Protein AF-0000000081272268 (afdb_homodimer)

pLDDT: mean 84.47, std 15.0, range [34.47, 97.69]

Foldseek 3Di:
DVVVVVCVCVPPVVLVVLLLVLLLLLLLLLLLLQLLLCVLQVDGLQDLVVLVVQLVVCVVVVPVVSNVLSVLSVVLLVQLLVVLVVQLVVCVVVVFLLSLLVLLLVLLVLLVVLLVCCVPVSVPNVCSNSVSSSSSSSSSSNSQNSSCVSVVNLGGQSPLVVLVVLLVVLVVLCPDDQPDPVVDPRRHHPVVSNVSSVSSVVSNVNSNVVSNVCCVPVNSCSSNVSSVSSNVSSVVSVVVRVVVPPD/DVVVVVCVCVPVVVLVVLLLVLLLLLLLLLLLLQLLLCVLQVDGLQDLVVLVVQLVVCVVVVPVVSNVLSVLSVVLLVQLLVVLVVQLVVCVVVVFLLSLLVLLLVLLVLLVVLLVCCVPVSVPNVCSNSVSSSSSSSSSSNSQNSSCVSVVNLGGQSPLVVLVVLLVVLVVLCPDDQPDPVVDPRRHHDVVSNVSSVSSNVSNVNSNVVSNVCCVPVNSCSSNVSSVSSNVSSVVSVVVRVVVPPD

Secondary structure (DSSP, 8-state):
-HHHHHHHHTSHHHHHHHHHHHHHHHHHHHHHHHHHHHHHHS--SS-HHHHHHHHHHHHHHT-HHHHHHHHHHHHHHHHHHHHHHHHHHHHHHTT-TTTTHHHHHHHHHHHHHHHHHHHHHTT-HHHHHHHHHHHHHHHHHHHHHHHHHHTTTS--SS-HHHHHHHHHHHHHHHH---TT-TTS------HHHHHHHHHHHHHHHHHHHHHHHHHHHTGGGGHHHHHHHHHHHHHHHHHHHHHHT--/-HHHHHHHHSSHHHHHHHHHHHHHHHHHHHHHHHHHHHHHHS--SS-HHHHHHHHHHHHHHT-HHHHHHHHHHHHHHHHHHHHHHHHHHHHHHTT-TTTTHHHHHHHHHHHHHHHHHHHHHTT-HHHHHHHHHHHHHHHHHHHHHHHHHHTTTS--SS-HHHHHHHHHHHHHHHH---TT-TTS------HHHHHHHHHHHHHHHHHHHHHHHHHHHTGGGGHHHHHHHHHHHHHHHHHHHHHHT--

Solvent-accessible surface area (backbone atoms only — not comparable to full-atom values): 23462 Å² total; per-residue (Å²): 114,65,65,61,50,53,49,49,61,66,24,74,66,41,48,49,55,51,44,48,53,50,41,30,52,49,5,19,48,49,20,15,50,31,29,37,38,25,73,74,59,71,43,70,47,57,36,44,38,52,37,50,46,48,27,22,44,27,55,75,71,63,39,56,72,58,24,51,52,28,50,46,32,50,49,26,19,28,49,17,2,13,48,28,35,35,47,33,51,55,26,50,72,67,68,40,78,37,23,63,24,56,52,32,43,49,45,21,51,51,40,43,47,52,23,50,44,52,74,68,34,60,82,46,53,85,58,36,42,59,51,48,46,32,49,46,8,18,43,44,16,23,51,42,30,48,42,22,61,74,48,70,65,73,43,70,48,60,34,37,36,51,42,42,29,52,43,11,30,37,50,13,28,60,66,43,78,62,79,86,47,83,88,48,84,69,67,69,47,57,61,68,57,44,51,52,44,49,46,31,52,48,26,19,39,49,16,10,35,51,19,32,47,31,37,71,77,65,29,50,64,46,29,52,66,52,23,48,53,33,43,53,61,23,45,53,45,42,48,49,40,54,58,64,65,54,129,114,66,66,61,51,53,49,50,63,66,25,74,64,39,48,49,55,52,45,48,52,50,41,30,52,49,4,19,47,50,20,16,50,31,30,37,38,25,73,73,59,72,42,71,48,56,35,43,36,54,38,48,46,48,27,22,45,27,55,74,72,64,40,58,71,58,24,52,51,29,51,47,32,51,50,25,20,27,47,17,2,13,48,28,35,35,47,32,54,53,25,49,72,66,70,39,79,36,23,64,23,56,51,32,43,49,45,23,51,51,40,42,48,50,24,51,43,52,73,68,33,61,82,46,54,84,59,37,40,58,52,49,46,34,50,47,9,18,42,43,16,23,51,42,30,47,42,22,63,75,48,70,64,70,43,70,47,61,35,36,36,51,41,43,28,52,44,11,30,38,50,13,27,60,66,42,76,63,79,86,47,84,89,48,84,70,66,70,44,56,61,69,56,45,50,51,43,48,46,30,52,48,25,18,39,50,15,9,35,50,18,33,48,31,36,70,74,65,28,51,64,48,29,52,64,52,23,48,53,34,44,54,61,23,46,52,46,40,48,50,39,54,58,64,64,54,130

Structure (mmCIF, N/CA/C/O backbone):
data_AF-0000000081272268-model_v1
#
loop_
_entity.id
_entity.type
_entity.pdbx_description
1 polymer 'DUF1275 domain-containing protein'
#
loop_
_atom_site.group_PDB
_atom_site.id
_atom_site.type_symbol
_atom_site.label_atom_id
_atom_site.label_alt_id
_atom_site.label_comp_id
_atom_site.label_asym_id
_atom_site.label_entity_id
_atom_site.label_seq_id
_atom_site.pdbx_PDB_ins_code
_atom_site.Cartn_x
_atom_site.Cartn_y
_atom_site.Cartn_z
_atom_site.occupancy
_atom_site.B_iso_or_equiv
_atom_site.auth_seq_id
_atom_site.auth_comp_id
_atom_site.auth_asym_id
_atom_site.auth_atom_id
_atom_site.pdbx_PDB_model_num
ATOM 1 N N . MET A 1 1 ? -27.797 18.141 30.984 1 34.47 1 MET A N 1
ATOM 2 C CA . MET A 1 1 ? -27.062 16.906 31.234 1 34.47 1 MET A CA 1
ATOM 3 C C . MET A 1 1 ? -27.031 16.031 29.969 1 34.47 1 MET A C 1
ATOM 5 O O . MET A 1 1 ? -26.062 15.305 29.75 1 34.47 1 MET A O 1
ATOM 9 N N . PRO A 1 2 ? -28.172 15.766 29.25 1 41.16 2 PRO A N 1
ATOM 10 C CA . PRO A 1 2 ? -28.172 14.93 28.047 1 41.16 2 PRO A CA 1
ATOM 11 C C . PRO A 1 2 ? -27.438 15.578 26.875 1 41.16 2 PRO A C 1
ATOM 13 O O . PRO A 1 2 ? -26.812 14.883 26.062 1 41.16 2 PRO A O 1
ATOM 16 N N . ILE A 1 3 ? -27.609 16.859 26.719 1 42.22 3 ILE A N 1
ATOM 17 C CA . ILE A 1 3 ? -26.953 17.531 25.609 1 42.22 3 ILE A CA 1
ATOM 18 C C . ILE A 1 3 ? -25.438 17.391 25.766 1 42.22 3 ILE A C 1
ATOM 20 O O . ILE A 1 3 ? -24.734 17.234 24.766 1 42.22 3 ILE A O 1
ATOM 24 N N . GLN A 1 4 ? -24.906 17.578 26.984 1 43.88 4 GLN A N 1
ATOM 25 C CA . GLN A 1 4 ? -23.469 17.422 27.188 1 43.88 4 GLN A CA 1
ATOM 26 C C . GLN A 1 4 ? -23.016 16 26.859 1 43.88 4 GLN A C 1
ATOM 28 O O . GLN A 1 4 ? -21.922 15.797 26.344 1 43.88 4 GLN A O 1
ATOM 33 N N . TYR A 1 5 ? -23.844 14.977 27.188 1 40.97 5 TYR A N 1
ATOM 34 C CA . TYR A 1 5 ? -23.516 13.594 26.844 1 40.97 5 TYR A CA 1
ATOM 35 C C . TYR A 1 5 ? -23.5 13.383 25.344 1 40.97 5 TYR A C 1
ATOM 37 O O . TYR A 1 5 ? -22.594 12.742 24.797 1 40.97 5 TYR A O 1
ATOM 45 N N . LEU A 1 6 ? -24.547 13.898 24.688 1 38.03 6 LEU A N 1
ATOM 46 C CA . LEU A 1 6 ? -24.609 13.773 23.25 1 38.03 6 LEU A CA 1
ATOM 47 C C . LEU A 1 6 ? -23.484 14.562 22.578 1 38.03 6 LEU A C 1
ATOM 49 O O . LEU A 1 6 ? -22.922 14.117 21.562 1 38.03 6 LEU A O 1
ATOM 53 N N . ARG A 1 7 ? -23.188 15.734 23.078 1 42.25 7 ARG A N 1
ATOM 54 C CA . ARG A 1 7 ? -22.031 16.484 22.594 1 42.25 7 ARG A CA 1
ATOM 55 C C . ARG A 1 7 ? -20.75 15.688 22.797 1 42.25 7 ARG A C 1
ATOM 57 O O . ARG A 1 7 ? -19.812 15.789 22 1 42.25 7 ARG A O 1
ATOM 64 N N . ARG A 1 8 ? -20.641 15.016 23.875 1 43.69 8 ARG A N 1
ATOM 65 C CA . ARG A 1 8 ? -19.484 14.18 24.156 1 43.69 8 ARG A CA 1
ATOM 66 C C . ARG A 1 8 ? -19.406 12.992 23.188 1 43.69 8 ARG A C 1
ATOM 68 O O . ARG A 1 8 ? -18.328 12.5 22.891 1 43.69 8 ARG A O 1
ATOM 75 N N . LEU A 1 9 ? -20.547 12.375 22.766 1 40.88 9 LEU A N 1
ATOM 76 C CA . LEU A 1 9 ? -20.594 11.305 21.781 1 40.88 9 LEU A CA 1
ATOM 77 C C . LEU A 1 9 ? -20.156 11.797 20.406 1 40.88 9 LEU A C 1
ATOM 79 O O . LEU A 1 9 ? -19.688 11.016 19.578 1 40.88 9 LEU A O 1
ATOM 83 N N . THR A 1 10 ? -20.453 13.016 20.141 1 40.91 10 THR A N 1
ATOM 84 C CA . THR A 1 10 ? -20.016 13.633 18.891 1 40.91 10 THR A CA 1
ATOM 85 C C . THR A 1 10 ? -18.688 14.359 19.094 1 40.91 10 THR A C 1
ATOM 87 O O . THR A 1 10 ? -18.266 15.141 18.234 1 40.91 10 THR A O 1
ATOM 90 N N . SER A 1 11 ? -18.109 14.352 20.25 1 43.81 11 SER A N 1
ATOM 91 C CA . SER A 1 11 ? -16.844 15.023 20.5 1 43.81 11 SER A CA 1
ATOM 92 C C . SER A 1 11 ? -15.75 14.508 19.578 1 43.81 11 SER A C 1
ATOM 94 O O . SER A 1 11 ? -15.797 13.359 19.125 1 43.81 11 SER A O 1
ATOM 96 N N . PRO A 1 12 ? -15 15.453 19.125 1 48.53 12 PRO A N 1
ATOM 97 C CA . PRO A 1 12 ? -13.867 15.094 18.281 1 48.53 12 PRO A CA 1
ATOM 98 C C . PRO A 1 12 ? -13.156 13.828 18.734 1 48.53 12 PRO A C 1
ATOM 100 O O . PRO A 1 12 ? -12.688 13.039 17.906 1 48.53 12 PRO A O 1
ATOM 103 N N . GLU A 1 13 ? -13.031 13.578 20.062 1 49.59 13 GLU A N 1
ATOM 104 C CA . GLU A 1 13 ? -12.391 12.375 20.594 1 49.59 13 GLU A CA 1
ATOM 105 C C . GLU A 1 13 ? -13.195 11.125 20.25 1 49.59 13 GLU A C 1
ATOM 107 O O . GLU A 1 13 ? -12.617 10.062 20.016 1 49.59 13 GLU A O 1
ATOM 112 N N . ARG A 1 14 ? -14.492 11.273 20.469 1 50.88 14 ARG A N 1
ATOM 113 C CA . ARG A 1 14 ? -15.375 10.164 20.125 1 50.88 14 ARG A CA 1
ATOM 114 C C . ARG A 1 14 ? -15.258 9.812 18.641 1 50.88 14 ARG A C 1
ATOM 116 O O . ARG A 1 14 ? -15.305 8.641 18.281 1 50.88 14 ARG A O 1
ATOM 123 N N . THR A 1 15 ? -14.734 10.812 18.078 1 69.19 15 THR A N 1
ATOM 124 C CA . THR A 1 15 ? -14.609 10.672 16.625 1 69.19 15 THR A CA 1
ATOM 125 C C . THR A 1 15 ? -13.367 9.867 16.266 1 69.19 15 THR A C 1
ATOM 127 O O . THR A 1 15 ? -13.414 8.992 15.398 1 69.19 15 THR A O 1
ATOM 130 N N . ASP A 1 16 ? -12.406 9.93 17.312 1 77.94 16 ASP A N 1
ATOM 131 C CA . ASP A 1 16 ? -11.164 9.219 17.016 1 77.94 16 ASP A CA 1
ATOM 132 C C . ASP A 1 16 ? -11.281 7.734 17.344 1 77.94 16 ASP A C 1
ATOM 134 O O . ASP A 1 16 ? -10.805 6.879 16.609 1 77.94 16 ASP A O 1
ATOM 138 N N . GLU A 1 17 ? -11.945 7.484 18.516 1 82.31 17 GLU A N 1
ATOM 139 C CA . GLU A 1 17 ? -12.117 6.09 18.922 1 82.31 17 GLU A CA 1
ATOM 140 C C . GLU A 1 17 ? -13.047 5.348 17.969 1 82.31 17 GLU A C 1
ATOM 142 O O . GLU A 1 17 ? -12.805 4.188 17.641 1 82.31 17 GLU A O 1
ATOM 147 N N . THR A 1 18 ? -14.055 6.004 17.609 1 81.06 18 THR A N 1
ATOM 148 C CA . THR A 1 18 ? -15 5.41 16.672 1 81.06 18 THR A CA 1
ATOM 149 C C . THR A 1 18 ? -14.328 5.145 15.32 1 81.06 18 THR A C 1
ATOM 151 O O . THR A 1 18 ? -14.531 4.09 14.719 1 81.06 18 THR A O 1
ATOM 154 N N . ASN A 1 19 ? -13.477 6.059 14.953 1 84.06 19 ASN A N 1
ATOM 155 C CA . ASN A 1 19 ? -12.734 5.879 13.703 1 84.06 19 ASN A CA 1
ATOM 156 C C . ASN A 1 19 ? -11.766 4.703 13.797 1 84.06 19 ASN A C 1
ATOM 158 O O . ASN A 1 19 ? -11.586 3.967 12.828 1 84.06 19 ASN A O 1
ATOM 162 N N . ARG A 1 20 ? -11.234 4.574 14.961 1 87.5 20 ARG A N 1
ATOM 163 C CA . ARG A 1 20 ? -10.297 3.475 15.172 1 87.5 20 ARG A CA 1
ATOM 164 C C . ARG A 1 20 ? -11.008 2.129 15.094 1 87.5 20 ARG A C 1
ATOM 166 O O . ARG A 1 20 ? -10.531 1.204 14.43 1 87.5 20 ARG A O 1
ATOM 173 N N . ARG A 1 21 ? -12.102 2.055 15.688 1 88.25 21 ARG A N 1
ATOM 174 C CA . ARG A 1 21 ? -12.867 0.814 15.68 1 88.25 21 ARG A CA 1
ATOM 175 C C . ARG A 1 21 ? -13.359 0.484 14.273 1 88.25 21 ARG A C 1
ATOM 177 O O . ARG A 1 21 ? -13.344 -0.679 13.867 1 88.25 21 ARG A O 1
ATOM 184 N N . LEU A 1 22 ? -13.781 1.497 13.594 1 87.75 22 LEU A N 1
ATOM 185 C CA . LEU A 1 22 ? -14.203 1.314 12.211 1 87.75 22 LEU A CA 1
ATOM 186 C C . LEU A 1 22 ? -13.039 0.835 11.352 1 87.75 22 LEU A C 1
ATOM 188 O O . LEU A 1 22 ? -13.18 -0.114 10.578 1 87.75 22 LEU A O 1
ATOM 192 N N . GLY A 1 23 ? -11.938 1.508 11.57 1 91.38 23 GLY A N 1
ATOM 193 C CA . GLY A 1 23 ? -10.75 1.111 10.828 1 91.38 23 GLY A CA 1
ATOM 194 C C . GLY A 1 23 ? -10.336 -0.323 11.094 1 91.38 23 GLY A C 1
ATOM 195 O O . GLY A 1 23 ? -9.992 -1.059 10.172 1 91.38 23 GLY A O 1
ATOM 196 N N . GLN A 1 24 ? -10.391 -0.712 12.32 1 94.06 24 GLN A N 1
ATOM 197 C CA . GLN A 1 24 ? -10.023 -2.07 12.703 1 94.06 24 GLN A CA 1
ATOM 198 C C . GLN A 1 24 ? -10.984 -3.094 12.109 1 94.06 24 GLN A C 1
ATOM 200 O O . GLN A 1 24 ? -10.555 -4.125 11.586 1 94.06 24 GLN A O 1
ATOM 205 N N . SER A 1 25 ? -12.242 -2.805 12.164 1 94.25 25 SER A N 1
ATOM 206 C CA . SER A 1 25 ? -13.242 -3.713 11.617 1 94.25 25 SER A CA 1
ATOM 207 C C . SER A 1 25 ? -13.102 -3.844 10.109 1 94.25 25 SER A C 1
ATOM 209 O O . SER A 1 25 ? -13.172 -4.949 9.562 1 94.25 25 SER A O 1
ATOM 211 N N . LEU A 1 26 ? -12.891 -2.721 9.508 1 93.94 26 LEU A N 1
ATOM 212 C CA . LEU A 1 26 ? -12.75 -2.73 8.055 1 93.94 26 LEU A CA 1
ATOM 213 C C . LEU A 1 26 ? -11.469 -3.445 7.637 1 93.94 26 LEU A C 1
ATOM 215 O O . LEU A 1 26 ? -11.453 -4.148 6.625 1 93.94 26 LEU A O 1
ATOM 219 N N . ALA A 1 27 ? -10.43 -3.264 8.414 1 94.75 27 ALA A N 1
ATOM 220 C CA . ALA A 1 27 ? -9.18 -3.98 8.133 1 94.75 27 ALA A CA 1
ATOM 221 C C . ALA A 1 27 ? -9.383 -5.488 8.242 1 94.75 27 ALA A C 1
ATOM 223 O O . ALA A 1 27 ? -8.875 -6.25 7.41 1 94.75 27 ALA A O 1
ATOM 224 N N . PHE A 1 28 ? -10.133 -5.902 9.242 1 96.5 28 PHE A N 1
ATOM 225 C CA . PHE A 1 28 ? -10.445 -7.312 9.43 1 96.5 28 PHE A CA 1
ATOM 226 C C . PHE A 1 28 ? -11.219 -7.859 8.242 1 96.5 28 PHE A C 1
ATOM 228 O O . PHE A 1 28 ? -10.867 -8.906 7.688 1 96.5 28 PHE A O 1
ATOM 235 N N . VAL A 1 29 ? -12.203 -7.16 7.844 1 95.75 29 VAL A N 1
ATOM 236 C CA . VAL A 1 29 ? -13.047 -7.586 6.73 1 95.75 29 VAL A CA 1
ATOM 237 C C . VAL A 1 29 ? -12.227 -7.613 5.441 1 95.75 29 VAL A C 1
ATOM 239 O O . VAL A 1 29 ? -12.375 -8.523 4.625 1 95.75 29 VAL A O 1
ATOM 242 N N . ALA A 1 30 ? -11.383 -6.609 5.242 1 94.38 30 ALA A N 1
ATOM 243 C CA . ALA A 1 30 ? -10.531 -6.559 4.055 1 94.38 30 ALA A CA 1
ATOM 244 C C . ALA A 1 30 ? -9.602 -7.766 3.996 1 94.38 30 ALA A C 1
ATOM 246 O O . ALA A 1 30 ? -9.461 -8.398 2.945 1 94.38 30 ALA A O 1
ATOM 247 N N . GLY A 1 31 ? -8.977 -8.078 5.113 1 95.12 31 GLY A N 1
ATOM 248 C CA . GLY A 1 31 ? -8.117 -9.242 5.176 1 95.12 31 GLY A CA 1
ATOM 249 C C . GLY A 1 31 ? -8.852 -10.539 4.871 1 95.12 31 GLY A C 1
ATOM 250 O O . GLY A 1 31 ? -8.344 -11.383 4.129 1 95.12 31 GLY A O 1
ATOM 251 N N . ALA A 1 32 ? -10.023 -10.648 5.418 1 95.88 32 ALA A N 1
ATOM 252 C CA . ALA A 1 32 ? -10.82 -11.852 5.215 1 95.88 32 ALA A CA 1
ATOM 253 C C . ALA A 1 32 ? -11.266 -11.977 3.76 1 95.88 32 ALA A C 1
ATOM 255 O O . ALA A 1 32 ? -11.18 -13.055 3.168 1 95.88 32 ALA A O 1
ATOM 256 N N . ALA A 1 33 ? -11.711 -10.898 3.234 1 92.44 33 ALA A N 1
ATOM 257 C CA . ALA A 1 33 ? -12.148 -10.898 1.842 1 92.44 33 ALA A CA 1
ATOM 258 C C . ALA A 1 33 ? -10.992 -11.211 0.899 1 92.44 33 ALA A C 1
ATOM 260 O O . ALA A 1 33 ? -11.172 -11.914 -0.097 1 92.44 33 ALA A O 1
ATOM 261 N N . ASN A 1 34 ? -9.883 -10.656 1.221 1 92.06 34 ASN A N 1
ATOM 262 C CA . ASN A 1 34 ? -8.695 -10.922 0.423 1 92.06 34 ASN A CA 1
ATOM 263 C C . ASN A 1 34 ? -8.344 -12.406 0.419 1 92.06 34 ASN A C 1
ATOM 265 O O . ASN A 1 34 ? -8 -12.969 -0.624 1 92.06 34 ASN A O 1
ATOM 269 N N . ALA A 1 35 ? -8.398 -13.008 1.537 1 89.69 35 ALA A N 1
ATOM 270 C CA . ALA A 1 35 ? -8.141 -14.438 1.646 1 89.69 35 ALA A CA 1
ATOM 271 C C . ALA A 1 35 ? -9.156 -15.242 0.845 1 89.69 35 ALA A C 1
ATOM 273 O O . ALA A 1 35 ? -8.805 -16.219 0.185 1 89.69 35 ALA A O 1
ATOM 274 N N . GLY A 1 36 ? -10.414 -14.875 0.957 1 84.12 36 GLY A N 1
ATOM 275 C CA . GLY A 1 36 ? -11.453 -15.516 0.169 1 84.12 36 GLY A CA 1
ATOM 276 C C . GLY A 1 36 ? -11.234 -15.383 -1.326 1 84.12 36 GLY A C 1
ATOM 277 O O . GLY A 1 36 ? -11.414 -16.344 -2.074 1 84.12 36 GLY A O 1
ATOM 278 N N . GLY A 1 37 ? -10.883 -14.188 -1.721 1 83 37 GLY A N 1
ATOM 279 C CA . GLY A 1 37 ? -10.555 -13.977 -3.121 1 83 37 GLY A CA 1
ATOM 280 C C . GLY A 1 37 ? -9.414 -14.844 -3.607 1 83 37 GLY A C 1
ATOM 281 O O . GLY A 1 37 ? -9.484 -15.422 -4.691 1 83 37 GLY A O 1
ATOM 282 N N . PHE A 1 38 ? -8.43 -14.961 -2.807 1 86.88 38 PHE A N 1
ATOM 283 C CA . PHE A 1 38 ? -7.277 -15.766 -3.195 1 86.88 38 PHE A CA 1
ATOM 284 C C . PHE A 1 38 ? -7.672 -17.234 -3.373 1 86.88 38 PHE A C 1
ATOM 286 O O . PHE A 1 38 ? -7.215 -17.891 -4.309 1 86.88 38 PHE A O 1
ATOM 293 N N . LEU A 1 39 ? -8.453 -17.719 -2.494 1 82.5 39 LEU A N 1
ATOM 294 C CA . LEU A 1 39 ? -8.891 -19.109 -2.621 1 82.5 39 LEU A CA 1
ATOM 295 C C . LEU A 1 39 ? -9.75 -19.297 -3.869 1 82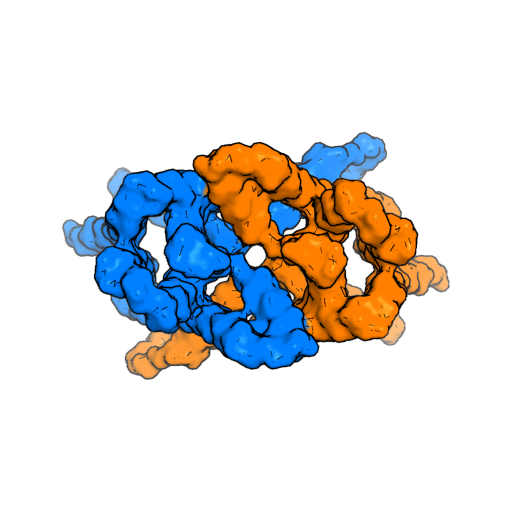.5 39 LEU A C 1
ATOM 297 O O . LEU A 1 39 ? -9.664 -20.328 -4.535 1 82.5 39 LEU A O 1
ATOM 301 N N . ALA A 1 40 ? -10.492 -18.312 -4.203 1 81.06 40 ALA A N 1
ATOM 302 C CA . ALA A 1 40 ? -11.43 -18.422 -5.32 1 81.06 40 ALA A CA 1
ATOM 303 C C . ALA A 1 40 ? -10.703 -18.25 -6.652 1 81.06 40 ALA A C 1
ATOM 305 O O . ALA A 1 40 ? -11 -18.953 -7.621 1 81.06 40 ALA A O 1
ATOM 306 N N . VAL A 1 41 ? -9.711 -17.281 -6.684 1 83.62 41 VAL A N 1
ATOM 307 C CA . VAL A 1 41 ? -9.188 -16.906 -7.996 1 83.62 41 VAL A CA 1
ATOM 308 C C . VAL A 1 41 ? -7.66 -16.891 -7.953 1 83.62 41 VAL A C 1
ATOM 310 O O . VAL A 1 41 ? -7.008 -16.547 -8.945 1 83.62 41 VAL A O 1
ATOM 313 N N . ARG A 1 42 ? -7.012 -17.094 -6.852 1 80.31 42 ARG A N 1
ATOM 314 C CA . ARG A 1 42 ? -5.57 -17.203 -6.664 1 80.31 42 ARG A CA 1
ATOM 315 C C . ARG A 1 42 ? -4.883 -15.867 -6.914 1 80.31 42 ARG A C 1
ATOM 317 O O . ARG A 1 42 ? -3.799 -15.812 -7.5 1 80.31 42 ARG A O 1
ATOM 324 N N . GLN A 1 43 ? -5.57 -14.859 -6.605 1 82.88 43 GLN A N 1
ATOM 325 C CA . GLN A 1 43 ? -5.035 -13.508 -6.75 1 82.88 43 GLN A CA 1
ATOM 326 C C . GLN A 1 43 ? -5.5 -12.609 -5.609 1 82.88 43 GLN A C 1
ATOM 328 O O . GLN A 1 43 ? -6.68 -12.602 -5.262 1 82.88 43 GLN A O 1
ATOM 333 N N . TYR A 1 44 ? -4.492 -11.969 -5.035 1 83.62 44 TYR A N 1
ATOM 334 C CA . TYR A 1 44 ? -4.867 -10.969 -4.047 1 83.62 44 TYR A CA 1
ATOM 335 C C . TYR A 1 44 ? -5.402 -9.711 -4.723 1 83.62 44 TYR A C 1
ATOM 337 O O . TYR A 1 44 ? -4.836 -9.242 -5.711 1 83.62 44 TYR A O 1
ATOM 345 N N . THR A 1 45 ? -6.473 -9.188 -4.152 1 85.56 45 THR A N 1
ATOM 346 C CA . THR A 1 45 ? -7.168 -8.102 -4.832 1 85.56 45 THR A CA 1
ATOM 347 C C . THR A 1 45 ? -6.98 -6.785 -4.086 1 85.56 45 THR A C 1
ATOM 349 O O . THR A 1 45 ? -7.441 -5.734 -4.543 1 85.56 45 THR A O 1
ATOM 352 N N . SER A 1 46 ? -6.332 -6.855 -2.961 1 82.06 46 SER A N 1
ATOM 353 C CA . SER A 1 46 ? -6.152 -5.641 -2.176 1 82.06 46 SER A CA 1
ATOM 354 C C . SER A 1 46 ? -4.828 -4.961 -2.5 1 82.06 46 SER A C 1
ATOM 356 O O . SER A 1 46 ? -4.594 -3.82 -2.094 1 82.06 46 SER A O 1
ATOM 358 N N . HIS A 1 47 ? -3.939 -5.613 -3.184 1 83.75 47 HIS A N 1
ATOM 359 C CA . HIS A 1 47 ? -2.594 -5.066 -3.297 1 83.75 47 HIS A CA 1
ATOM 360 C C . HIS A 1 47 ? -2.342 -4.504 -4.691 1 83.75 47 HIS A C 1
ATOM 362 O O . HIS A 1 47 ? -1.862 -5.219 -5.578 1 83.75 47 HIS A O 1
ATOM 368 N N . MET A 1 48 ? -2.465 -3.236 -4.855 1 88.44 48 MET A N 1
ATOM 369 C CA . MET A 1 48 ? -2.328 -2.557 -6.141 1 88.44 48 MET A CA 1
ATOM 370 C C . MET A 1 48 ? -0.862 -2.467 -6.555 1 88.44 48 MET A C 1
ATOM 372 O O . MET A 1 48 ? -0.548 -2.469 -7.746 1 88.44 48 MET A O 1
ATOM 376 N N . SER A 1 49 ? 0.035 -2.467 -5.574 1 88.81 49 SER A N 1
ATOM 377 C CA . SER A 1 49 ? 1.455 -2.479 -5.91 1 88.81 49 SER A CA 1
ATOM 378 C C . SER A 1 49 ? 1.831 -3.736 -6.688 1 88.81 49 SER A C 1
ATOM 380 O O . SER A 1 49 ? 2.541 -3.662 -7.691 1 88.81 49 SER A O 1
ATOM 382 N N . GLY A 1 50 ? 1.328 -4.832 -6.262 1 87.56 50 GLY A N 1
ATOM 383 C CA . GLY A 1 50 ? 1.571 -6.078 -6.969 1 87.56 50 GLY A CA 1
ATOM 384 C C . GLY A 1 50 ? 0.953 -6.109 -8.352 1 87.56 50 GLY A C 1
ATOM 385 O O . GLY A 1 50 ? 1.584 -6.562 -9.312 1 87.56 50 GLY A O 1
ATOM 386 N N . ILE A 1 51 ? -0.232 -5.566 -8.492 1 91.75 51 ILE A N 1
ATOM 387 C CA . ILE A 1 51 ? -0.946 -5.578 -9.766 1 91.75 51 ILE A CA 1
ATOM 388 C C . ILE A 1 51 ? -0.218 -4.691 -10.773 1 91.75 51 ILE A C 1
ATOM 390 O O . ILE A 1 51 ? 0.012 -5.098 -11.914 1 91.75 51 ILE A O 1
ATOM 394 N N . VAL A 1 52 ? 0.202 -3.562 -10.336 1 92.94 52 VAL A N 1
ATOM 395 C CA . VAL A 1 52 ? 0.895 -2.637 -11.227 1 92.94 52 VAL A CA 1
ATOM 396 C C . VAL A 1 52 ? 2.246 -3.221 -11.633 1 92.94 52 VAL A C 1
ATOM 398 O O . VAL A 1 52 ? 2.646 -3.127 -12.797 1 92.94 52 VAL A O 1
ATOM 401 N N . SER A 1 53 ? 2.92 -3.83 -10.719 1 92.69 53 SER A N 1
ATOM 402 C CA . SER A 1 53 ? 4.191 -4.477 -11.023 1 92.69 53 SER A CA 1
ATOM 403 C C . SER A 1 53 ? 4.004 -5.637 -11.992 1 92.69 53 SER A C 1
ATOM 405 O O . SER A 1 53 ? 4.797 -5.809 -12.922 1 92.69 53 SER A O 1
ATOM 407 N N . ALA A 1 54 ? 2.957 -6.383 -11.758 1 92.56 54 ALA A N 1
ATOM 408 C CA . ALA A 1 54 ? 2.674 -7.504 -12.648 1 92.56 54 ALA A CA 1
ATOM 409 C C . ALA A 1 54 ? 2.354 -7.02 -14.062 1 92.56 54 ALA A C 1
ATOM 411 O O . ALA A 1 54 ? 2.766 -7.637 -15.047 1 92.56 54 ALA A O 1
ATOM 412 N N . VAL A 1 55 ? 1.65 -5.965 -14.156 1 95 55 VAL A N 1
ATOM 413 C CA . VAL A 1 55 ? 1.322 -5.395 -15.461 1 95 55 VAL A CA 1
ATOM 414 C C . VAL A 1 55 ? 2.604 -4.996 -16.188 1 95 55 VAL A C 1
ATOM 416 O O . VAL A 1 55 ? 2.75 -5.254 -17.391 1 95 55 VAL A O 1
ATOM 419 N N . ALA A 1 56 ? 3.506 -4.379 -15.492 1 94.69 56 ALA A N 1
ATOM 420 C CA . ALA A 1 56 ? 4.785 -3.994 -16.078 1 94.69 56 ALA A CA 1
ATOM 421 C C . ALA A 1 56 ? 5.551 -5.215 -16.578 1 94.69 56 ALA A C 1
ATOM 423 O O . ALA A 1 56 ? 6.059 -5.223 -17.703 1 94.69 56 ALA A O 1
ATOM 424 N N . ASP A 1 57 ? 5.602 -6.258 -15.789 1 93.12 57 ASP A N 1
ATOM 425 C CA . ASP A 1 57 ? 6.289 -7.488 -16.156 1 93.12 57 ASP A CA 1
ATOM 426 C C . ASP A 1 57 ? 5.633 -8.141 -17.375 1 93.12 57 ASP A C 1
ATOM 428 O O . ASP A 1 57 ? 6.32 -8.547 -18.312 1 93.12 57 ASP A O 1
ATOM 432 N N . ASP A 1 58 ? 4.328 -8.258 -17.281 1 94.31 58 ASP A N 1
ATOM 433 C CA . ASP A 1 58 ? 3.584 -8.914 -18.359 1 94.31 58 ASP A CA 1
ATOM 434 C C . ASP A 1 58 ? 3.705 -8.141 -19.656 1 94.31 58 ASP A C 1
ATOM 436 O O . ASP A 1 58 ? 3.713 -8.742 -20.75 1 94.31 58 ASP A O 1
ATOM 440 N N . LEU A 1 59 ? 3.799 -6.848 -19.531 1 94.25 59 LEU A N 1
ATOM 441 C CA . LEU A 1 59 ? 3.984 -6.016 -20.719 1 94.25 59 LEU A CA 1
ATOM 442 C C . LEU A 1 59 ? 5.309 -6.336 -21.406 1 94.25 59 LEU A C 1
ATOM 444 O O . LEU A 1 59 ? 5.355 -6.492 -22.625 1 94.25 59 LEU A O 1
ATOM 448 N N . VAL A 1 60 ? 6.359 -6.492 -20.734 1 93.38 60 VAL A N 1
ATOM 449 C CA . VAL A 1 60 ? 7.688 -6.789 -21.266 1 93.38 60 VAL A CA 1
ATOM 450 C C . VAL A 1 60 ? 7.719 -8.203 -21.828 1 93.38 60 VAL A C 1
ATOM 452 O O . VAL A 1 60 ? 8.391 -8.469 -22.828 1 93.38 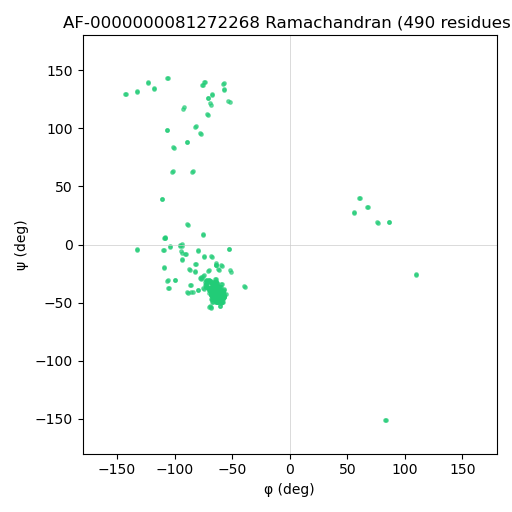60 VAL A O 1
ATOM 455 N N . LEU A 1 61 ? 6.922 -9.109 -21.219 1 92.12 61 LEU A N 1
ATOM 456 C CA . LEU A 1 61 ? 6.871 -10.5 -21.672 1 92.12 61 LEU A CA 1
ATOM 457 C C . LEU A 1 61 ? 5.941 -10.648 -22.859 1 92.12 61 LEU A C 1
ATOM 459 O O . LEU A 1 61 ? 5.934 -11.695 -23.516 1 92.12 61 LEU A O 1
ATOM 463 N N . GLY A 1 62 ? 5.125 -9.703 -23.078 1 93.38 62 GLY A N 1
ATOM 464 C CA . GLY A 1 62 ? 4.23 -9.727 -24.219 1 93.38 62 GLY A CA 1
ATOM 465 C C . GLY A 1 62 ? 2.939 -10.477 -23.953 1 93.38 62 GLY A C 1
ATOM 466 O O . GLY A 1 62 ? 2.27 -10.914 -24.891 1 93.38 62 GLY A O 1
ATOM 467 N N . ASP A 1 63 ? 2.578 -10.68 -22.766 1 95 63 ASP A N 1
ATOM 468 C CA . ASP A 1 63 ? 1.345 -11.367 -22.406 1 95 63 ASP A CA 1
ATOM 469 C C . ASP A 1 63 ? 0.18 -10.391 -22.281 1 95 63 ASP A C 1
ATOM 471 O O . ASP A 1 63 ? -0.214 -10.008 -21.172 1 95 63 ASP A O 1
ATOM 475 N N . VAL A 1 64 ? -0.444 -10.148 -23.297 1 95.62 64 VAL A N 1
ATOM 476 C CA . VAL A 1 64 ? -1.435 -9.078 -23.406 1 95.62 64 VAL A CA 1
ATOM 477 C C . VAL A 1 64 ? -2.654 -9.414 -22.562 1 95.62 64 VAL A C 1
ATOM 479 O O . VAL A 1 64 ? -3.164 -8.555 -21.828 1 95.62 64 VAL A O 1
ATOM 482 N N . PRO A 1 65 ? -3.15 -10.656 -22.594 1 93.75 65 PRO A N 1
ATOM 483 C CA . PRO A 1 65 ? -4.305 -10.969 -21.75 1 93.75 65 PRO A CA 1
ATOM 484 C C . PRO A 1 65 ? -4.051 -10.68 -20.266 1 93.75 65 PRO A C 1
ATOM 486 O O . PRO A 1 65 ? -4.926 -10.133 -19.578 1 93.75 65 PRO A O 1
ATOM 489 N N . LEU A 1 66 ? -2.871 -10.953 -19.812 1 92.06 66 LEU A N 1
ATOM 490 C CA . LEU A 1 66 ? -2.547 -10.703 -18.422 1 92.06 66 LEU A CA 1
ATOM 491 C C . LEU A 1 66 ? -2.406 -9.211 -18.156 1 92.06 66 LEU A C 1
ATOM 493 O O . LEU A 1 66 ? -2.768 -8.727 -17.078 1 92.06 66 LEU A O 1
ATOM 497 N N . VAL A 1 67 ? -1.853 -8.508 -19.125 1 95.5 67 VAL A N 1
ATOM 498 C CA . VAL A 1 67 ? -1.768 -7.059 -19.016 1 95.5 67 VAL A CA 1
ATOM 499 C C . VAL A 1 67 ? -3.168 -6.469 -18.875 1 95.5 67 VAL A C 1
ATOM 501 O O . VAL A 1 67 ? -3.416 -5.66 -17.969 1 95.5 67 VAL A O 1
ATOM 504 N N . LEU A 1 68 ? -4.055 -6.922 -19.688 1 95.06 68 LEU A N 1
ATOM 505 C CA . LEU A 1 68 ? -5.414 -6.398 -19.688 1 95.06 68 LEU A CA 1
ATOM 506 C C . LEU A 1 68 ? -6.133 -6.75 -18.391 1 95.06 68 LEU A C 1
ATOM 508 O O . LEU A 1 68 ? -6.898 -5.941 -17.859 1 95.06 68 LEU A O 1
ATOM 512 N N . ALA A 1 69 ? -5.898 -7.91 -17.891 1 93.38 69 ALA A N 1
ATOM 513 C CA . ALA A 1 69 ? -6.484 -8.32 -16.609 1 93.38 69 ALA A CA 1
ATOM 514 C C . ALA A 1 69 ? -6.008 -7.43 -15.477 1 93.38 69 ALA A C 1
ATOM 516 O O . ALA A 1 69 ? -6.797 -7.023 -14.625 1 93.38 69 ALA A O 1
ATOM 517 N N . GLY A 1 70 ? -4.727 -7.145 -15.492 1 94.88 70 GLY A N 1
ATOM 518 C CA . GLY A 1 70 ? -4.176 -6.258 -14.477 1 94.88 70 GLY A CA 1
ATOM 519 C C . GLY A 1 70 ? -4.727 -4.848 -14.562 1 94.88 70 GLY A C 1
ATOM 520 O O . GLY A 1 70 ? -5.082 -4.254 -13.539 1 94.88 70 GLY A O 1
ATOM 521 N N . VAL A 1 71 ? -4.785 -4.367 -15.727 1 96.38 71 VAL A N 1
ATOM 522 C CA . VAL A 1 71 ? -5.312 -3.023 -15.938 1 96.38 71 VAL A CA 1
ATOM 523 C C . VAL A 1 71 ? -6.781 -2.975 -15.516 1 96.38 71 VAL A C 1
ATOM 525 O O . VAL A 1 71 ? -7.219 -2.014 -14.883 1 96.38 71 VAL A O 1
ATOM 528 N N . ALA A 1 72 ? -7.488 -3.979 -15.852 1 96.19 72 ALA A N 1
ATOM 529 C CA . ALA A 1 72 ? -8.891 -4.062 -15.461 1 96.19 72 ALA A CA 1
ATOM 530 C C . ALA A 1 72 ? -9.039 -4.066 -13.945 1 96.19 72 ALA A C 1
ATOM 532 O O . ALA A 1 72 ? -9.945 -3.426 -13.398 1 96.19 72 ALA A O 1
ATOM 533 N N . SER A 1 73 ? -8.188 -4.801 -13.297 1 95.75 73 SER A N 1
ATOM 534 C CA . SER A 1 73 ? -8.195 -4.844 -11.836 1 95.75 73 SER A CA 1
ATOM 535 C C . SER A 1 73 ? -7.938 -3.463 -11.242 1 95.75 73 SER A C 1
ATOM 537 O O . SER A 1 73 ? -8.633 -3.043 -10.312 1 95.75 73 SER A O 1
ATOM 539 N N . LEU A 1 74 ? -6.98 -2.811 -11.805 1 95.88 74 LEU A N 1
ATOM 540 C CA . LEU A 1 74 ? -6.641 -1.466 -11.352 1 95.88 74 LEU A CA 1
ATOM 541 C C . LEU A 1 74 ? -7.809 -0.509 -11.555 1 95.88 74 LEU A C 1
ATOM 543 O O . LEU A 1 74 ? -8.141 0.269 -10.656 1 95.88 74 LEU A O 1
ATOM 547 N N . LEU A 1 75 ? -8.422 -0.581 -12.703 1 97.19 75 LEU A N 1
ATOM 548 C CA . LEU A 1 75 ? -9.547 0.291 -13.023 1 97.19 75 LEU A CA 1
ATOM 549 C C . LEU A 1 75 ? -10.734 -0.006 -12.117 1 97.19 75 LEU A C 1
ATOM 551 O O . LEU A 1 75 ? -11.461 0.909 -11.711 1 97.19 75 LEU A O 1
ATOM 555 N N . ALA A 1 76 ? -10.961 -1.258 -11.852 1 97.38 76 ALA A N 1
ATOM 556 C CA . ALA A 1 76 ? -12.031 -1.633 -10.93 1 97.38 76 ALA A CA 1
ATOM 557 C C . ALA A 1 76 ? -11.797 -1.038 -9.547 1 97.38 76 ALA A C 1
ATOM 559 O O . ALA A 1 76 ? -12.711 -0.479 -8.938 1 97.38 76 ALA A O 1
ATOM 560 N N . PHE A 1 77 ? -10.609 -1.133 -9.062 1 97.19 77 PHE A N 1
ATOM 561 C CA . PHE A 1 77 ? -10.242 -0.559 -7.773 1 97.19 77 PHE A CA 1
ATOM 562 C C . PHE A 1 77 ? -10.469 0.948 -7.766 1 97.19 77 PHE A C 1
ATOM 564 O O . PHE A 1 77 ? -11.102 1.48 -6.848 1 97.19 77 PHE A O 1
ATOM 571 N N . LEU A 1 78 ? -10.016 1.591 -8.82 1 97.06 78 LEU A N 1
ATOM 572 C CA . LEU A 1 78 ? -10.211 3.029 -8.969 1 97.06 78 LEU A CA 1
ATOM 573 C C . LEU A 1 78 ? -11.695 3.379 -8.992 1 97.06 78 LEU A C 1
ATOM 575 O O . LEU A 1 78 ? -12.117 4.359 -8.375 1 97.06 78 LEU A O 1
ATOM 579 N N . GLY A 1 79 ? -12.391 2.611 -9.688 1 97.69 79 GLY A N 1
ATOM 580 C CA . GLY A 1 79 ? -13.828 2.816 -9.773 1 97.69 79 GLY A CA 1
ATOM 581 C C . GLY A 1 79 ? -14.531 2.693 -8.43 1 97.69 79 GLY A C 1
ATOM 582 O O . GLY A 1 79 ? -15.445 3.459 -8.133 1 97.69 79 GLY A O 1
ATOM 583 N N . GLY A 1 80 ? -14.109 1.711 -7.656 1 97.69 80 GLY A N 1
ATOM 584 C CA . GLY A 1 80 ? -14.656 1.567 -6.316 1 97.69 80 GLY A CA 1
ATOM 585 C C . GLY A 1 80 ? -14.398 2.775 -5.438 1 97.69 80 GLY A C 1
ATOM 586 O O . GLY A 1 80 ? -15.305 3.264 -4.762 1 97.69 80 GLY A O 1
ATOM 587 N N . ALA A 1 81 ? -13.188 3.246 -5.457 1 96.81 81 ALA A N 1
ATOM 588 C CA . ALA A 1 81 ? -12.836 4.426 -4.672 1 96.81 81 ALA A CA 1
ATOM 589 C C . ALA A 1 81 ? -13.617 5.648 -5.141 1 96.81 81 ALA A C 1
ATOM 591 O O . ALA A 1 81 ? -14.117 6.426 -4.324 1 96.81 81 ALA A O 1
ATOM 592 N N . ALA A 1 82 ? -13.734 5.785 -6.434 1 97.25 82 ALA A N 1
ATOM 593 C CA . ALA A 1 82 ? -14.492 6.898 -7 1 97.25 82 ALA A CA 1
ATOM 594 C C . ALA A 1 82 ? -15.961 6.828 -6.586 1 97.25 82 ALA A C 1
ATOM 596 O O . ALA A 1 82 ? -16.578 7.852 -6.277 1 97.25 82 ALA A O 1
ATOM 597 N N . CYS A 1 83 ? -16.484 5.684 -6.609 1 97 83 CYS A N 1
ATOM 598 C CA . CYS A 1 83 ? -17.875 5.469 -6.234 1 97 83 CYS A CA 1
ATOM 599 C C . CYS A 1 83 ? -18.125 5.93 -4.805 1 97 83 CYS A C 1
ATOM 601 O O . CYS A 1 83 ? -19.125 6.609 -4.535 1 97 83 CYS A O 1
ATOM 603 N N . THR A 1 84 ? -17.25 5.555 -3.928 1 95.75 84 THR A N 1
ATOM 604 C CA . THR A 1 84 ? -17.391 5.984 -2.541 1 95.75 84 THR A CA 1
ATOM 605 C C . THR A 1 84 ? -17.359 7.508 -2.443 1 95.75 84 THR A C 1
ATOM 607 O O . THR A 1 84 ? -18.172 8.102 -1.728 1 95.75 84 THR A O 1
ATOM 610 N N . ALA A 1 85 ? -16.422 8.102 -3.146 1 93.94 85 ALA A N 1
ATOM 611 C CA . ALA A 1 85 ? -16.344 9.555 -3.115 1 93.94 85 ALA A CA 1
ATOM 612 C C . ALA A 1 85 ? -17.641 10.188 -3.574 1 93.94 85 ALA A C 1
ATOM 614 O O . ALA A 1 85 ? -18.125 11.148 -2.963 1 93.94 85 ALA A O 1
ATOM 615 N N . VAL A 1 86 ? -18.25 9.672 -4.547 1 93.44 86 VAL A N 1
ATOM 616 C CA . VAL A 1 86 ? -19.5 10.195 -5.078 1 93.44 86 VAL A CA 1
ATOM 617 C C . VAL A 1 86 ? -20.609 9.992 -4.055 1 93.44 86 VAL A C 1
ATOM 619 O O . VAL A 1 86 ? -21.359 10.93 -3.754 1 93.44 86 VAL A O 1
ATOM 622 N N . LEU A 1 87 ? -20.719 8.844 -3.48 1 91.62 87 LEU A N 1
ATOM 623 C CA . LEU A 1 87 ? -21.797 8.508 -2.537 1 91.62 87 LEU A CA 1
ATOM 624 C C . LEU A 1 87 ? -21.672 9.344 -1.271 1 91.62 87 LEU A C 1
ATOM 626 O O . LEU A 1 87 ? -22.688 9.828 -0.746 1 91.62 87 LEU A O 1
ATOM 630 N N . VAL A 1 88 ? -20.5 9.453 -0.799 1 88.94 88 VAL A N 1
ATOM 631 C CA . VAL A 1 88 ? -20.281 10.203 0.434 1 88.94 88 VAL A CA 1
ATOM 632 C C . VAL A 1 88 ? -20.609 11.68 0.209 1 88.94 88 VAL A C 1
ATOM 634 O O . VAL A 1 88 ? -21.25 12.312 1.052 1 88.94 88 VAL A O 1
ATOM 637 N N . ASN A 1 89 ? -20.141 12.227 -0.906 1 87.38 89 ASN A N 1
ATOM 638 C CA . ASN A 1 89 ? -20.453 13.625 -1.201 1 87.38 89 ASN A CA 1
ATOM 639 C C . ASN A 1 89 ? -21.953 13.836 -1.415 1 87.38 89 ASN A C 1
ATOM 641 O O . ASN A 1 89 ? -22.5 14.867 -1.025 1 87.38 89 ASN A O 1
ATOM 645 N N . TRP A 1 90 ? -22.562 12.93 -2.033 1 85.75 90 TRP A N 1
ATOM 646 C CA . TRP A 1 90 ? -24.016 12.969 -2.207 1 85.75 90 TRP A CA 1
ATOM 647 C C . TRP A 1 90 ? -24.734 12.953 -0.859 1 85.75 90 TRP A C 1
ATOM 649 O O . TRP A 1 90 ? -25.672 13.719 -0.642 1 85.75 90 TRP A O 1
ATOM 659 N N . GLY A 1 91 ? -24.344 12.102 0.035 1 81.88 91 GLY A N 1
ATOM 660 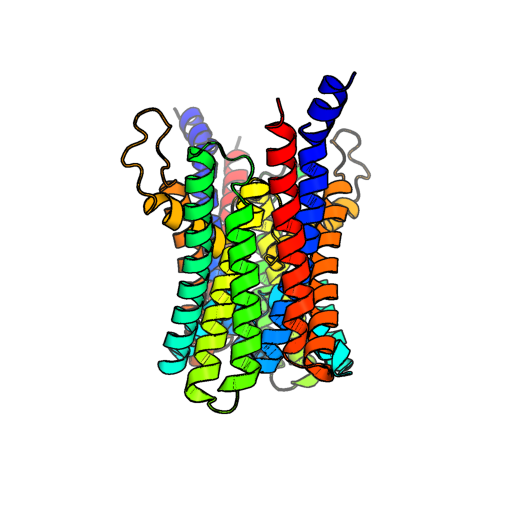C CA . GLY A 1 91 ? -24.922 12.023 1.365 1 81.88 91 GLY A CA 1
ATOM 661 C C . GLY A 1 91 ? -24.672 13.266 2.195 1 81.88 91 GLY A C 1
ATOM 662 O O . GLY A 1 91 ? -25.562 13.711 2.926 1 81.88 91 GLY A O 1
ATOM 663 N N . ARG A 1 92 ? -23.5 13.797 2.119 1 79.5 92 ARG A N 1
ATOM 664 C CA . ARG A 1 92 ? -23.156 15 2.865 1 79.5 92 ARG A CA 1
ATOM 665 C C . ARG A 1 92 ? -24.016 16.172 2.42 1 79.5 92 ARG A C 1
ATOM 667 O O . ARG A 1 92 ? -24.391 17.016 3.236 1 79.5 92 ARG A O 1
ATOM 674 N N . ARG A 1 93 ? -24.266 16.266 1.273 1 78.06 93 ARG A N 1
ATOM 675 C CA . ARG A 1 93 ? -25.062 17.359 0.745 1 78.06 93 ARG A CA 1
ATOM 676 C C . ARG A 1 93 ? -26.531 17.234 1.165 1 78.06 93 ARG A C 1
ATOM 678 O O . ARG A 1 93 ? -27.234 18.234 1.294 1 78.06 93 ARG A O 1
ATOM 685 N N . ARG A 1 94 ? -26.938 16.141 1.321 1 74.31 94 ARG A N 1
ATOM 686 C CA . ARG A 1 94 ? -28.328 15.93 1.728 1 74.31 94 ARG A CA 1
ATOM 687 C C . ARG A 1 94 ? -28.453 15.93 3.246 1 74.31 94 ARG A C 1
ATOM 689 O O . ARG A 1 94 ? -29.516 15.617 3.783 1 74.31 94 ARG A O 1
ATOM 696 N N . SER A 1 95 ? -27.469 16.438 3.93 1 60.84 95 SER A N 1
ATOM 697 C CA . SER A 1 95 ? -27.422 16.672 5.371 1 60.84 95 SER A CA 1
ATOM 698 C C . SER A 1 95 ? -27.688 15.391 6.145 1 60.84 95 SER A C 1
ATOM 700 O O . SER A 1 95 ? -28.266 15.43 7.238 1 60.84 95 SER A O 1
ATOM 702 N N . THR A 1 96 ? -27.344 14.359 5.484 1 58.81 96 THR A N 1
ATOM 703 C CA . THR A 1 96 ? -27.578 13.133 6.242 1 58.81 96 THR A CA 1
ATOM 704 C C . THR A 1 96 ? -26.328 12.742 7.027 1 58.81 96 THR A C 1
ATOM 706 O O . THR A 1 96 ? -25.203 12.977 6.578 1 58.81 96 THR A O 1
ATOM 709 N N . GLN A 1 97 ? -26.391 12.695 8.398 1 56.72 97 GLN A N 1
ATOM 710 C CA . GLN A 1 97 ? -25.312 12.242 9.266 1 56.72 97 GLN A CA 1
ATOM 711 C C . GLN A 1 97 ? -24.812 10.859 8.859 1 56.72 97 GLN A C 1
ATOM 713 O O . GLN A 1 97 ? -23.75 10.422 9.297 1 56.72 97 GLN A O 1
ATOM 718 N N . SER A 1 98 ? -25.453 10.234 7.867 1 72.94 98 SER A N 1
ATOM 719 C CA . SER A 1 98 ? -25.156 8.852 7.504 1 72.94 98 SER A CA 1
ATOM 720 C C . SER A 1 98 ? -24.484 8.773 6.137 1 72.94 98 SER A C 1
ATOM 722 O O . SER A 1 98 ? -24.703 7.82 5.383 1 72.94 98 SER A O 1
ATOM 724 N N . ALA A 1 99 ? -23.625 9.688 5.859 1 78.44 99 ALA A N 1
ATOM 725 C CA . ALA A 1 99 ? -23 9.758 4.539 1 78.44 99 ALA A CA 1
ATOM 726 C C . ALA A 1 99 ? -22.203 8.5 4.238 1 78.44 99 ALA A C 1
ATOM 728 O O . ALA A 1 99 ? -22.047 8.109 3.078 1 78.44 99 ALA A O 1
ATOM 729 N N . PHE A 1 100 ? -21.812 7.777 5.289 1 84.31 100 PHE A N 1
ATOM 730 C CA . PHE A 1 100 ? -20.922 6.641 5.062 1 84.31 100 PHE A CA 1
ATOM 731 C C . PHE A 1 100 ? -21.688 5.328 5.152 1 84.31 100 PHE A C 1
ATOM 733 O O . PHE A 1 100 ? -21.141 4.258 4.902 1 84.31 100 PHE A O 1
ATOM 740 N N . ALA A 1 101 ? -22.938 5.41 5.426 1 85.94 101 ALA A N 1
ATOM 741 C CA . ALA A 1 101 ? -23.766 4.207 5.523 1 85.94 101 ALA A CA 1
ATOM 742 C C . ALA A 1 101 ? -23.969 3.576 4.148 1 85.94 101 ALA A C 1
ATOM 744 O O . ALA A 1 101 ? -23.922 2.352 4.008 1 85.94 101 ALA A O 1
ATOM 745 N N . LEU A 1 102 ? -24.109 4.422 3.209 1 89.19 102 LEU A N 1
ATOM 746 C CA . LEU A 1 102 ? -24.438 3.926 1.878 1 89.19 102 LEU A CA 1
ATOM 747 C C . LEU A 1 102 ? -23.281 3.125 1.293 1 89.19 102 LEU A C 1
ATOM 749 O O . LEU A 1 102 ? -23.484 1.995 0.835 1 89.19 102 LEU A O 1
ATOM 753 N N . PRO A 1 103 ? -22.078 3.682 1.337 1 93.06 103 PRO A N 1
ATOM 754 C CA . PRO A 1 103 ? -20.984 2.875 0.802 1 93.06 103 PRO A CA 1
ATOM 755 C C . PRO A 1 103 ? -20.75 1.593 1.6 1 93.06 103 PRO A C 1
ATOM 757 O O . PRO A 1 103 ? -20.344 0.573 1.033 1 93.06 103 PRO A O 1
ATOM 760 N N . LEU A 1 104 ? -20.969 1.596 2.838 1 93.44 104 LEU A N 1
ATOM 761 C CA . LEU A 1 104 ? -20.828 0.396 3.656 1 93.44 104 LEU A CA 1
ATOM 762 C C . LEU A 1 104 ? -21.859 -0.656 3.262 1 93.44 104 LEU A C 1
ATOM 764 O O . LEU A 1 104 ? -21.531 -1.841 3.156 1 93.44 104 LEU A O 1
ATOM 768 N N . LEU A 1 105 ? -23.078 -0.208 3.057 1 93.81 105 LEU A N 1
ATOM 769 C CA . LEU A 1 105 ? -24.141 -1.109 2.627 1 93.81 105 LEU A CA 1
ATOM 770 C C . LEU A 1 105 ? -23.844 -1.68 1.244 1 93.81 105 LEU A C 1
ATOM 772 O O . LEU A 1 105 ? -24.109 -2.855 0.983 1 93.81 105 LEU A O 1
ATOM 776 N N . LEU A 1 106 ? -23.359 -0.81 0.43 1 95.69 106 LEU A N 1
ATOM 777 C CA . LEU A 1 106 ? -22.969 -1.279 -0.896 1 95.69 106 LEU A CA 1
ATOM 778 C C . LEU A 1 106 ? -21.875 -2.344 -0.798 1 95.69 106 LEU A C 1
ATOM 780 O O . LEU A 1 106 ? -21.938 -3.361 -1.493 1 95.69 106 LEU A O 1
ATOM 784 N N . GLU A 1 107 ? -20.906 -2.119 0.031 1 95.88 107 GLU A N 1
ATOM 785 C CA . GLU A 1 107 ? -19.859 -3.105 0.228 1 95.88 107 GLU A CA 1
ATOM 786 C C . GLU A 1 107 ? -20.422 -4.434 0.719 1 95.88 107 GLU A C 1
ATOM 788 O O . GLU A 1 107 ? -20.016 -5.5 0.248 1 95.88 107 GLU A O 1
ATOM 793 N N . ALA A 1 108 ? -21.328 -4.34 1.658 1 96.5 108 ALA A N 1
ATOM 794 C CA . ALA A 1 108 ? -21.984 -5.551 2.168 1 96.5 108 ALA A CA 1
ATOM 795 C C . ALA A 1 108 ? -22.688 -6.305 1.051 1 96.5 108 ALA A C 1
ATOM 797 O O . ALA A 1 108 ? -22.578 -7.527 0.943 1 96.5 108 ALA A O 1
ATOM 798 N N . ALA A 1 109 ? -23.406 -5.59 0.254 1 96.88 109 ALA A N 1
ATOM 799 C CA . ALA A 1 109 ? -24.125 -6.191 -0.861 1 96.88 109 ALA A CA 1
ATOM 800 C C . ALA A 1 109 ? -23.172 -6.848 -1.852 1 96.88 109 ALA A C 1
ATOM 802 O O . ALA A 1 109 ? -23.438 -7.938 -2.357 1 96.88 109 ALA A O 1
ATOM 803 N N . LEU A 1 110 ? -22.125 -6.172 -2.182 1 96.56 110 LEU A N 1
ATOM 804 C CA . LEU A 1 110 ? -21.141 -6.707 -3.104 1 96.56 110 LEU A CA 1
ATOM 805 C C . LEU A 1 110 ? -20.5 -7.973 -2.543 1 96.56 110 LEU A C 1
ATOM 807 O O . LEU A 1 110 ? -20.25 -8.93 -3.283 1 96.56 110 LEU A O 1
ATOM 811 N N . LEU A 1 111 ? -20.203 -7.965 -1.261 1 95.88 111 LEU A N 1
ATOM 812 C CA . LEU A 1 111 ? -19.641 -9.141 -0.616 1 95.88 111 LEU A CA 1
ATOM 813 C C . LEU A 1 111 ? -20.594 -10.328 -0.702 1 95.88 111 LEU A C 1
ATOM 815 O O . LEU A 1 111 ? -20.172 -11.453 -0.978 1 95.88 111 LEU A O 1
ATOM 819 N N . LEU A 1 112 ? -21.859 -10.07 -0.43 1 95.69 112 LEU A N 1
ATOM 820 C CA . LEU A 1 112 ? -22.859 -11.117 -0.579 1 95.69 112 LEU A CA 1
ATOM 821 C C . LEU A 1 112 ? -22.953 -11.578 -2.031 1 95.69 112 LEU A C 1
ATOM 823 O O . LEU A 1 112 ? -23.141 -12.766 -2.303 1 95.69 112 LEU A O 1
ATOM 827 N N . GLY A 1 113 ? -22.906 -10.625 -2.934 1 93.94 113 GLY A N 1
ATOM 828 C CA . GLY A 1 113 ? -22.844 -10.977 -4.344 1 93.94 113 GLY A CA 1
ATOM 829 C C . GLY A 1 113 ? -21.688 -11.891 -4.691 1 93.94 113 GLY A C 1
ATOM 830 O O . GLY A 1 113 ? -21.859 -12.844 -5.465 1 93.94 113 GLY A O 1
ATOM 831 N N . PHE A 1 114 ? -20.531 -11.633 -4.152 1 92.94 114 PHE A N 1
ATOM 832 C CA . PHE A 1 114 ? -19.375 -12.5 -4.316 1 92.94 114 PHE A CA 1
ATOM 833 C C . PHE A 1 114 ? -19.672 -13.906 -3.807 1 92.94 114 PHE A C 1
ATOM 835 O O . PHE A 1 114 ? -19.359 -14.891 -4.473 1 92.94 114 PHE A O 1
ATOM 842 N N . GLY A 1 115 ? -20.25 -14.008 -2.668 1 91.12 115 GLY A N 1
ATOM 843 C CA . GLY A 1 115 ? -20.625 -15.305 -2.135 1 91.12 115 GLY A CA 1
ATOM 844 C C . GLY A 1 115 ? -21.578 -16.062 -3.039 1 91.12 115 GLY A C 1
ATOM 845 O O . GLY A 1 115 ? -21.391 -17.266 -3.26 1 91.12 115 GLY A O 1
ATOM 846 N N . LEU A 1 116 ? -22.531 -15.414 -3.574 1 89.81 116 LEU A N 1
ATOM 847 C CA . LEU A 1 116 ? -23.531 -16.031 -4.453 1 89.81 116 LEU A CA 1
ATOM 848 C C . LEU A 1 116 ? -22.891 -16.469 -5.766 1 89.81 116 LEU A C 1
ATOM 850 O O . LEU A 1 116 ? -23.203 -17.547 -6.277 1 89.81 116 LEU A O 1
ATOM 854 N N . MET A 1 117 ? -22.094 -15.633 -6.281 1 86.31 117 MET A N 1
ATOM 855 C CA . MET A 1 117 ? -21.375 -15.977 -7.508 1 86.31 117 MET A CA 1
ATOM 856 C C . MET A 1 117 ? -20.516 -17.219 -7.305 1 86.31 117 MET A C 1
ATOM 858 O O . MET A 1 117 ? -20.422 -18.062 -8.195 1 86.31 117 MET A O 1
ATOM 862 N N . GLY A 1 118 ? -19.828 -17.266 -6.258 1 83 118 GLY A N 1
ATOM 863 C CA . GLY A 1 118 ? -19 -18.422 -5.953 1 83 118 GLY A CA 1
ATOM 864 C C . GLY A 1 118 ? -19.797 -19.703 -5.852 1 83 118 GLY A C 1
ATOM 865 O O . GLY A 1 118 ? -19.359 -20.75 -6.332 1 83 118 GLY A O 1
ATOM 866 N N . ALA A 1 119 ? -20.969 -19.641 -5.387 1 78.62 119 ALA A N 1
ATOM 867 C CA . ALA A 1 119 ? -21.812 -20.812 -5.219 1 78.62 119 ALA A CA 1
ATOM 868 C C . ALA A 1 119 ? -22.406 -21.266 -6.551 1 78.62 119 ALA A C 1
ATOM 870 O O . ALA A 1 119 ? -22.625 -22.453 -6.77 1 78.62 119 ALA A O 1
ATOM 871 N N . SER A 1 120 ? -22.562 -20.281 -7.418 1 77.62 120 SER A N 1
ATOM 872 C CA . SER A 1 120 ? -23.328 -20.594 -8.617 1 77.62 120 SER A CA 1
ATOM 873 C C . SER A 1 120 ? -22.422 -20.734 -9.836 1 77.62 120 SER A C 1
ATOM 875 O O . SER A 1 120 ? -22.703 -21.531 -10.734 1 77.62 120 SER A O 1
ATOM 877 N N . LEU A 1 121 ? -21.453 -19.922 -9.852 1 71.38 121 LEU A N 1
ATOM 878 C CA . LEU A 1 121 ? -20.734 -19.766 -11.109 1 71.38 121 LEU A CA 1
ATOM 879 C C . LEU A 1 121 ? -19.359 -20.406 -11.023 1 71.38 121 LEU A C 1
ATOM 881 O O . LEU A 1 121 ? -18.609 -20.422 -12.008 1 71.38 121 LEU A O 1
ATOM 885 N N . SER A 1 122 ? -19.078 -21.031 -10.016 1 71.25 122 SER A N 1
ATOM 886 C CA . SER A 1 122 ? -17.719 -21.5 -9.805 1 71.25 122 SER A CA 1
ATOM 887 C C . SER A 1 122 ? -17.344 -22.578 -10.82 1 71.25 122 SER A C 1
ATOM 889 O O . SER A 1 122 ? -16.156 -22.781 -11.102 1 71.25 122 SER A O 1
ATOM 891 N N . HIS A 1 123 ? -18.328 -22.969 -11.453 1 73.38 123 HIS A N 1
ATOM 892 C CA . HIS A 1 123 ? -18.078 -24.016 -12.438 1 73.38 123 HIS A CA 1
ATOM 893 C C . HIS A 1 123 ? -17.656 -23.438 -13.781 1 73.38 123 HIS A C 1
ATOM 895 O O . HIS A 1 123 ? -17.047 -24.125 -14.594 1 73.38 123 HIS A O 1
ATOM 901 N N . TYR A 1 124 ? -18.016 -22.156 -14.016 1 77.44 124 TYR A N 1
ATOM 902 C CA . TYR A 1 124 ? -17.609 -21.469 -15.234 1 77.44 124 TYR A CA 1
ATOM 903 C C . TYR A 1 124 ? -16.406 -20.547 -14.977 1 77.44 124 TYR A C 1
ATOM 905 O O . TYR A 1 124 ? -16.562 -19.328 -14.867 1 77.44 124 TYR A O 1
ATOM 913 N N . ARG A 1 125 ? -15.32 -21.094 -15 1 76.94 125 ARG A N 1
ATOM 914 C CA . ARG A 1 125 ? -14.094 -20.453 -14.539 1 76.94 125 ARG A CA 1
ATOM 915 C C . ARG A 1 125 ? -13.75 -19.25 -15.422 1 76.94 125 ARG A C 1
ATOM 917 O O . ARG A 1 125 ? -13.266 -18.234 -14.93 1 76.94 125 ARG A O 1
ATOM 924 N N . VAL A 1 126 ? -14.078 -19.328 -16.672 1 78.06 126 VAL A N 1
ATOM 925 C CA . VAL A 1 126 ? -13.672 -18.328 -17.641 1 78.06 126 VAL A CA 1
ATOM 926 C C . VAL A 1 126 ? -14.344 -17 -17.328 1 78.06 126 VAL A C 1
ATOM 928 O O . VAL A 1 126 ? -13.742 -15.938 -17.484 1 78.06 126 VAL A O 1
ATOM 931 N N . VAL A 1 127 ? -15.508 -17.094 -16.812 1 79 127 VAL A N 1
ATOM 932 C CA . VAL A 1 127 ? -16.25 -15.875 -16.5 1 79 127 VAL A CA 1
ATOM 933 C C . VAL A 1 127 ? -16.125 -15.562 -15.016 1 79 127 VAL A C 1
ATOM 935 O O . VAL A 1 127 ? -16.031 -14.391 -14.625 1 79 127 VAL A O 1
ATOM 938 N N . PHE A 1 128 ? -15.984 -16.594 -14.227 1 85.62 128 PHE A N 1
ATOM 939 C CA . PHE A 1 128 ? -15.992 -16.453 -12.773 1 85.62 128 PHE A CA 1
ATOM 940 C C . PHE A 1 128 ? -14.75 -15.711 -12.297 1 85.62 128 PHE A C 1
ATOM 942 O O . PHE A 1 128 ? -14.844 -14.789 -11.477 1 85.62 128 PHE A O 1
ATOM 949 N N . VAL A 1 129 ? -13.641 -16.031 -12.867 1 86.88 129 VAL A N 1
ATOM 950 C CA . VAL A 1 129 ? -12.375 -15.523 -12.352 1 86.88 129 VAL A CA 1
ATOM 951 C C . VAL A 1 129 ? -12.266 -14.023 -12.602 1 86.88 129 VAL A C 1
ATOM 953 O O . VAL A 1 129 ? -12.125 -13.234 -11.656 1 86.88 129 VAL A O 1
ATOM 956 N N . PRO A 1 130 ? -12.445 -13.625 -13.797 1 88.31 130 PRO A N 1
ATOM 957 C CA . PRO A 1 130 ? -12.32 -12.18 -14.008 1 88.31 130 PRO A CA 1
ATOM 958 C C . PRO A 1 130 ? -13.414 -11.383 -13.312 1 88.31 130 PRO A C 1
ATOM 960 O O . PRO A 1 130 ? -13.164 -10.281 -12.812 1 88.31 130 PRO A O 1
ATOM 963 N N . ALA A 1 131 ? -14.562 -11.891 -13.266 1 90 131 ALA A N 1
ATOM 964 C CA . ALA A 1 131 ? -15.664 -11.203 -12.609 1 90 131 ALA A CA 1
ATOM 965 C C . ALA A 1 131 ? -15.414 -11.055 -11.109 1 90 131 ALA A C 1
ATOM 967 O O . ALA A 1 131 ? -15.664 -9.992 -10.531 1 90 131 ALA A O 1
ATOM 968 N N . THR A 1 132 ? -14.914 -12.109 -10.57 1 91.19 132 THR A N 1
ATOM 969 C CA . THR A 1 132 ? -14.625 -12.102 -9.141 1 91.19 132 THR A CA 1
ATOM 970 C C . THR A 1 132 ? -13.492 -11.133 -8.82 1 91.19 132 THR A C 1
ATOM 972 O O . THR A 1 132 ? -13.578 -10.359 -7.863 1 91.19 132 THR A O 1
ATOM 975 N N . VAL A 1 133 ? -12.508 -11.125 -9.641 1 92.62 133 VAL A N 1
ATOM 976 C CA . VAL A 1 133 ? -11.375 -10.227 -9.438 1 92.62 133 VAL A CA 1
ATOM 977 C C . VAL A 1 133 ? -11.836 -8.773 -9.539 1 92.62 133 VAL A C 1
ATOM 979 O O . VAL A 1 133 ? -11.516 -7.953 -8.68 1 92.62 133 VAL A O 1
ATOM 982 N N . ALA A 1 134 ? -12.602 -8.547 -10.531 1 93.81 134 ALA A N 1
ATOM 983 C CA . ALA A 1 134 ? -13.109 -7.188 -10.727 1 93.81 134 ALA A CA 1
ATOM 984 C C . ALA A 1 134 ? -13.977 -6.754 -9.555 1 93.81 134 ALA A C 1
ATOM 986 O O . ALA A 1 134 ? -13.852 -5.633 -9.062 1 93.81 134 ALA A O 1
ATOM 987 N N . LEU A 1 135 ? -14.812 -7.617 -9.133 1 94.88 135 LEU A N 1
ATOM 988 C CA . LEU A 1 135 ? -15.727 -7.336 -8.031 1 94.88 135 LEU A CA 1
ATOM 989 C C . LEU A 1 135 ? -14.953 -7.059 -6.746 1 94.88 135 LEU A C 1
ATOM 991 O O . LEU A 1 135 ? -15.227 -6.078 -6.051 1 94.88 135 LEU A O 1
ATOM 995 N N . LEU A 1 136 ? -14.023 -7.906 -6.469 1 94.88 136 LEU A N 1
ATOM 996 C CA . LEU A 1 136 ? -13.266 -7.781 -5.223 1 94.88 136 LEU A CA 1
ATOM 997 C C . LEU A 1 136 ? -12.359 -6.559 -5.262 1 94.88 136 LEU A C 1
ATOM 999 O O . LEU A 1 136 ? -12.203 -5.863 -4.258 1 94.88 136 LEU A O 1
ATOM 1003 N N . CYS A 1 137 ? -11.727 -6.258 -6.375 1 95.81 137 CYS A N 1
ATOM 1004 C CA . CYS A 1 137 ? -10.93 -5.039 -6.516 1 95.81 137 CYS A CA 1
ATOM 1005 C C . CYS A 1 137 ? -11.797 -3.801 -6.312 1 95.81 137 CYS A C 1
ATOM 1007 O O . CYS A 1 137 ? -11.398 -2.871 -5.605 1 95.81 137 CYS A O 1
ATOM 1009 N N . PHE A 1 138 ? -12.969 -3.783 -6.953 1 97.44 138 PHE A N 1
ATOM 1010 C CA . PHE A 1 138 ? -13.906 -2.684 -6.785 1 97.44 138 PHE A CA 1
ATOM 1011 C C . PHE A 1 138 ? -14.281 -2.504 -5.32 1 97.44 138 PHE A C 1
ATOM 1013 O O . PHE A 1 138 ? -14.258 -1.386 -4.801 1 97.44 138 PHE A O 1
ATOM 1020 N N . MET A 1 139 ? -14.555 -3.605 -4.68 1 95.81 139 MET A N 1
ATOM 1021 C CA . MET A 1 139 ? -14.945 -3.592 -3.273 1 95.81 139 MET A CA 1
ATOM 1022 C C . MET A 1 139 ? -13.812 -3.049 -2.4 1 95.81 139 MET A C 1
ATOM 1024 O O . MET A 1 139 ? -14.062 -2.271 -1.477 1 95.81 139 MET A O 1
ATOM 1028 N N . MET A 1 140 ? -12.586 -3.479 -2.678 1 94.62 140 MET A N 1
ATOM 1029 C CA . MET A 1 140 ? -11.445 -3.02 -1.899 1 94.62 140 MET A CA 1
ATOM 1030 C C . MET A 1 140 ? -11.219 -1.523 -2.094 1 94.62 140 MET A C 1
ATOM 1032 O O . MET A 1 140 ? -10.93 -0.806 -1.135 1 94.62 140 MET A O 1
ATOM 1036 N N . GLY A 1 141 ? -11.336 -1.052 -3.332 1 95.75 141 GLY A N 1
ATOM 1037 C CA . GLY A 1 141 ? -11.266 0.38 -3.574 1 95.75 141 GLY A CA 1
ATOM 1038 C C . GLY A 1 141 ? -12.336 1.165 -2.848 1 95.75 141 GLY A C 1
ATOM 1039 O O . GLY A 1 141 ? -12.055 2.213 -2.262 1 95.75 141 GLY A O 1
ATOM 1040 N N . LEU A 1 142 ? -13.531 0.596 -2.895 1 96.31 142 LEU A N 1
ATOM 1041 C CA . LEU A 1 142 ? -14.672 1.193 -2.207 1 96.31 142 LEU A CA 1
ATOM 1042 C C . LEU A 1 142 ? -14.398 1.308 -0.71 1 96.31 142 LEU A C 1
ATOM 1044 O O . LEU A 1 142 ? -14.562 2.381 -0.126 1 96.31 142 LEU A O 1
ATOM 1048 N N . GLN A 1 143 ? -13.969 0.254 -0.144 1 94.31 143 GLN A N 1
ATOM 1049 C CA . GLN A 1 143 ? -13.719 0.209 1.294 1 94.31 143 GLN A CA 1
ATOM 1050 C C . GLN A 1 143 ? -12.586 1.156 1.687 1 94.31 143 GLN A C 1
ATOM 1052 O O . GLN A 1 143 ? -12.695 1.874 2.684 1 94.31 143 GLN A O 1
ATOM 1057 N N . ASN A 1 144 ? -11.5 1.19 0.983 1 93.5 144 ASN A N 1
ATOM 1058 C CA . ASN A 1 144 ? -10.367 2.059 1.277 1 93.5 144 ASN A CA 1
ATOM 1059 C C . ASN A 1 144 ? -10.766 3.531 1.258 1 93.5 144 ASN A C 1
ATOM 1061 O O . ASN A 1 144 ? -10.32 4.312 2.1 1 93.5 144 ASN A O 1
ATOM 1065 N N . ALA A 1 145 ? -11.578 3.846 0.323 1 93.81 145 ALA A N 1
ATOM 1066 C CA . ALA A 1 145 ? -12.023 5.234 0.215 1 93.81 145 ALA A CA 1
ATOM 1067 C C . ALA A 1 145 ? -12.93 5.617 1.383 1 93.81 145 ALA A C 1
ATOM 1069 O O . ALA A 1 145 ? -12.914 6.766 1.835 1 93.81 145 ALA A O 1
ATOM 1070 N N . ILE A 1 146 ? -13.68 4.672 1.905 1 91 146 ILE A N 1
ATOM 1071 C CA . ILE A 1 146 ? -14.562 4.926 3.041 1 91 146 ILE A CA 1
ATOM 1072 C C . ILE A 1 146 ? -13.734 5.383 4.242 1 91 146 ILE A C 1
ATOM 1074 O O . ILE A 1 146 ? -13.961 6.465 4.789 1 91 146 ILE A O 1
ATOM 1078 N N . ILE A 1 147 ? -12.75 4.602 4.555 1 86.56 147 ILE A N 1
ATOM 1079 C CA . ILE A 1 147 ? -11.992 4.879 5.766 1 86.56 147 ILE A CA 1
ATOM 1080 C C . ILE A 1 147 ? -11.094 6.098 5.543 1 86.56 147 ILE A C 1
ATOM 1082 O O . ILE A 1 147 ? -10.867 6.883 6.465 1 86.56 147 ILE A O 1
ATOM 1086 N N . THR A 1 148 ? -10.594 6.246 4.355 1 86.44 148 THR A N 1
ATOM 1087 C CA . THR A 1 148 ? -9.781 7.414 4.035 1 86.44 148 THR A CA 1
ATOM 1088 C C . THR A 1 148 ? -10.578 8.695 4.23 1 86.44 148 THR A C 1
ATOM 1090 O O . THR A 1 148 ? -10.102 9.648 4.855 1 86.44 148 THR A O 1
ATOM 1093 N N . LYS A 1 149 ? -11.75 8.727 3.816 1 85.81 149 LYS A N 1
ATOM 1094 C CA . LYS A 1 149 ? -12.578 9.922 3.902 1 85.81 149 LYS A CA 1
ATOM 1095 C C . LYS A 1 149 ? -13.055 10.164 5.332 1 85.81 149 LYS A C 1
ATOM 1097 O O . LYS A 1 149 ? -13.039 11.305 5.812 1 85.81 149 LYS A O 1
ATOM 1102 N N . ILE A 1 150 ? -13.359 9.141 5.996 1 80.56 150 ILE A N 1
ATOM 1103 C CA . ILE A 1 150 ? -13.891 9.273 7.348 1 80.56 150 ILE A CA 1
ATOM 1104 C C . ILE A 1 150 ? -12.789 9.734 8.297 1 80.56 150 ILE A C 1
ATOM 1106 O O . ILE A 1 150 ? -13.031 10.539 9.203 1 80.56 150 ILE A O 1
ATOM 1110 N N . SER A 1 151 ? -11.609 9.258 8.094 1 77.44 151 SER A N 1
ATOM 1111 C CA . SER A 1 151 ? -10.5 9.531 9 1 77.44 151 SER A CA 1
ATOM 1112 C C . SER A 1 151 ? -9.664 10.711 8.516 1 77.44 151 SER A C 1
ATOM 1114 O O . SER A 1 151 ? -8.641 11.039 9.117 1 77.44 151 SER A O 1
ATOM 1116 N N . ARG A 1 152 ? -10.047 11.242 7.418 1 77.44 152 ARG A N 1
ATOM 1117 C CA . ARG A 1 152 ? -9.297 12.328 6.801 1 77.44 152 ARG A CA 1
ATOM 1118 C C . ARG A 1 152 ? -7.875 11.883 6.457 1 77.44 152 ARG A C 1
ATOM 1120 O O . ARG A 1 152 ? -6.906 12.57 6.785 1 77.44 152 ARG A O 1
ATOM 1127 N N . ALA A 1 153 ? -7.785 10.648 5.965 1 71.31 153 ALA A N 1
ATOM 1128 C CA . ALA A 1 153 ? -6.57 10.055 5.414 1 71.31 153 ALA A CA 1
ATOM 1129 C C . ALA A 1 153 ? -5.605 9.641 6.523 1 71.31 153 ALA A C 1
ATOM 1131 O O . ALA A 1 153 ? -4.43 9.375 6.266 1 71.31 153 ALA A O 1
ATOM 1132 N N . GLU A 1 154 ? -6.121 9.516 7.738 1 69.81 154 GLU A N 1
ATOM 1133 C CA . GLU A 1 154 ? -5.285 9.109 8.867 1 69.81 154 GLU A CA 1
ATOM 1134 C C . GLU A 1 154 ? -5.191 7.59 8.961 1 69.81 154 GLU A C 1
ATOM 1136 O O . GLU A 1 154 ? -4.152 7.051 9.359 1 69.81 154 GLU A O 1
ATOM 1141 N N . ILE A 1 155 ? -6.273 7.008 8.609 1 76.81 155 ILE A N 1
ATOM 1142 C CA . ILE A 1 155 ? -6.324 5.555 8.727 1 76.81 155 ILE A CA 1
ATOM 1143 C C . ILE A 1 155 ? -6.527 4.934 7.348 1 76.81 155 ILE A C 1
ATOM 1145 O O . ILE A 1 155 ? -7.324 5.43 6.543 1 76.81 155 ILE A O 1
ATOM 1149 N N . ARG A 1 156 ? -5.723 3.904 7.117 1 78.56 156 ARG A N 1
ATOM 1150 C CA . ARG A 1 156 ? -5.867 3.123 5.891 1 78.56 156 ARG A CA 1
ATOM 1151 C C . ARG A 1 156 ? -5.855 1.628 6.191 1 78.56 156 ARG A C 1
ATOM 1153 O O . ARG A 1 156 ? -5.027 1.152 6.969 1 78.56 156 ARG A O 1
ATOM 1160 N N . THR A 1 157 ? -6.82 0.876 5.629 1 75.56 157 THR A N 1
ATOM 1161 C CA . THR A 1 157 ? -7.062 -0.498 6.055 1 75.56 157 THR A CA 1
ATOM 1162 C C . THR A 1 157 ? -6.199 -1.471 5.258 1 75.56 157 THR A C 1
ATOM 1164 O O . THR A 1 157 ? -5.691 -2.451 5.805 1 75.56 157 THR A O 1
ATOM 1167 N N . THR A 1 158 ? -6.059 -1.264 3.914 1 78.31 158 THR A N 1
ATOM 1168 C CA . THR A 1 158 ? -5.371 -2.256 3.098 1 78.31 158 THR A CA 1
ATOM 1169 C C . THR A 1 158 ? -4.008 -1.735 2.645 1 78.31 158 THR A C 1
ATOM 1171 O O . THR A 1 158 ? -3.322 -2.385 1.854 1 78.31 158 THR A O 1
ATOM 1174 N N . HIS A 1 159 ? -3.637 -0.566 3.143 1 82.44 159 HIS A N 1
ATOM 1175 C CA . HIS A 1 159 ? -2.344 0.018 2.805 1 82.44 159 HIS A CA 1
ATOM 1176 C C . HIS A 1 159 ? -1.24 -0.529 3.705 1 82.44 159 HIS A C 1
ATOM 1178 O O . HIS A 1 159 ? -0.582 0.232 4.418 1 82.44 159 HIS A O 1
ATOM 1184 N N . VAL A 1 160 ? -0.997 -1.737 3.646 1 86.88 160 VAL A N 1
ATOM 1185 C CA . VAL A 1 160 ? -0.131 -2.451 4.578 1 86.88 160 VAL A CA 1
ATOM 1186 C C . VAL A 1 160 ? 1.314 -1.995 4.395 1 86.88 160 VAL A C 1
ATOM 1188 O O . VAL A 1 160 ? 2.064 -1.882 5.367 1 86.88 160 VAL A O 1
ATOM 1191 N N . THR A 1 161 ? 1.627 -1.703 3.189 1 88.69 161 THR A N 1
ATOM 1192 C CA . THR A 1 161 ? 2.98 -1.223 2.932 1 88.69 161 THR A CA 1
ATOM 1193 C C . THR A 1 161 ? 3.236 0.089 3.67 1 88.69 161 THR A C 1
ATOM 1195 O O . THR A 1 161 ? 4.266 0.244 4.328 1 88.69 161 THR A O 1
ATOM 1198 N N . GLY A 1 162 ? 2.297 0.979 3.594 1 87.75 162 GLY A N 1
ATOM 1199 C CA . GLY A 1 162 ? 2.416 2.229 4.332 1 87.75 162 GLY A CA 1
ATOM 1200 C C . GLY A 1 162 ? 2.406 2.035 5.836 1 87.75 162 GLY A C 1
ATOM 1201 O O . GLY A 1 162 ? 3.174 2.68 6.555 1 87.75 162 GLY A O 1
ATOM 1202 N N . LEU A 1 163 ? 1.607 1.147 6.332 1 89.19 163 LEU A N 1
ATOM 1203 C CA . LEU A 1 163 ? 1.541 0.833 7.754 1 89.19 163 LEU A CA 1
ATOM 1204 C C . LEU A 1 163 ? 2.873 0.28 8.25 1 89.19 163 LEU A C 1
ATOM 1206 O O . LEU A 1 163 ? 3.369 0.697 9.297 1 89.19 163 LEU A O 1
ATOM 1210 N N . THR A 1 164 ? 3.344 -0.561 7.484 1 92.88 164 THR A N 1
ATOM 1211 C CA . THR A 1 164 ? 4.59 -1.21 7.879 1 92.88 164 THR A CA 1
ATOM 1212 C C . THR A 1 164 ? 5.742 -0.212 7.875 1 92.88 164 THR A C 1
ATOM 1214 O O . THR A 1 164 ? 6.609 -0.252 8.75 1 92.88 164 THR A O 1
ATOM 1217 N N . THR A 1 165 ? 5.734 0.632 6.875 1 93.06 165 THR A N 1
ATOM 1218 C CA . THR A 1 165 ? 6.75 1.678 6.828 1 93.06 165 THR A CA 1
ATOM 1219 C C . THR A 1 165 ? 6.691 2.543 8.086 1 93.06 165 THR A C 1
ATOM 1221 O O . THR A 1 165 ? 7.711 2.76 8.742 1 93.06 165 THR A O 1
ATOM 1224 N N . ASP A 1 166 ? 5.555 3.002 8.445 1 92.81 166 ASP A N 1
ATOM 1225 C CA . ASP A 1 166 ? 5.387 3.887 9.594 1 92.81 166 ASP A CA 1
ATOM 1226 C C . ASP A 1 166 ? 5.734 3.168 10.898 1 92.81 166 ASP A C 1
ATOM 1228 O O . ASP A 1 166 ? 6.309 3.766 11.805 1 92.81 166 ASP A O 1
ATOM 1232 N N . ILE A 1 167 ? 5.355 1.958 10.984 1 94.5 167 ILE A N 1
ATOM 1233 C CA . ILE A 1 167 ? 5.727 1.156 12.148 1 94.5 167 ILE A CA 1
ATOM 1234 C C . ILE A 1 167 ? 7.246 1.071 12.25 1 94.5 167 ILE A C 1
ATOM 1236 O O . ILE A 1 167 ? 7.812 1.255 13.336 1 94.5 167 ILE A O 1
ATOM 1240 N N . GLY A 1 168 ? 7.875 0.785 11.164 1 95.69 168 GLY A N 1
ATOM 1241 C CA . GLY A 1 168 ? 9.328 0.738 11.141 1 95.69 168 GLY A CA 1
ATOM 1242 C C . GLY A 1 168 ? 9.977 2.039 11.578 1 95.69 168 GLY A C 1
ATOM 1243 O O . GLY A 1 168 ? 10.953 2.029 12.336 1 95.69 168 GLY A O 1
ATOM 1244 N N . ILE A 1 169 ? 9.469 3.084 11.109 1 94.12 169 ILE A N 1
ATOM 1245 C CA . ILE A 1 169 ? 9.992 4.398 11.469 1 94.12 169 ILE A CA 1
ATOM 1246 C C . ILE A 1 169 ? 9.859 4.602 12.977 1 94.12 169 ILE A C 1
ATOM 1248 O O . ILE A 1 169 ? 10.812 5.039 13.633 1 94.12 169 ILE A O 1
ATOM 1252 N N . GLU A 1 170 ? 8.703 4.27 13.523 1 94.31 170 GLU A N 1
ATOM 1253 C CA . GLU A 1 170 ? 8.5 4.445 14.961 1 94.31 170 GLU A CA 1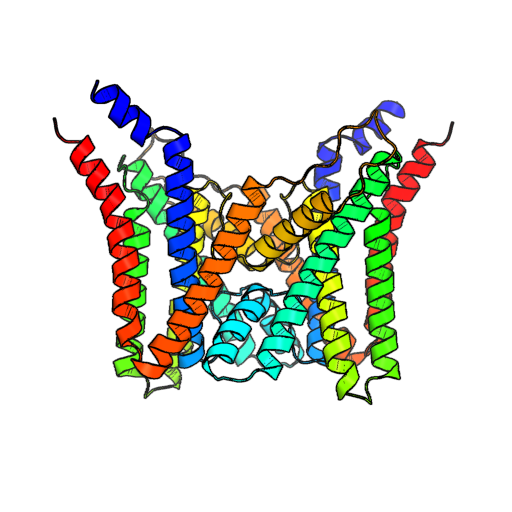
ATOM 1254 C C . GLU A 1 170 ? 9.398 3.514 15.766 1 94.31 170 GLU A C 1
ATOM 1256 O O . GLU A 1 170 ? 9.883 3.885 16.828 1 94.31 170 GLU A O 1
ATOM 1261 N N . ILE A 1 171 ? 9.578 2.398 15.305 1 94.5 171 ILE A N 1
ATOM 1262 C CA . ILE A 1 171 ? 10.508 1.476 15.945 1 94.5 171 ILE A CA 1
ATOM 1263 C C . ILE A 1 171 ? 11.922 2.061 15.914 1 94.5 171 ILE A C 1
ATOM 1265 O O . ILE A 1 171 ? 12.641 2.002 16.922 1 94.5 171 ILE A O 1
ATOM 1269 N N . GLY A 1 172 ? 12.32 2.598 14.789 1 93.81 172 GLY A N 1
ATOM 1270 C CA . GLY A 1 172 ? 13.617 3.248 14.68 1 93.81 172 GLY A CA 1
ATOM 1271 C C . GLY A 1 172 ? 13.797 4.395 15.656 1 93.81 172 GLY A C 1
ATOM 1272 O O . GLY A 1 172 ? 14.867 4.562 16.234 1 93.81 172 GLY A O 1
ATOM 1273 N N . LYS A 1 173 ? 12.758 5.156 15.781 1 92.62 173 LYS A N 1
ATOM 1274 C CA . LYS A 1 173 ? 12.797 6.246 16.75 1 92.62 173 LYS A CA 1
ATOM 1275 C C . LYS A 1 173 ? 12.961 5.711 18.172 1 92.62 173 LYS A C 1
ATOM 1277 O O . LYS A 1 173 ? 13.688 6.293 18.984 1 92.62 173 LYS A O 1
ATOM 1282 N N . ALA A 1 174 ? 12.266 4.652 18.484 1 91.31 174 ALA A N 1
ATOM 1283 C CA . ALA A 1 174 ? 12.336 4.051 19.812 1 91.31 174 ALA A CA 1
ATOM 1284 C C . ALA A 1 174 ? 13.727 3.496 20.094 1 91.31 174 ALA A C 1
ATOM 1286 O O . ALA A 1 174 ? 14.18 3.492 21.234 1 91.31 174 ALA A O 1
ATOM 1287 N N . LEU A 1 175 ? 14.352 3.1 19.078 1 90.25 175 LEU A N 1
ATOM 1288 C CA . LEU A 1 175 ? 15.656 2.463 19.234 1 90.25 175 LEU A CA 1
ATOM 1289 C C . LEU A 1 175 ? 16.781 3.498 19.188 1 90.25 175 LEU A C 1
ATOM 1291 O O . LEU A 1 175 ? 17.938 3.176 19.453 1 90.25 175 LEU A O 1
ATOM 1295 N N . TYR A 1 176 ? 16.375 4.691 18.859 1 87.81 176 TYR A N 1
ATOM 1296 C CA . TYR A 1 176 ? 17.391 5.727 18.734 1 87.81 176 TYR A CA 1
ATOM 1297 C C . TYR A 1 176 ? 18 6.051 20.094 1 87.81 176 TYR A C 1
ATOM 1299 O O . TYR A 1 176 ? 17.281 6.215 21.078 1 87.81 176 TYR A O 1
ATOM 1307 N N . TRP A 1 177 ? 19.312 6.047 20.172 1 78.75 177 TRP A N 1
ATOM 1308 C CA . TRP A 1 177 ? 20.031 6.34 21.391 1 78.75 177 TRP A CA 1
ATOM 1309 C C . TRP A 1 177 ? 20.156 7.844 21.609 1 78.75 177 TRP A C 1
ATOM 1311 O O . TRP A 1 177 ? 20.953 8.5 20.938 1 78.75 177 TRP A O 1
ATOM 1321 N N . ASN A 1 178 ? 19.328 8.383 22.469 1 74.12 178 ASN A N 1
ATOM 1322 C CA . ASN A 1 178 ? 19.328 9.812 22.75 1 74.12 178 ASN A CA 1
ATOM 1323 C C . ASN A 1 178 ? 20.516 10.203 23.625 1 74.12 178 ASN A C 1
ATOM 1325 O O . ASN A 1 178 ? 20.625 11.359 24.062 1 74.12 178 ASN A O 1
ATOM 1329 N N . ARG A 1 179 ? 21.531 9.32 23.922 1 66.81 179 ARG A N 1
ATOM 1330 C CA . ARG A 1 179 ? 22.594 9.609 24.875 1 66.81 179 ARG A CA 1
ATOM 1331 C C . ARG A 1 179 ? 23.547 10.664 24.328 1 66.81 179 ARG A C 1
ATOM 1333 O O . ARG A 1 179 ? 23.906 10.633 23.156 1 66.81 179 ARG A O 1
ATOM 1340 N N . GLY A 1 180 ? 23.734 11.711 25.125 1 59.75 180 GLY A N 1
ATOM 1341 C CA . GLY A 1 180 ? 24.797 12.703 24.984 1 59.75 180 GLY A CA 1
ATOM 1342 C C . GLY A 1 180 ? 24.297 14.055 24.531 1 59.75 180 GLY A C 1
ATOM 1343 O O . GLY A 1 180 ? 25.031 15.039 24.562 1 59.75 180 GLY A O 1
ATOM 1344 N N . HIS A 1 181 ? 23.141 14.07 23.797 1 60.44 181 HIS A N 1
ATOM 1345 C CA . HIS A 1 181 ? 22.734 15.391 23.312 1 60.44 181 HIS A CA 1
ATOM 1346 C C . HIS A 1 181 ? 21.625 15.969 24.156 1 60.44 181 HIS A C 1
ATOM 1348 O O . HIS A 1 181 ? 20.453 15.984 23.75 1 60.44 181 HIS A O 1
ATOM 1354 N N . ARG A 1 182 ? 22.047 16.172 25.406 1 57.91 182 ARG A N 1
ATOM 1355 C CA . ARG A 1 182 ? 21.125 16.641 26.438 1 57.91 182 ARG A CA 1
ATOM 1356 C C . ARG A 1 182 ? 20.375 17.875 25.969 1 57.91 182 ARG A C 1
ATOM 1358 O O . ARG A 1 182 ? 19.281 18.172 26.469 1 57.91 182 ARG A O 1
ATOM 1365 N N . HIS A 1 183 ? 20.953 18.609 25.016 1 61.19 183 HIS A N 1
ATOM 1366 C CA . HIS A 1 183 ? 20.391 19.922 24.703 1 61.19 183 HIS A CA 1
ATOM 1367 C C . HIS A 1 183 ? 19.406 19.812 23.547 1 61.19 183 HIS A C 1
ATOM 1369 O O . HIS A 1 183 ? 18.719 20.797 23.234 1 61.19 183 HIS A O 1
ATOM 1375 N N . LEU A 1 184 ? 19.375 18.578 22.969 1 67 184 LEU A N 1
ATOM 1376 C CA . LEU A 1 184 ? 18.469 18.453 21.828 1 67 184 LEU A CA 1
ATOM 1377 C C . LEU A 1 184 ? 17.219 17.672 22.203 1 67 184 LEU A C 1
ATOM 1379 O O . LEU A 1 184 ? 17.234 16.891 23.156 1 67 184 LEU A O 1
ATOM 1383 N N . HIS A 1 185 ? 16.109 18.031 21.688 1 74.69 185 HIS A N 1
ATOM 1384 C CA . HIS A 1 185 ? 14.867 17.312 21.938 1 74.69 185 HIS A CA 1
ATOM 1385 C C . HIS A 1 185 ? 15.023 15.828 21.625 1 74.69 185 HIS A C 1
ATOM 1387 O O . HIS A 1 185 ? 15.625 15.453 20.625 1 74.69 185 HIS A O 1
ATOM 1393 N N . ALA A 1 186 ? 14.742 15.156 22.609 1 78.06 186 ALA A N 1
ATOM 1394 C CA . ALA A 1 186 ? 14.867 13.703 22.516 1 78.06 186 ALA A CA 1
ATOM 1395 C C . ALA A 1 186 ? 14.016 13.156 21.375 1 78.06 186 ALA A C 1
ATOM 1397 O O . ALA A 1 186 ? 12.914 13.641 21.125 1 78.06 186 ALA A O 1
ATOM 1398 N N . VAL A 1 187 ? 14.578 12.336 20.641 1 84.62 187 VAL A N 1
ATOM 1399 C CA . VAL A 1 187 ? 13.836 11.57 19.641 1 84.62 187 VAL A CA 1
ATOM 1400 C C . VAL A 1 187 ? 12.961 10.531 20.344 1 84.62 187 VAL A C 1
ATOM 1402 O O . VAL A 1 187 ? 13.469 9.633 21.016 1 84.62 187 VAL A O 1
ATOM 1405 N N . VAL A 1 188 ? 11.609 10.719 20.281 1 85.25 188 VAL A N 1
ATOM 1406 C CA . VAL A 1 188 ? 10.688 9.828 20.984 1 85.25 188 VAL A CA 1
ATOM 1407 C C . VAL A 1 188 ? 9.703 9.219 19.984 1 85.25 188 VAL A C 1
ATOM 1409 O O . VAL A 1 188 ? 9.227 9.898 19.078 1 85.25 188 VAL A O 1
ATOM 1412 N N . ALA A 1 189 ? 9.477 7.992 20.203 1 89.75 189 ALA A N 1
ATOM 1413 C CA . ALA A 1 189 ? 8.492 7.297 19.391 1 89.75 189 ALA A CA 1
ATOM 1414 C C . ALA A 1 189 ? 7.074 7.711 19.766 1 89.75 189 ALA A C 1
ATOM 1416 O O . ALA A 1 189 ? 6.785 7.961 20.938 1 89.75 189 ALA A O 1
ATOM 1417 N N . ASP A 1 190 ? 6.188 7.887 18.828 1 92.31 190 ASP A N 1
ATOM 1418 C CA . ASP A 1 190 ? 4.758 8.07 19.062 1 92.31 190 ASP A CA 1
ATOM 1419 C C . ASP A 1 190 ? 4.078 6.738 19.375 1 92.31 190 ASP A C 1
ATOM 1421 O O . ASP A 1 190 ? 3.627 6.039 18.469 1 92.31 190 ASP A O 1
ATOM 1425 N N . ARG A 1 191 ? 3.922 6.43 20.594 1 92.62 191 ARG A N 1
ATOM 1426 C CA . ARG A 1 191 ? 3.422 5.129 21.031 1 92.62 191 ARG A CA 1
ATOM 1427 C C . ARG A 1 191 ? 1.962 4.941 20.641 1 92.62 191 ARG A C 1
ATOM 1429 O O . ARG A 1 191 ? 1.534 3.826 20.328 1 92.62 191 ARG A O 1
ATOM 1436 N N . SER A 1 192 ? 1.201 5.961 20.672 1 90.94 192 SER A N 1
ATOM 1437 C CA . SER A 1 192 ? -0.201 5.887 20.281 1 90.94 192 SER A CA 1
ATOM 1438 C C . SER A 1 192 ? -0.34 5.559 18.797 1 90.94 192 SER A C 1
ATOM 1440 O O . SER A 1 192 ? -1.167 4.727 18.422 1 90.94 192 SER A O 1
ATOM 1442 N N . LYS A 1 193 ? 0.485 6.156 18.031 1 90.31 193 LYS A N 1
ATOM 1443 C CA . LYS A 1 193 ? 0.495 5.875 16.609 1 90.31 193 LYS A CA 1
ATOM 1444 C C . LYS A 1 193 ? 0.938 4.441 16.328 1 90.31 193 LYS A C 1
ATOM 1446 O O . LYS A 1 193 ? 0.338 3.748 15.5 1 90.31 193 LYS A O 1
ATOM 1451 N N . LEU A 1 194 ? 1.939 4.043 17.047 1 93.5 194 LEU A N 1
ATOM 1452 C CA . LEU A 1 194 ? 2.453 2.686 16.891 1 93.5 194 LEU A CA 1
ATOM 1453 C C . LEU A 1 194 ? 1.381 1.656 17.234 1 93.5 194 LEU A C 1
ATOM 1455 O O . LEU A 1 194 ? 1.213 0.667 16.516 1 93.5 194 LEU A O 1
ATOM 1459 N N . ARG A 1 195 ? 0.675 1.879 18.281 1 93.38 195 ARG A N 1
ATOM 1460 C CA . ARG A 1 195 ? -0.391 0.973 18.703 1 93.38 195 ARG A CA 1
ATOM 1461 C C . ARG A 1 195 ? -1.508 0.931 17.656 1 93.38 195 ARG A C 1
ATOM 1463 O O . ARG A 1 195 ? -2.021 -0.142 17.328 1 93.38 195 ARG A O 1
ATOM 1470 N N . LEU A 1 196 ? -1.857 2.061 17.156 1 91.5 196 LEU A N 1
ATOM 1471 C CA . LEU A 1 196 ? -2.898 2.141 16.141 1 91.5 196 LEU A CA 1
ATOM 1472 C C . LEU A 1 196 ? -2.486 1.384 14.883 1 91.5 196 LEU A C 1
ATOM 1474 O O . LEU A 1 196 ? -3.221 0.514 14.406 1 91.5 196 LEU A O 1
ATOM 1478 N N . LEU A 1 197 ? -1.318 1.673 14.453 1 92.94 197 LEU A N 1
ATOM 1479 C CA . LEU A 1 197 ? -0.843 1.071 13.211 1 92.94 197 LEU A CA 1
ATOM 1480 C C . LEU A 1 197 ? -0.693 -0.439 13.359 1 92.94 197 LEU A C 1
ATOM 1482 O O . LEU A 1 197 ? -1.088 -1.197 12.469 1 92.94 197 LEU A O 1
ATOM 1486 N N . SER A 1 198 ? -0.183 -0.84 14.469 1 95.44 198 SER A N 1
ATOM 1487 C CA . SER A 1 198 ? -0.013 -2.268 14.727 1 95.44 198 SER A CA 1
ATOM 1488 C C . SER A 1 198 ? -1.36 -2.971 14.852 1 95.44 198 SER A C 1
ATOM 1490 O O . SER A 1 198 ? -1.505 -4.121 14.43 1 95.44 198 SER A O 1
ATOM 1492 N N . SER A 1 199 ? -2.295 -2.287 15.43 1 95.25 199 SER A N 1
ATOM 1493 C CA . SER A 1 199 ? -3.619 -2.887 15.562 1 95.25 199 SER A CA 1
ATOM 1494 C C . SER A 1 199 ? -4.289 -3.062 14.203 1 95.25 199 SER A C 1
ATOM 1496 O O . SER A 1 199 ? -4.973 -4.062 13.969 1 95.25 199 SER A O 1
ATOM 1498 N N . LEU A 1 200 ? -4.121 -2.141 13.305 1 94.19 200 LEU A N 1
ATOM 1499 C CA . LEU A 1 200 ? -4.68 -2.244 11.961 1 94.19 200 LEU A CA 1
ATOM 1500 C C . LEU A 1 200 ? -4.031 -3.389 11.188 1 94.19 200 LEU A C 1
ATOM 1502 O O . LEU A 1 200 ? -4.723 -4.191 10.555 1 94.19 200 LEU A O 1
ATOM 1506 N N . LEU A 1 201 ? -2.723 -3.451 11.305 1 94.75 201 LEU A N 1
ATOM 1507 C CA . LEU A 1 201 ? -1.985 -4.543 10.68 1 94.75 201 LEU A CA 1
ATOM 1508 C C . LEU A 1 201 ? -2.41 -5.887 11.258 1 94.75 201 LEU A C 1
ATOM 1510 O O . LEU A 1 201 ? -2.623 -6.848 10.516 1 94.75 201 LEU A O 1
ATOM 1514 N N . GLY A 1 202 ? -2.51 -5.926 12.555 1 96.69 202 GLY A N 1
ATOM 1515 C CA . GLY A 1 202 ? -2.941 -7.141 13.227 1 96.69 202 GLY A CA 1
ATOM 1516 C C . GLY A 1 202 ? -4.332 -7.586 12.812 1 96.69 202 GLY A C 1
ATOM 1517 O O . GLY A 1 202 ? -4.574 -8.781 12.617 1 96.69 202 GLY A O 1
ATOM 1518 N N . MET A 1 203 ? -5.23 -6.652 12.711 1 96.44 203 MET A N 1
ATOM 1519 C CA . MET A 1 203 ? -6.602 -6.973 12.312 1 96.44 203 MET A CA 1
ATOM 1520 C C . MET A 1 203 ? -6.656 -7.445 10.867 1 96.44 203 MET A C 1
ATOM 1522 O O . MET A 1 203 ? -7.414 -8.359 10.531 1 96.44 203 MET A O 1
ATOM 1526 N N . PHE A 1 204 ? -5.906 -6.852 10.016 1 95.88 204 PHE A N 1
ATOM 1527 C CA . PHE A 1 204 ? -5.812 -7.309 8.633 1 95.88 204 PHE A CA 1
ATOM 1528 C C . PHE A 1 204 ? -5.32 -8.75 8.578 1 95.88 204 PHE A C 1
ATOM 1530 O O . PHE A 1 204 ? -5.887 -9.57 7.852 1 95.88 204 PHE A O 1
ATOM 1537 N N . PHE A 1 205 ? -4.289 -8.992 9.352 1 96.94 205 PHE A N 1
ATOM 1538 C CA . PHE A 1 205 ? -3.725 -10.336 9.406 1 96.94 205 PHE A CA 1
ATOM 1539 C C . PHE A 1 205 ? -4.734 -11.32 9.977 1 96.94 205 PHE A C 1
ATOM 1541 O O . PHE A 1 205 ? -4.941 -12.398 9.422 1 96.94 205 PHE A O 1
ATOM 1548 N N . LEU A 1 206 ? -5.328 -11.008 11.07 1 97.19 206 LEU A N 1
ATOM 1549 C CA . LEU A 1 206 ? -6.324 -11.859 11.703 1 97.19 206 LEU A CA 1
ATOM 1550 C C . LEU A 1 206 ? -7.5 -12.109 10.766 1 97.19 206 LEU A C 1
ATOM 1552 O O . LEU A 1 206 ? -8.023 -13.227 10.703 1 97.19 206 LEU A O 1
ATOM 1556 N N . GLY A 1 207 ? -7.945 -11.086 10.109 1 96.81 207 GLY A N 1
ATOM 1557 C CA . GLY A 1 207 ? -8.961 -11.258 9.086 1 96.81 207 GLY A CA 1
ATOM 1558 C C . GLY A 1 207 ? -8.555 -12.227 7.988 1 96.81 207 GLY A C 1
ATOM 1559 O O . GLY A 1 207 ? -9.352 -13.07 7.57 1 96.81 207 GLY A O 1
ATOM 1560 N N . GLY A 1 208 ? -7.316 -12.047 7.551 1 96.25 208 GLY A N 1
ATOM 1561 C CA . GLY A 1 208 ? -6.801 -12.969 6.555 1 96.25 208 GLY A CA 1
ATOM 1562 C C . GLY A 1 208 ? -6.828 -14.414 7.012 1 96.25 208 GLY A C 1
ATOM 1563 O O . GLY A 1 208 ? -7.254 -15.297 6.266 1 96.25 208 GLY A O 1
ATOM 1564 N N . VAL A 1 209 ? -6.426 -14.664 8.203 1 96.94 209 VAL A N 1
ATOM 1565 C CA . VAL A 1 209 ? -6.398 -16.016 8.758 1 96.94 209 VAL A CA 1
ATOM 1566 C C . VAL A 1 209 ? -7.824 -16.547 8.883 1 96.94 209 VAL A C 1
ATOM 1568 O O . VAL A 1 209 ? -8.117 -17.656 8.438 1 96.94 209 VAL A O 1
ATOM 1571 N N . THR A 1 210 ? -8.688 -15.742 9.43 1 96.75 210 THR A N 1
ATOM 1572 C CA . THR A 1 210 ? -10.078 -16.141 9.602 1 96.75 210 THR A CA 1
ATOM 1573 C C . THR A 1 210 ? -10.75 -16.375 8.25 1 96.75 210 THR A C 1
ATOM 1575 O O . THR A 1 210 ? -11.508 -17.328 8.086 1 96.75 210 THR A O 1
ATOM 1578 N N . GLY A 1 211 ? -10.484 -15.484 7.359 1 95.44 211 GLY A N 1
ATOM 1579 C CA . GLY A 1 211 ? -11.023 -15.656 6.02 1 95.44 211 GLY A CA 1
ATOM 1580 C C . GLY A 1 211 ? -10.523 -16.922 5.332 1 95.44 211 GLY A C 1
ATOM 1581 O O . GLY A 1 211 ? -11.312 -17.656 4.75 1 95.44 211 GLY A O 1
ATOM 1582 N N . ALA A 1 212 ? -9.227 -17.125 5.406 1 94.94 212 ALA A N 1
ATOM 1583 C CA . ALA A 1 212 ? -8.648 -18.328 4.801 1 94.94 212 ALA A CA 1
ATOM 1584 C C . ALA A 1 212 ? -9.266 -19.578 5.398 1 94.94 212 ALA A C 1
ATOM 1586 O O . ALA A 1 212 ? -9.617 -20.516 4.668 1 94.94 212 ALA A O 1
ATOM 1587 N N . MET A 1 213 ? -9.477 -19.609 6.684 1 95.5 213 MET A N 1
ATOM 1588 C CA . MET A 1 213 ? -10.109 -20.75 7.348 1 95.5 213 MET A CA 1
ATOM 1589 C C . MET A 1 213 ? -11.57 -20.891 6.938 1 95.5 213 MET A C 1
ATOM 1591 O O . MET A 1 213 ? -12.039 -21.984 6.629 1 95.5 213 MET A O 1
ATOM 1595 N N . GLY A 1 214 ? -12.25 -19.812 6.98 1 94.44 214 GLY A N 1
ATOM 1596 C CA . GLY A 1 214 ? -13.664 -19.812 6.645 1 94.44 214 GLY A CA 1
ATOM 1597 C C . GLY A 1 214 ? -13.945 -20.281 5.227 1 94.44 214 GLY A C 1
ATOM 1598 O O . GLY A 1 214 ? -14.797 -21.141 5.008 1 94.44 214 GLY A O 1
ATOM 1599 N N . PHE A 1 215 ? -13.266 -19.734 4.305 1 91.62 215 PHE A N 1
ATOM 1600 C CA . PHE A 1 215 ? -13.516 -20.078 2.908 1 91.62 215 PHE A CA 1
ATOM 1601 C C . PHE A 1 215 ? -13.016 -21.484 2.6 1 91.62 215 PHE A C 1
ATOM 1603 O O . PHE A 1 215 ? -13.586 -22.172 1.752 1 91.62 215 PHE A O 1
ATOM 1610 N N . LYS A 1 216 ? -12 -21.875 3.289 1 91.12 216 LYS A N 1
ATOM 1611 C CA . LYS A 1 216 ? -11.484 -23.234 3.098 1 91.12 216 LYS A CA 1
ATOM 1612 C C . LYS A 1 216 ? -12.453 -24.281 3.646 1 91.12 216 LYS A C 1
ATOM 1614 O O . LYS A 1 216 ? -12.734 -25.281 2.986 1 91.12 216 LYS A O 1
ATOM 1619 N N . TYR A 1 217 ? -13.102 -24.031 4.785 1 93.12 217 TYR A N 1
ATOM 1620 C CA . TYR A 1 217 ? -13.844 -25.078 5.48 1 93.12 217 TYR A CA 1
ATOM 1621 C C . TYR A 1 217 ? -15.344 -24.875 5.309 1 93.12 217 TYR A C 1
ATOM 1623 O O . TYR A 1 217 ? -16.109 -25.844 5.316 1 93.12 217 TYR A O 1
ATOM 1631 N N . VAL A 1 218 ? -15.797 -23.656 5.188 1 91.94 218 VAL A N 1
ATOM 1632 C CA . VAL A 1 218 ? -17.234 -23.406 5.125 1 91.94 218 VAL A CA 1
ATOM 1633 C C . VAL A 1 218 ? -17.625 -22.969 3.711 1 91.94 218 VAL A C 1
ATOM 1635 O O . VAL A 1 218 ? -18.797 -23.062 3.324 1 91.94 218 VAL A O 1
ATOM 1638 N N . GLY A 1 219 ? -16.609 -22.531 3.01 1 90.75 219 GLY A N 1
ATOM 1639 C CA . GLY A 1 219 ? -16.875 -22.109 1.644 1 90.75 219 GLY A CA 1
ATOM 1640 C C . GLY A 1 219 ? -17.391 -20.688 1.55 1 90.75 219 GLY A C 1
ATOM 1641 O O . GLY A 1 219 ? -17.031 -19.828 2.361 1 90.75 219 GLY A O 1
ATOM 1642 N N . TYR A 1 220 ? -18.156 -20.406 0.575 1 90.94 220 TYR A N 1
ATOM 1643 C CA . TYR A 1 220 ? -18.547 -19.047 0.238 1 90.94 220 TYR A CA 1
ATOM 1644 C C . TYR A 1 220 ? -19.578 -18.516 1.23 1 90.94 220 TYR A C 1
ATOM 1646 O O . TYR A 1 220 ? -19.828 -17.312 1.279 1 90.94 220 TYR A O 1
ATOM 1654 N N . VAL A 1 221 ? -20.125 -19.344 2.072 1 92.69 221 VAL A N 1
ATOM 1655 C CA . VAL A 1 221 ? -21.062 -18.938 3.117 1 92.69 221 VAL A CA 1
ATOM 1656 C C . VAL A 1 221 ? -20.359 -18.031 4.113 1 92.69 221 VAL A C 1
ATOM 1658 O O . VAL A 1 221 ? -21 -17.25 4.824 1 92.69 221 VAL A O 1
ATOM 1661 N N . ALA A 1 222 ? -19.031 -18.062 4.086 1 94.12 222 ALA A N 1
ATOM 1662 C CA . ALA A 1 222 ? -18.234 -17.234 4.98 1 94.12 222 ALA A CA 1
ATOM 1663 C C . ALA A 1 222 ? -18.453 -15.75 4.699 1 94.12 222 ALA A C 1
ATOM 1665 O O . ALA A 1 222 ? -18.125 -14.898 5.531 1 94.12 222 ALA A O 1
ATOM 1666 N N . THR A 1 223 ? -18.984 -15.406 3.549 1 95.12 223 THR A N 1
ATOM 1667 C CA . THR A 1 223 ? -19.234 -14.016 3.203 1 95.12 223 THR A CA 1
ATOM 1668 C C . THR A 1 223 ? -20.375 -13.445 4.047 1 95.12 223 THR A C 1
ATOM 1670 O O . THR A 1 223 ? -20.453 -12.234 4.262 1 95.12 223 THR A O 1
ATOM 1673 N N . ILE A 1 224 ? -21.219 -14.25 4.582 1 95.56 224 ILE A N 1
ATOM 1674 C CA . ILE A 1 224 ? -22.422 -13.82 5.285 1 95.56 224 ILE A CA 1
ATOM 1675 C C . ILE A 1 224 ? -22.031 -13.125 6.59 1 95.56 224 ILE A C 1
ATOM 1677 O O . ILE A 1 224 ? -22.422 -11.984 6.832 1 95.56 224 ILE A O 1
ATOM 1681 N N . PRO A 1 225 ? -21.234 -13.812 7.441 1 96.19 225 PRO A N 1
ATOM 1682 C CA . PRO A 1 225 ? -20.828 -13.102 8.656 1 96.19 225 PRO A CA 1
ATOM 1683 C C . PRO A 1 225 ? -20.047 -11.828 8.367 1 96.19 225 PRO A C 1
ATOM 1685 O O . PRO A 1 225 ? -20.172 -10.844 9.094 1 96.19 225 PRO A O 1
ATOM 1688 N N . LEU A 1 226 ? -19.234 -11.828 7.371 1 96.31 226 LEU A N 1
ATOM 1689 C CA . LEU A 1 226 ? -18.453 -10.641 7.016 1 96.31 226 LEU A CA 1
ATOM 1690 C C . LEU A 1 226 ? -19.391 -9.508 6.574 1 96.31 226 LEU A C 1
ATOM 1692 O O . LEU A 1 226 ? -19.203 -8.359 6.996 1 96.31 226 LEU A O 1
ATOM 1696 N N . ALA A 1 227 ? -20.344 -9.852 5.742 1 96.94 227 ALA A N 1
ATOM 1697 C CA . ALA A 1 227 ? -21.328 -8.867 5.297 1 96.94 227 ALA A CA 1
ATOM 1698 C C . ALA A 1 227 ? -22.141 -8.336 6.477 1 96.94 227 ALA A C 1
ATOM 1700 O O . ALA A 1 227 ? -22.484 -7.156 6.516 1 96.94 227 ALA A O 1
ATOM 1701 N N . SER A 1 228 ? -22.406 -9.211 7.406 1 96.31 228 SER A N 1
ATOM 1702 C CA . SER A 1 228 ? -23.156 -8.82 8.586 1 96.31 228 SER A CA 1
ATOM 1703 C C . SER A 1 228 ? -22.391 -7.793 9.422 1 96.31 228 SER A C 1
ATOM 1705 O O . SER A 1 228 ? -23 -6.887 10 1 96.31 228 SER A O 1
ATOM 1707 N N . ILE A 1 229 ? -21.094 -7.938 9.516 1 95.31 229 ILE A N 1
ATOM 1708 C CA . ILE A 1 229 ? -20.25 -6.961 10.203 1 95.31 229 ILE A CA 1
ATOM 1709 C C . ILE A 1 229 ? -20.391 -5.598 9.531 1 95.31 229 ILE A C 1
ATOM 1711 O O . ILE A 1 229 ? -20.594 -4.582 10.203 1 95.31 229 ILE A O 1
ATOM 1715 N N . LEU A 1 230 ? -20.344 -5.551 8.234 1 94.62 230 LEU A N 1
ATOM 1716 C CA . LEU A 1 230 ? -20.453 -4.309 7.477 1 94.62 230 LEU A CA 1
ATOM 1717 C C . LEU A 1 230 ? -21.828 -3.672 7.664 1 94.62 230 LEU A C 1
ATOM 1719 O O . LEU A 1 230 ? -21.938 -2.457 7.836 1 94.62 230 LEU A O 1
ATOM 1723 N N . MET A 1 231 ? -22.859 -4.492 7.66 1 93.62 231 MET A N 1
ATOM 1724 C CA . MET A 1 231 ? -24.219 -4 7.867 1 93.62 231 MET A CA 1
ATOM 1725 C C . MET A 1 231 ? -24.375 -3.4 9.258 1 93.62 231 MET A C 1
ATOM 1727 O O . MET A 1 231 ? -25.031 -2.365 9.43 1 93.62 231 MET A O 1
ATOM 1731 N N . ALA A 1 232 ? -23.797 -4.031 10.211 1 92.31 232 ALA A N 1
ATOM 1732 C CA . ALA A 1 232 ? -23.844 -3.529 11.578 1 92.31 232 ALA A CA 1
ATOM 1733 C C . ALA A 1 232 ? -23.141 -2.182 11.695 1 92.31 232 ALA A C 1
ATOM 1735 O O . ALA A 1 232 ? -23.609 -1.284 12.398 1 92.31 232 ALA A O 1
ATOM 1736 N N . LEU A 1 233 ? -22.047 -2.031 11.039 1 88.75 233 LEU A N 1
ATOM 1737 C CA . LEU A 1 233 ? -21.297 -0.778 11.055 1 88.75 233 LEU A CA 1
ATOM 1738 C C . LEU A 1 233 ? -22.094 0.333 10.367 1 88.75 233 LEU A C 1
ATOM 1740 O O . LEU A 1 233 ? -21.953 1.506 10.727 1 88.75 233 LEU A O 1
ATOM 1744 N N . ALA A 1 234 ? -22.844 0.005 9.375 1 86.12 234 ALA A N 1
ATOM 1745 C CA . ALA A 1 234 ? -23.625 0.98 8.625 1 86.12 234 ALA A CA 1
ATOM 1746 C C . ALA A 1 234 ? -24.812 1.471 9.445 1 86.12 234 ALA A C 1
ATOM 1748 O O . ALA A 1 234 ? -25.266 2.605 9.273 1 86.12 234 ALA A O 1
ATOM 1749 N N . VAL A 1 235 ? -25.391 0.642 10.258 1 78.38 235 VAL A N 1
ATOM 1750 C CA . VAL A 1 235 ? -26.625 0.927 10.984 1 78.38 235 VAL A CA 1
ATOM 1751 C C . VAL A 1 235 ? -26.328 1.854 12.156 1 78.38 235 VAL A C 1
ATOM 1753 O O . VAL A 1 235 ? -27.156 2.707 12.508 1 78.38 235 VAL A O 1
ATOM 1756 N N . VAL A 1 236 ? -25.141 1.771 12.68 1 68.31 236 VAL A N 1
ATOM 1757 C CA . VAL A 1 236 ? -24.859 2.521 13.898 1 68.31 236 VAL A CA 1
ATOM 1758 C C . VAL A 1 236 ? -24.922 4.02 13.609 1 68.31 236 VAL A C 1
ATOM 1760 O O . VAL A 1 236 ? -25.609 4.762 14.32 1 68.31 236 VAL A O 1
ATOM 1763 N N . PRO A 1 237 ? -24.328 4.469 12.578 1 61.12 237 PRO A N 1
ATOM 1764 C CA . PRO A 1 237 ? -24.453 5.902 12.312 1 61.12 237 PRO A CA 1
ATOM 1765 C C . PRO A 1 237 ? -25.859 6.312 11.93 1 61.12 237 PRO A C 1
ATOM 1767 O O . PRO A 1 237 ? -26.312 7.41 12.273 1 61.12 237 PRO A O 1
ATOM 1770 N N . VAL A 1 238 ? -26.531 5.398 11.266 1 61.56 238 VAL A N 1
ATOM 1771 C CA . VAL A 1 238 ? -27.906 5.688 10.844 1 61.56 238 VAL A CA 1
ATOM 1772 C C . VAL A 1 238 ? -28.812 5.809 12.07 1 61.56 238 VAL A C 1
ATOM 1774 O O . VAL A 1 238 ? -29.641 6.711 12.148 1 61.56 238 VAL A O 1
ATOM 1777 N N . MET A 1 239 ? -28.562 4.918 12.93 1 60.59 239 MET A N 1
ATOM 1778 C CA . MET A 1 239 ? -29.375 4.957 14.133 1 60.59 239 MET A CA 1
ATOM 1779 C C . MET A 1 239 ? -29.078 6.211 14.953 1 60.59 239 MET A C 1
ATOM 1781 O O . MET A 1 239 ? -29.984 6.809 15.531 1 60.59 239 MET A O 1
ATOM 1785 N N . ASP A 1 240 ? -27.906 6.516 14.922 1 58.72 240 ASP A N 1
ATOM 1786 C CA . ASP A 1 240 ? -27.531 7.727 15.648 1 58.72 240 ASP A CA 1
ATOM 1787 C C . ASP A 1 240 ? -28.203 8.953 15.031 1 58.72 240 ASP A C 1
ATOM 1789 O O . ASP A 1 240 ? -28.641 9.852 15.75 1 58.72 240 ASP A O 1
ATOM 1793 N N . ASP A 1 241 ? -28.297 8.922 13.781 1 58.78 241 ASP A N 1
ATOM 1794 C CA . ASP A 1 241 ? -28.969 10.016 13.094 1 58.78 241 ASP A CA 1
ATOM 1795 C C . ASP A 1 241 ? -30.469 10.031 13.398 1 58.78 241 ASP A C 1
ATOM 1797 O O . ASP A 1 241 ? -31.047 11.102 13.602 1 58.78 241 ASP A O 1
ATOM 1801 N N . LEU A 1 242 ? -30.969 8.852 13.406 1 57.47 242 LEU A N 1
ATOM 1802 C CA . LEU A 1 242 ? -32.406 8.742 13.664 1 57.47 242 LEU A CA 1
ATOM 1803 C C . LEU A 1 242 ? -32.719 9.18 15.094 1 57.47 242 LEU A C 1
ATOM 1805 O O . LEU A 1 242 ? -33.75 9.836 15.328 1 57.47 242 LEU A O 1
ATOM 1809 N N . VAL A 1 243 ? -31.875 8.812 15.922 1 55.25 243 VAL A N 1
ATOM 1810 C CA . VAL A 1 243 ? -32.094 9.164 17.328 1 55.25 243 VAL A CA 1
ATOM 1811 C C . VAL A 1 243 ? -31.844 10.656 17.531 1 55.25 243 VAL A C 1
ATOM 1813 O O . VAL A 1 243 ? -32.562 11.312 18.281 1 55.25 243 VAL A O 1
ATOM 1816 N N . ALA A 1 244 ? -30.922 11.086 16.781 1 54.84 244 ALA A N 1
ATOM 1817 C CA . ALA A 1 244 ? -30.609 12.508 16.906 1 54.84 244 ALA A CA 1
ATOM 1818 C C . ALA A 1 244 ? -31.703 13.375 16.297 1 54.84 244 ALA A C 1
ATOM 1820 O O . ALA A 1 244 ? -31.906 14.516 16.719 1 54.84 244 ALA A O 1
ATOM 1821 N N . ARG A 1 245 ? -32.344 12.914 15.312 1 51.72 245 ARG A N 1
ATOM 1822 C CA . ARG A 1 245 ? -33.469 13.648 14.695 1 51.72 245 ARG A CA 1
ATOM 1823 C C . ARG A 1 245 ? -34.75 13.484 15.492 1 51.72 245 ARG A C 1
ATOM 1825 O O . ARG A 1 245 ? -35.781 14.07 15.148 1 51.72 245 ARG A O 1
ATOM 1832 N N . ARG A 1 246 ? -34.719 12.641 16.547 1 45.44 246 ARG A N 1
ATOM 1833 C CA . ARG A 1 246 ? -35.938 12.602 17.344 1 45.44 246 ARG A CA 1
ATOM 1834 C C . ARG A 1 246 ? -36.125 13.914 18.094 1 45.44 246 ARG A C 1
ATOM 1836 O O . ARG A 1 246 ? -35.219 14.406 18.75 1 45.44 246 ARG A O 1
ATOM 1843 N N . PRO A 1 247 ? -37.438 14.648 17.781 1 45.44 247 PRO A N 1
ATOM 1844 C CA . PRO A 1 247 ? -37.781 15.875 18.5 1 45.44 247 PRO A CA 1
ATOM 1845 C C . PRO A 1 247 ? -37.781 15.703 20.016 1 45.44 247 PRO A C 1
ATOM 1847 O O . PRO A 1 247 ? -38 14.594 20.516 1 45.44 247 PRO A O 1
ATOM 1850 N N . MET B 1 1 ? 21.172 40.188 -3.127 1 34.66 1 MET B N 1
ATOM 1851 C CA . MET B 1 1 ? 20.672 39.438 -4.289 1 34.66 1 MET B CA 1
ATOM 1852 C C . MET B 1 1 ? 20.938 37.969 -4.129 1 34.66 1 MET B C 1
ATOM 1854 O O . MET B 1 1 ? 20.156 37.125 -4.629 1 34.66 1 MET B O 1
ATOM 1858 N N . PRO B 1 2 ? 22.156 37.469 -3.742 1 41.25 2 PRO B N 1
ATOM 1859 C CA . PRO B 1 2 ? 22.438 36.031 -3.588 1 41.25 2 PRO B CA 1
ATOM 1860 C C . PRO B 1 2 ? 21.688 35.438 -2.406 1 41.25 2 PRO B C 1
ATOM 1862 O O . PRO B 1 2 ? 21.297 34.25 -2.461 1 41.25 2 PRO B O 1
ATOM 1865 N N . ILE B 1 3 ? 21.625 36.156 -1.329 1 42.19 3 ILE B N 1
ATOM 1866 C CA . ILE B 1 3 ? 20.922 35.594 -0.167 1 42.19 3 ILE B CA 1
ATOM 1867 C C . ILE B 1 3 ? 19.469 35.312 -0.52 1 42.19 3 ILE B C 1
ATOM 1869 O O . ILE B 1 3 ? 18.891 34.344 -0.056 1 42.19 3 ILE B O 1
ATOM 1873 N N . GLN B 1 4 ? 18.812 36.281 -1.217 1 43.94 4 GLN B N 1
ATOM 1874 C CA . GLN B 1 4 ? 17.422 36.031 -1.61 1 43.94 4 GLN B CA 1
ATOM 1875 C C . GLN B 1 4 ? 17.297 34.812 -2.518 1 43.94 4 GLN B C 1
ATOM 1877 O O . GLN B 1 4 ? 16.312 34.094 -2.445 1 43.94 4 GLN B O 1
ATOM 1882 N 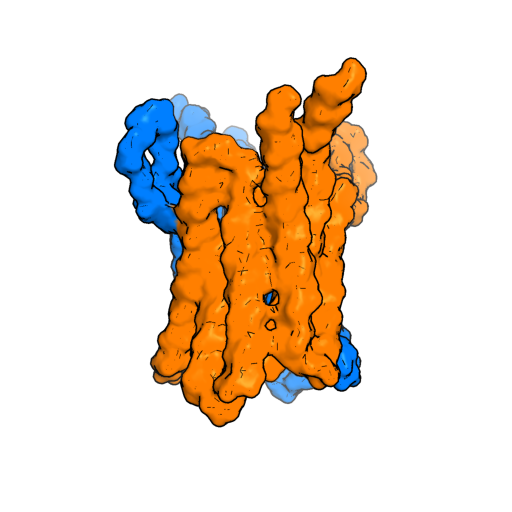N . TYR B 1 5 ? 18.266 34.562 -3.424 1 41.28 5 TYR B N 1
ATOM 1883 C CA . TYR B 1 5 ? 18.25 33.375 -4.27 1 41.28 5 TYR B CA 1
ATOM 1884 C C . TYR B 1 5 ? 18.422 32.094 -3.439 1 41.28 5 TYR B C 1
ATOM 1886 O O . TYR B 1 5 ? 17.719 31.125 -3.658 1 41.28 5 TYR B O 1
ATOM 1894 N N . LEU B 1 6 ? 19.375 32.125 -2.533 1 38.38 6 LEU B N 1
ATOM 1895 C CA . LEU B 1 6 ? 19.594 30.984 -1.661 1 38.38 6 LEU B CA 1
ATOM 1896 C C . LEU B 1 6 ? 18.391 30.766 -0.753 1 38.38 6 LEU B C 1
ATOM 1898 O O . LEU B 1 6 ? 18.016 29.609 -0.476 1 38.38 6 LEU B O 1
ATOM 1902 N N . ARG B 1 7 ? 17.828 31.797 -0.231 1 42.44 7 ARG B N 1
ATOM 1903 C CA . ARG B 1 7 ? 16.594 31.672 0.526 1 42.44 7 ARG B CA 1
ATOM 1904 C C . ARG B 1 7 ? 15.477 31.094 -0.337 1 42.44 7 ARG B C 1
ATOM 1906 O O . ARG B 1 7 ? 14.602 30.375 0.166 1 42.44 7 ARG B O 1
ATOM 1913 N N . ARG B 1 8 ? 15.406 31.469 -1.539 1 44 8 ARG B N 1
ATOM 1914 C CA . ARG B 1 8 ? 14.422 30.938 -2.477 1 44 8 ARG B CA 1
ATOM 1915 C C . ARG B 1 8 ? 14.68 29.469 -2.754 1 44 8 ARG B C 1
ATOM 1917 O O . ARG B 1 8 ? 13.75 28.703 -3.049 1 44 8 ARG B O 1
ATOM 1924 N N . LEU B 1 9 ? 15.953 28.969 -2.814 1 41.03 9 LEU B N 1
ATOM 1925 C CA . LEU B 1 9 ? 16.297 27.562 -2.977 1 41.03 9 LEU B CA 1
ATOM 1926 C C . LEU B 1 9 ? 15.883 26.75 -1.756 1 41.03 9 LEU B C 1
ATOM 1928 O O . LEU B 1 9 ? 15.648 25.547 -1.857 1 41.03 9 LEU B O 1
ATOM 1932 N N . THR B 1 10 ? 15.945 27.375 -0.628 1 40.78 10 THR B N 1
ATOM 1933 C CA . THR B 1 10 ? 15.5 26.719 0.603 1 40.78 10 THR B CA 1
ATOM 1934 C C . THR B 1 10 ? 14.039 27.062 0.897 1 40.78 10 THR B C 1
ATOM 1936 O O . THR B 1 10 ? 13.547 26.812 1.998 1 40.78 10 THR B O 1
ATOM 1939 N N . SER B 1 11 ? 13.383 27.844 0.128 1 44 11 SER B N 1
ATOM 1940 C CA . SER B 1 11 ? 11.992 28.203 0.366 1 44 11 SER B CA 1
ATOM 1941 C C . SER B 1 11 ? 11.109 26.953 0.446 1 44 11 SER B C 1
ATOM 1943 O O . SER B 1 11 ? 11.422 25.922 -0.159 1 44 11 SER B O 1
ATOM 1945 N N . PRO B 1 12 ? 10.234 27.047 1.387 1 48.47 12 PRO B N 1
ATOM 1946 C CA . PRO B 1 12 ? 9.281 25.938 1.537 1 48.47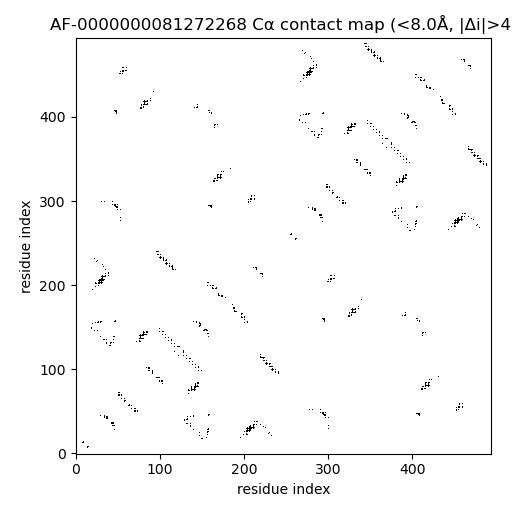 12 PRO B CA 1
ATOM 1947 C C . PRO B 1 12 ? 8.789 25.391 0.197 1 48.47 12 PRO B C 1
ATOM 1949 O O . PRO B 1 12 ? 8.562 24.188 0.063 1 48.47 12 PRO B O 1
ATOM 1952 N N . GLU B 1 13 ? 8.594 26.25 -0.84 1 49.28 13 GLU B N 1
ATOM 1953 C CA . GLU B 1 13 ? 8.148 25.828 -2.164 1 49.28 13 GLU B CA 1
ATOM 1954 C C . GLU B 1 13 ? 9.203 24.953 -2.844 1 49.28 13 GLU B C 1
ATOM 1956 O O . GLU B 1 13 ? 8.867 24.016 -3.57 1 49.28 13 GLU B O 1
ATOM 1961 N N . ARG B 1 14 ? 10.422 25.453 -2.744 1 51.25 14 ARG B N 1
ATOM 1962 C CA . ARG B 1 14 ? 11.523 24.688 -3.307 1 51.25 14 ARG B CA 1
ATOM 1963 C C . ARG B 1 14 ? 11.625 23.312 -2.656 1 51.25 14 ARG B C 1
ATOM 1965 O O . ARG B 1 14 ? 11.93 22.312 -3.326 1 51.25 14 ARG B O 1
ATOM 1972 N N . THR B 1 15 ? 10.969 23.375 -1.568 1 69.06 15 THR B N 1
ATOM 1973 C CA . THR B 1 15 ? 11.008 22.141 -0.778 1 69.06 15 THR B CA 1
ATOM 1974 C C . THR B 1 15 ? 9.984 21.141 -1.285 1 69.06 15 THR B C 1
ATOM 1976 O O . THR B 1 15 ? 10.289 19.953 -1.416 1 69.06 15 THR B O 1
ATOM 1979 N N . ASP B 1 16 ? 8.938 21.797 -1.991 1 77.75 16 ASP B N 1
ATOM 1980 C CA . ASP B 1 16 ? 7.895 20.891 -2.461 1 77.75 16 ASP B CA 1
ATOM 1981 C C . ASP B 1 16 ? 8.266 20.281 -3.811 1 77.75 16 ASP B C 1
ATOM 1983 O O . ASP B 1 16 ? 8.031 19.094 -4.047 1 77.75 16 ASP B O 1
ATOM 1987 N N . GLU B 1 17 ? 8.852 21.156 -4.68 1 82.19 17 GLU B N 1
ATOM 1988 C CA . GLU B 1 17 ? 9.25 20.672 -5.996 1 82.19 17 GLU B CA 1
ATOM 1989 C C . GLU B 1 17 ? 10.391 19.656 -5.883 1 82.19 17 GLU B C 1
ATOM 1991 O O . GLU B 1 17 ? 10.406 18.656 -6.594 1 82.19 17 GLU B O 1
ATOM 1996 N N . THR B 1 18 ? 11.281 19.969 -5.055 1 80.94 18 THR B N 1
ATOM 1997 C CA . THR B 1 18 ? 12.406 19.078 -4.832 1 80.94 18 THR B CA 1
ATOM 1998 C C . THR B 1 18 ? 11.93 17.75 -4.254 1 80.94 18 THR B C 1
ATOM 2000 O O . THR B 1 18 ? 12.391 16.688 -4.668 1 80.94 18 THR B O 1
ATOM 2003 N N . ASN B 1 19 ? 10.953 17.844 -3.395 1 83.75 19 ASN B N 1
ATOM 2004 C CA . ASN B 1 19 ? 10.383 16.641 -2.82 1 83.75 19 ASN B CA 1
ATOM 2005 C C . ASN B 1 19 ? 9.656 15.812 -3.873 1 83.75 19 ASN B C 1
ATOM 2007 O O . ASN B 1 19 ? 9.711 14.578 -3.852 1 83.75 19 ASN B O 1
ATOM 2011 N N . ARG B 1 20 ? 9.055 16.531 -4.758 1 87.44 20 ARG B N 1
ATOM 2012 C CA . ARG B 1 20 ? 8.336 15.844 -5.82 1 87.44 20 ARG B CA 1
ATOM 2013 C C . ARG B 1 20 ? 9.297 15.102 -6.746 1 87.44 20 ARG B C 1
ATOM 2015 O O . ARG B 1 20 ? 9.062 13.938 -7.09 1 87.44 20 ARG B O 1
ATOM 2022 N N . ARG B 1 21 ? 10.312 15.719 -7.082 1 88.19 21 ARG B N 1
ATOM 2023 C CA . ARG B 1 21 ? 11.305 15.109 -7.965 1 88.19 21 ARG B CA 1
ATOM 2024 C C . ARG B 1 21 ? 11.977 13.922 -7.289 1 88.19 21 ARG B C 1
ATOM 2026 O O . ARG B 1 21 ? 12.234 12.898 -7.93 1 88.19 21 ARG B O 1
ATOM 2033 N N . LEU B 1 22 ? 12.258 14.102 -6.039 1 87.62 22 LEU B N 1
ATOM 2034 C CA . LEU B 1 22 ? 12.836 13 -5.27 1 87.62 22 LEU B CA 1
ATOM 2035 C C . LEU B 1 22 ? 11.875 11.82 -5.203 1 87.62 22 LEU B C 1
ATOM 2037 O O . LEU B 1 22 ? 12.273 10.68 -5.438 1 87.62 22 LEU B O 1
ATOM 2041 N N . GLY B 1 23 ? 10.648 12.18 -4.926 1 91.19 23 GLY B N 1
ATOM 2042 C CA . GLY B 1 23 ? 9.633 11.141 -4.879 1 91.19 23 GLY B CA 1
ATOM 2043 C C . GLY B 1 23 ? 9.484 10.398 -6.191 1 91.19 23 GLY B C 1
ATOM 2044 O O . GLY B 1 23 ? 9.383 9.172 -6.207 1 91.19 23 GLY B O 1
ATOM 2045 N N . GLN B 1 24 ? 9.492 11.117 -7.258 1 93.94 24 GLN B N 1
ATOM 2046 C CA . GLN B 1 24 ? 9.359 10.516 -8.578 1 93.94 24 GLN B CA 1
ATOM 2047 C C . GLN B 1 24 ? 10.555 9.625 -8.898 1 93.94 24 GLN B C 1
ATOM 2049 O O . GLN B 1 24 ? 10.391 8.508 -9.406 1 93.94 24 GLN B O 1
ATOM 2054 N N . SER B 1 25 ? 11.719 10.086 -8.594 1 94.19 25 SER B N 1
ATOM 2055 C CA . SER B 1 25 ? 12.93 9.312 -8.852 1 94.19 25 SER B CA 1
ATOM 2056 C C . SER B 1 25 ? 12.961 8.039 -8.016 1 94.19 25 SER B C 1
ATOM 2058 O O . SER B 1 25 ? 13.289 6.961 -8.523 1 94.19 25 SER B O 1
ATOM 2060 N N . LEU B 1 26 ? 12.594 8.211 -6.801 1 93.81 26 LEU B N 1
ATOM 2061 C CA . LEU B 1 26 ? 12.594 7.059 -5.906 1 93.81 26 LEU B CA 1
ATOM 2062 C C . LEU B 1 26 ? 11.516 6.055 -6.316 1 93.81 26 LEU B C 1
ATOM 2064 O O . LEU B 1 26 ? 11.727 4.844 -6.219 1 93.81 26 LEU B O 1
ATOM 2068 N N . ALA B 1 27 ? 10.383 6.555 -6.766 1 94.69 27 ALA B N 1
ATOM 2069 C CA . ALA B 1 27 ? 9.336 5.668 -7.262 1 94.69 27 ALA B CA 1
ATOM 2070 C C . ALA B 1 27 ? 9.82 4.875 -8.469 1 94.69 27 ALA B C 1
ATOM 2072 O O . ALA B 1 27 ? 9.547 3.676 -8.586 1 94.69 27 ALA B O 1
ATOM 2073 N N . PHE B 1 28 ? 10.531 5.551 -9.344 1 96.44 28 PHE B N 1
ATOM 2074 C CA . PHE B 1 28 ? 11.094 4.898 -10.523 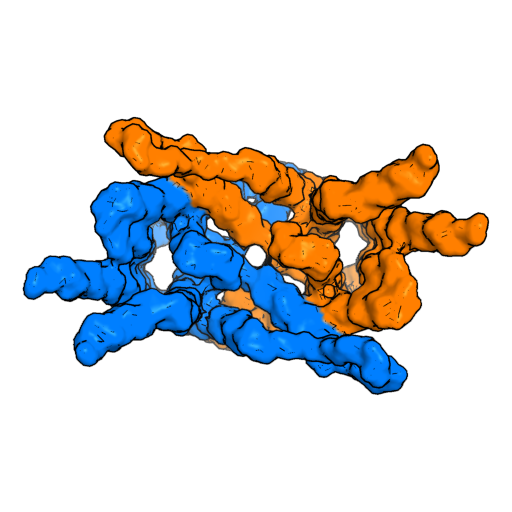1 96.44 28 PHE B CA 1
ATOM 2075 C C . PHE B 1 28 ? 12.062 3.799 -10.125 1 96.44 28 PHE B C 1
ATOM 2077 O O . PHE B 1 28 ? 11.977 2.672 -10.617 1 96.44 28 PHE B O 1
ATOM 2084 N N . VAL B 1 29 ? 12.93 4.109 -9.234 1 95.62 29 VAL B N 1
ATOM 2085 C CA . VAL B 1 29 ? 13.938 3.158 -8.789 1 95.62 29 VAL B CA 1
ATOM 2086 C C . VAL B 1 29 ? 13.258 1.985 -8.078 1 95.62 29 VAL B C 1
ATOM 2088 O O . VAL B 1 29 ? 13.664 0.833 -8.25 1 95.62 29 VAL B O 1
ATOM 2091 N N . ALA B 1 30 ? 12.273 2.271 -7.258 1 94.25 30 ALA B N 1
ATOM 2092 C CA . ALA B 1 30 ? 11.539 1.222 -6.555 1 94.25 30 ALA B CA 1
ATOM 2093 C C . ALA B 1 30 ? 10.867 0.264 -7.535 1 94.25 30 ALA B C 1
ATOM 2095 O O . ALA B 1 30 ? 10.953 -0.956 -7.379 1 94.25 30 ALA B O 1
ATOM 2096 N N . GLY B 1 31 ? 10.211 0.826 -8.531 1 95.06 31 GLY B N 1
ATOM 2097 C CA . GLY B 1 31 ? 9.594 -0.003 -9.555 1 95.06 31 GLY B CA 1
ATOM 2098 C C . GLY B 1 31 ? 10.586 -0.878 -10.289 1 95.06 31 GLY B C 1
ATOM 2099 O O . GLY B 1 31 ? 10.328 -2.061 -10.531 1 95.06 31 GLY B O 1
ATOM 2100 N N . ALA B 1 32 ? 11.703 -0.292 -10.609 1 95.81 32 ALA B N 1
ATOM 2101 C CA . ALA B 1 32 ? 12.734 -1.027 -11.336 1 95.81 32 ALA B CA 1
ATOM 2102 C C . ALA B 1 32 ? 13.328 -2.139 -10.477 1 95.81 32 ALA B C 1
ATOM 2104 O O . ALA B 1 32 ? 13.508 -3.266 -10.945 1 95.81 32 ALA B O 1
ATOM 2105 N N . ALA B 1 33 ? 13.602 -1.804 -9.273 1 92.38 33 ALA B N 1
ATOM 2106 C CA . ALA B 1 33 ? 14.164 -2.791 -8.352 1 92.38 33 ALA B CA 1
ATOM 2107 C C . ALA B 1 33 ? 13.188 -3.938 -8.109 1 92.38 33 ALA B C 1
ATOM 2109 O O . ALA B 1 33 ? 13.586 -5.098 -8.016 1 92.38 33 ALA B O 1
ATOM 2110 N N . ASN B 1 34 ? 11.961 -3.57 -7.984 1 92 34 ASN B N 1
ATOM 2111 C CA . ASN B 1 34 ? 10.922 -4.582 -7.801 1 92 34 ASN B CA 1
ATOM 2112 C C . ASN B 1 34 ? 10.875 -5.551 -8.977 1 92 34 ASN B C 1
ATOM 2114 O O . ASN B 1 34 ? 10.734 -6.758 -8.789 1 92 34 ASN B O 1
ATOM 2118 N N . ALA B 1 35 ? 10.938 -5.039 -10.141 1 89.75 35 ALA B N 1
ATOM 2119 C CA . ALA B 1 35 ? 10.945 -5.875 -11.336 1 89.75 35 ALA B CA 1
ATOM 2120 C C . ALA B 1 35 ? 12.172 -6.781 -11.359 1 89.75 35 ALA B C 1
ATOM 2122 O O . ALA B 1 35 ? 12.086 -7.949 -11.742 1 89.75 35 ALA B O 1
ATOM 2123 N N . GLY B 1 36 ? 13.32 -6.234 -11.031 1 84.19 36 GLY B N 1
ATOM 2124 C CA . GLY B 1 36 ? 14.531 -7.031 -10.93 1 84.19 36 GLY B CA 1
ATOM 2125 C C . GLY B 1 36 ? 14.43 -8.148 -9.906 1 84.19 36 GLY B C 1
ATOM 2126 O O . GLY B 1 36 ? 14.867 -9.273 -10.164 1 84.19 36 GLY B O 1
ATOM 2127 N N . GLY B 1 37 ? 13.891 -7.797 -8.781 1 82.69 37 GLY B N 1
ATOM 2128 C CA . GLY B 1 37 ? 13.656 -8.812 -7.766 1 82.69 37 GLY B CA 1
ATOM 2129 C C . GLY B 1 37 ? 12.75 -9.938 -8.242 1 82.69 37 GLY B C 1
ATOM 2130 O O . GLY B 1 37 ? 13.031 -11.109 -8 1 82.69 37 GLY B O 1
ATOM 2131 N N . PHE B 1 38 ? 11.734 -9.57 -8.914 1 86.44 38 PHE B N 1
ATOM 2132 C CA . PHE B 1 38 ? 10.805 -10.578 -9.398 1 86.44 38 PHE B CA 1
ATOM 2133 C C . PHE B 1 38 ? 11.484 -11.523 -10.383 1 86.44 38 PHE B C 1
ATOM 2135 O O . PHE B 1 38 ? 11.25 -12.734 -10.352 1 86.44 38 PHE B O 1
ATOM 2142 N N . LEU B 1 39 ? 12.266 -11 -11.25 1 82.19 39 LEU B N 1
ATOM 2143 C CA . LEU B 1 39 ? 12.977 -11.844 -12.195 1 82.19 39 LEU B CA 1
ATOM 2144 C C . LEU B 1 39 ? 13.961 -12.766 -11.477 1 82.19 39 LEU B C 1
ATOM 2146 O O . LEU B 1 39 ? 14.133 -13.922 -11.867 1 82.19 39 LEU B O 1
ATOM 2150 N N . ALA B 1 40 ? 14.531 -12.289 -10.43 1 80.69 40 ALA B N 1
ATOM 2151 C CA . ALA B 1 40 ? 15.562 -13.039 -9.719 1 80.69 40 ALA B CA 1
ATOM 2152 C C . ALA B 1 40 ? 14.945 -14.102 -8.812 1 80.69 40 ALA B C 1
ATOM 2154 O O . ALA B 1 40 ? 15.461 -15.219 -8.719 1 80.69 40 ALA B O 1
ATOM 2155 N N . VAL B 1 41 ? 13.789 -13.727 -8.141 1 83.44 41 VAL B N 1
ATOM 2156 C CA . VAL B 1 41 ? 13.328 -14.617 -7.082 1 83.44 41 VAL B CA 1
ATOM 2157 C C . VAL B 1 41 ? 11.828 -14.867 -7.238 1 83.44 41 VAL B C 1
ATOM 2159 O O . VAL B 1 41 ? 11.219 -15.555 -6.422 1 83.44 41 VAL B O 1
ATOM 2162 N N . ARG B 1 42 ? 11.141 -14.273 -8.156 1 80.25 42 ARG B N 1
ATOM 2163 C CA . ARG B 1 42 ? 9.727 -14.469 -8.492 1 80.25 42 ARG B CA 1
ATOM 2164 C C . ARG B 1 42 ? 8.828 -13.984 -7.359 1 80.25 42 ARG B C 1
ATOM 2166 O O . ARG B 1 42 ? 7.812 -14.617 -7.059 1 80.25 42 ARG B O 1
ATOM 2173 N N . GLN B 1 43 ? 9.273 -13.008 -6.715 1 82.62 43 GLN B N 1
ATOM 2174 C CA . GLN B 1 43 ? 8.5 -12.398 -5.633 1 82.62 43 GLN B CA 1
ATOM 2175 C C . GLN B 1 43 ? 8.672 -10.883 -5.613 1 82.62 43 GLN B C 1
ATOM 2177 O O . GLN B 1 43 ? 9.797 -10.383 -5.719 1 82.62 43 GLN B O 1
ATOM 2182 N N . TYR B 1 44 ? 7.512 -10.25 -5.566 1 83.38 44 TYR B N 1
ATOM 2183 C CA . TYR B 1 44 ? 7.594 -8.805 -5.383 1 83.38 44 TYR B CA 1
ATOM 2184 C C . TYR B 1 44 ? 7.934 -8.461 -3.938 1 83.38 44 TYR B C 1
ATOM 2186 O O . TYR B 1 44 ? 7.375 -9.047 -3.006 1 83.38 44 TYR B O 1
ATOM 2194 N N . THR B 1 45 ? 8.836 -7.5 -3.797 1 85.5 45 THR B N 1
ATOM 2195 C CA . THR B 1 45 ? 9.367 -7.234 -2.465 1 85.5 45 THR B CA 1
ATOM 2196 C C . THR B 1 45 ? 8.852 -5.895 -1.937 1 85.5 45 THR B C 1
ATOM 2198 O O . THR B 1 45 ? 9.133 -5.527 -0.793 1 85.5 45 THR B O 1
ATOM 2201 N N . SER B 1 46 ? 8.133 -5.195 -2.76 1 81.94 46 SER B N 1
ATOM 2202 C CA . SER B 1 46 ? 7.648 -3.885 -2.332 1 81.94 46 SER B CA 1
ATOM 2203 C C . SER B 1 46 ? 6.25 -3.982 -1.731 1 81.94 46 SER B C 1
ATOM 2205 O O . SER B 1 46 ? 5.758 -3.025 -1.129 1 81.94 46 SER B O 1
ATOM 2207 N N . HIS B 1 47 ? 5.582 -5.074 -1.889 1 83.88 47 HIS B N 1
ATOM 2208 C CA . HIS B 1 47 ? 4.168 -5.098 -1.521 1 83.88 47 HIS B CA 1
ATOM 2209 C C . HIS B 1 47 ? 3.947 -5.887 -0.234 1 83.88 47 HIS B C 1
ATOM 2211 O O . HIS B 1 47 ? 3.699 -7.094 -0.275 1 83.88 47 HIS B O 1
ATOM 2217 N N . MET B 1 48 ? 3.844 -5.219 0.854 1 88.62 48 MET B N 1
ATOM 2218 C CA . MET B 1 48 ? 3.701 -5.828 2.174 1 88.62 48 MET B CA 1
ATOM 2219 C C . MET B 1 48 ? 2.291 -6.375 2.371 1 88.62 48 MET B C 1
ATOM 2221 O O . MET B 1 48 ? 2.098 -7.359 3.09 1 88.62 48 MET B O 1
ATOM 2225 N N . SER B 1 49 ? 1.317 -5.801 1.674 1 88.81 49 SER B N 1
ATOM 2226 C CA . SER B 1 49 ? -0.036 -6.344 1.749 1 88.81 49 SER B CA 1
ATOM 2227 C C . SER B 1 49 ? -0.09 -7.773 1.229 1 88.81 49 SER B C 1
ATOM 2229 O O . SER B 1 49 ? -0.704 -8.641 1.852 1 88.81 49 SER B O 1
ATOM 2231 N N . GLY B 1 50 ? 0.574 -8.008 0.15 1 87.69 50 GLY B N 1
ATOM 2232 C CA . GLY B 1 50 ? 0.643 -9.352 -0.39 1 87.69 50 GLY B CA 1
ATOM 2233 C C . GLY B 1 50 ? 1.381 -10.32 0.515 1 87.69 50 GLY B C 1
ATOM 2234 O O . GLY B 1 50 ? 0.94 -11.461 0.709 1 87.69 50 GLY B O 1
ATOM 2235 N N . ILE B 1 51 ? 2.451 -9.875 1.13 1 91.81 51 ILE B N 1
ATOM 2236 C CA . ILE B 1 51 ? 3.268 -10.727 1.989 1 91.81 51 ILE B CA 1
ATOM 2237 C C . ILE B 1 51 ? 2.477 -11.109 3.238 1 91.81 51 ILE B C 1
ATOM 2239 O O . ILE B 1 51 ? 2.434 -12.281 3.619 1 91.81 51 ILE B O 1
ATOM 2243 N N . VAL B 1 52 ? 1.812 -10.172 3.807 1 93 52 VAL B N 1
ATOM 2244 C CA . VAL B 1 52 ? 1.04 -10.43 5.016 1 93 52 VAL B CA 1
ATOM 2245 C C . VAL B 1 52 ? -0.131 -11.359 4.695 1 93 52 VAL B C 1
ATOM 2247 O O . VAL B 1 52 ? -0.434 -12.273 5.461 1 93 52 VAL B O 1
ATOM 2250 N N . SER B 1 53 ? -0.765 -11.148 3.588 1 92.75 53 SER B N 1
ATOM 2251 C CA . SER B 1 53 ? -1.856 -12.023 3.162 1 92.75 53 SER B CA 1
ATOM 2252 C C . SER B 1 53 ? -1.361 -13.438 2.898 1 92.75 53 SER B C 1
ATOM 2254 O O . SER B 1 53 ? -2.018 -14.414 3.279 1 92.75 53 SER B O 1
ATOM 2256 N N . ALA B 1 54 ? -0.213 -13.516 2.266 1 92.62 54 ALA B N 1
ATOM 2257 C CA . ALA B 1 54 ? 0.359 -14.828 1.984 1 92.62 54 ALA B CA 1
ATOM 2258 C C . ALA B 1 54 ? 0.711 -15.562 3.275 1 92.62 54 ALA B C 1
ATOM 2260 O O . ALA B 1 54 ? 0.52 -16.766 3.381 1 92.62 54 ALA B O 1
ATOM 2261 N N . VAL B 1 55 ? 1.208 -14.859 4.219 1 95.06 55 VAL B N 1
ATOM 2262 C CA . VAL B 1 55 ? 1.541 -15.453 5.508 1 95.06 55 VAL B CA 1
ATOM 2263 C C . VAL B 1 55 ? 0.281 -16.031 6.156 1 95.06 55 VAL B C 1
ATOM 2265 O O . VAL B 1 55 ? 0.299 -17.125 6.695 1 95.06 55 VAL B O 1
ATOM 2268 N N . ALA B 1 56 ? -0.789 -15.289 6.117 1 94.81 56 ALA B N 1
ATOM 2269 C CA . ALA B 1 56 ? -2.057 -15.758 6.668 1 94.81 56 ALA B CA 1
ATOM 2270 C C . ALA B 1 56 ? -2.521 -17.031 5.969 1 94.81 56 ALA B C 1
ATOM 2272 O O . ALA B 1 56 ? -2.91 -18 6.625 1 94.81 56 ALA B O 1
ATOM 2273 N N . ASP B 1 57 ? -2.455 -17.047 4.656 1 93.19 57 ASP B N 1
ATOM 2274 C CA . ASP B 1 57 ? -2.857 -18.219 3.875 1 93.19 57 ASP B CA 1
ATOM 2275 C C . ASP B 1 57 ? -1.978 -19.422 4.195 1 93.19 57 ASP B C 1
ATOM 2277 O O . ASP B 1 57 ? -2.484 -20.531 4.406 1 93.19 57 ASP B O 1
ATOM 2281 N N . ASP B 1 58 ? -0.675 -19.188 4.168 1 94.5 58 ASP B N 1
ATOM 2282 C CA . ASP B 1 58 ? 0.279 -20.266 4.402 1 94.5 58 ASP B CA 1
ATOM 2283 C C . ASP B 1 58 ? 0.134 -20.828 5.812 1 94.5 58 ASP B C 1
ATOM 2285 O O . ASP B 1 58 ? 0.341 -22.016 6.031 1 94.5 58 ASP B O 1
ATOM 2289 N N . LEU B 1 59 ? -0.224 -19.969 6.73 1 94.38 59 LEU B N 1
ATOM 2290 C CA . LEU B 1 59 ? -0.458 -20.406 8.102 1 94.38 59 LEU B CA 1
ATOM 2291 C C . LEU B 1 59 ? -1.626 -21.391 8.156 1 94.38 59 LEU B C 1
ATOM 2293 O O . LEU B 1 59 ? -1.529 -22.438 8.797 1 94.38 59 LEU B O 1
ATOM 2297 N N . VAL B 1 60 ? -2.68 -21.172 7.512 1 93.5 60 VAL B N 1
ATOM 2298 C CA . VAL B 1 60 ? -3.871 -22.016 7.496 1 93.5 60 VAL B CA 1
ATOM 2299 C C . VAL B 1 60 ? -3.572 -23.312 6.754 1 93.5 60 VAL B C 1
ATOM 2301 O O . VAL B 1 60 ? -4.09 -24.375 7.117 1 93.5 60 VAL B O 1
ATOM 2304 N N . LEU B 1 61 ? -2.684 -23.234 5.742 1 92.19 61 LEU B N 1
ATOM 2305 C CA . LEU B 1 61 ? -2.322 -24.422 4.957 1 92.19 61 LEU B CA 1
ATOM 2306 C C . LEU B 1 61 ? -1.279 -25.25 5.688 1 92.19 61 LEU B C 1
ATOM 2308 O O . LEU B 1 61 ? -1.014 -26.391 5.301 1 92.19 61 LEU B O 1
ATOM 2312 N N . GLY B 1 62 ? -0.646 -24.688 6.629 1 93.44 62 GLY B N 1
ATOM 2313 C CA . GLY B 1 62 ? 0.338 -25.406 7.418 1 93.44 62 GLY B CA 1
ATOM 2314 C C . GLY B 1 62 ? 1.721 -25.406 6.793 1 93.44 62 GLY B C 1
ATOM 2315 O O . GLY B 1 62 ? 2.549 -26.266 7.102 1 93.44 62 GLY B O 1
ATOM 2316 N N . ASP B 1 63 ? 1.987 -24.531 5.914 1 95.12 63 ASP B N 1
ATOM 2317 C CA . ASP B 1 63 ? 3.295 -24.438 5.27 1 95.12 63 ASP B CA 1
ATOM 2318 C C . ASP B 1 63 ? 4.23 -23.531 6.066 1 95.12 63 ASP B C 1
ATOM 2320 O O . ASP B 1 63 ? 4.438 -22.375 5.703 1 95.12 63 ASP B O 1
ATOM 2324 N N . VAL B 1 64 ? 4.887 -24.047 6.949 1 95.69 64 VAL B N 1
ATOM 2325 C CA . VAL B 1 64 ? 5.66 -23.297 7.938 1 95.69 64 VAL B CA 1
ATOM 2326 C C . VAL B 1 64 ? 6.84 -22.609 7.262 1 95.69 64 VAL B C 1
ATOM 2328 O O . VAL B 1 64 ? 7.102 -21.422 7.516 1 95.69 64 VAL B O 1
ATOM 2331 N N . PRO B 1 65 ? 7.566 -23.281 6.359 1 93.75 65 PRO B N 1
ATOM 2332 C CA . PRO B 1 65 ? 8.68 -22.609 5.695 1 93.75 65 PRO B CA 1
ATOM 2333 C C . PRO B 1 65 ? 8.242 -21.328 4.969 1 93.75 65 PRO B C 1
ATOM 2335 O O . PRO B 1 65 ? 8.93 -20.312 5.039 1 93.75 65 PRO B O 1
ATOM 2338 N N . LEU B 1 66 ? 7.102 -21.375 4.359 1 92.25 66 LEU B N 1
ATOM 2339 C CA . LEU B 1 66 ? 6.609 -20.203 3.641 1 92.25 66 LEU B CA 1
ATOM 2340 C C . LEU B 1 66 ? 6.16 -19.125 4.613 1 92.25 66 LEU B C 1
ATOM 2342 O O . LEU B 1 66 ? 6.324 -17.938 4.34 1 92.25 66 LEU B O 1
ATOM 2346 N N . VAL B 1 67 ? 5.586 -19.562 5.711 1 95.56 67 VAL B N 1
ATOM 2347 C CA . VAL B 1 67 ? 5.211 -18.609 6.754 1 95.56 67 VAL B CA 1
ATOM 2348 C C . VAL B 1 67 ? 6.449 -17.875 7.254 1 95.56 67 VAL B C 1
ATOM 2350 O O . VAL B 1 67 ? 6.453 -16.641 7.344 1 95.56 67 VAL B O 1
ATOM 2353 N N . LEU B 1 68 ? 7.473 -18.609 7.5 1 95.12 68 LEU B N 1
ATOM 2354 C CA . LEU B 1 68 ? 8.703 -18.031 8.031 1 95.12 68 LEU B CA 1
ATOM 2355 C C . LEU B 1 68 ? 9.352 -17.109 7.012 1 95.12 68 LEU B C 1
ATOM 2357 O O . LEU B 1 68 ? 9.891 -16.062 7.375 1 95.12 68 LEU B O 1
ATOM 2361 N N . ALA B 1 69 ? 9.297 -17.469 5.781 1 93.31 69 ALA B N 1
ATOM 2362 C CA . ALA B 1 69 ? 9.836 -16.625 4.719 1 93.31 69 ALA B CA 1
ATOM 2363 C C . ALA B 1 69 ? 9.086 -15.289 4.645 1 93.31 69 ALA B C 1
ATOM 2365 O O . ALA B 1 69 ? 9.703 -14.234 4.492 1 93.31 69 ALA B O 1
ATOM 2366 N N . GLY B 1 70 ? 7.789 -15.375 4.754 1 94.88 70 GLY B N 1
ATOM 2367 C CA . GLY B 1 70 ? 6.988 -14.164 4.75 1 94.88 70 GLY B CA 1
ATOM 2368 C C . GLY B 1 70 ? 7.258 -13.266 5.941 1 94.88 70 GLY B C 1
ATOM 2369 O O . GLY B 1 70 ? 7.395 -12.047 5.789 1 94.88 70 GLY B O 1
ATOM 2370 N N . VAL B 1 71 ? 7.332 -13.867 7.051 1 96.44 71 VAL B N 1
ATOM 2371 C CA . VAL B 1 71 ? 7.609 -13.109 8.266 1 96.44 71 VAL B CA 1
ATOM 2372 C C . VAL B 1 71 ? 8.992 -12.477 8.18 1 96.44 71 VAL B C 1
ATOM 2374 O O . VAL B 1 71 ? 9.18 -11.32 8.562 1 96.44 71 VAL B O 1
ATOM 2377 N N . ALA B 1 72 ? 9.906 -13.203 7.684 1 96.12 72 ALA B N 1
ATOM 2378 C CA . ALA B 1 72 ? 11.266 -12.68 7.504 1 96.12 72 ALA B CA 1
ATOM 2379 C C . ALA B 1 72 ? 11.266 -11.477 6.559 1 96.12 72 ALA B C 1
ATOM 2381 O O . ALA B 1 72 ? 11.977 -10.5 6.793 1 96.12 72 ALA B O 1
ATOM 2382 N N . SER B 1 73 ? 10.508 -11.594 5.508 1 95.75 73 SER B N 1
ATOM 2383 C CA . SER B 1 73 ? 10.391 -10.492 4.555 1 95.75 73 SER B CA 1
ATOM 2384 C C . SER B 1 73 ? 9.82 -9.242 5.223 1 95.75 73 SER B C 1
ATOM 2386 O O . SER B 1 73 ? 10.328 -8.141 5.023 1 95.75 73 SER B O 1
ATOM 2388 N N . LEU B 1 74 ? 8.82 -9.461 5.992 1 95.88 74 LEU B N 1
ATOM 2389 C CA . LEU B 1 74 ? 8.188 -8.367 6.715 1 95.88 74 LEU B CA 1
ATOM 2390 C C . LEU B 1 74 ? 9.164 -7.715 7.688 1 95.88 74 LEU B C 1
ATOM 2392 O O . LEU B 1 74 ? 9.258 -6.488 7.75 1 95.88 74 LEU B O 1
ATOM 2396 N N . LEU B 1 75 ? 9.883 -8.523 8.414 1 97.19 75 LEU B N 1
ATOM 2397 C CA . LEU B 1 75 ? 10.844 -8.023 9.391 1 97.19 75 LEU B CA 1
ATOM 2398 C C . LEU B 1 75 ? 11.977 -7.277 8.703 1 97.19 75 LEU B C 1
ATOM 2400 O O . LEU B 1 75 ? 12.469 -6.273 9.227 1 97.19 75 LEU B O 1
ATOM 2404 N N . ALA B 1 76 ? 12.406 -7.781 7.59 1 97.31 76 ALA B N 1
ATOM 2405 C CA . ALA B 1 76 ? 13.438 -7.09 6.82 1 97.31 76 ALA B CA 1
ATOM 2406 C C . ALA B 1 76 ? 12.961 -5.707 6.387 1 97.31 76 ALA B C 1
ATOM 2408 O O . ALA B 1 76 ? 13.695 -4.723 6.523 1 97.31 76 ALA B O 1
ATOM 2409 N N . PHE B 1 77 ? 11.773 -5.625 5.902 1 97.19 77 PHE B N 1
ATOM 2410 C CA . PHE B 1 77 ? 11.18 -4.355 5.5 1 97.19 77 PHE B CA 1
ATOM 2411 C C . PHE B 1 77 ? 11.117 -3.391 6.68 1 97.19 77 PHE B C 1
ATOM 2413 O O . PHE B 1 77 ? 11.539 -2.238 6.57 1 97.19 77 PHE B O 1
ATOM 2420 N N . LEU B 1 78 ? 10.656 -3.9 7.797 1 97.12 78 LEU B N 1
ATOM 2421 C CA . LEU B 1 78 ? 10.586 -3.104 9.016 1 97.12 78 LEU B CA 1
ATOM 2422 C C . LEU B 1 78 ? 11.969 -2.621 9.438 1 97.12 78 LEU B C 1
ATOM 2424 O O . LEU B 1 78 ? 12.133 -1.468 9.844 1 97.12 78 LEU B O 1
ATOM 2428 N N . GLY B 1 79 ? 12.859 -3.496 9.359 1 97.69 79 GLY B N 1
ATOM 2429 C CA . GLY B 1 79 ? 14.234 -3.154 9.695 1 97.69 79 GLY B CA 1
ATOM 2430 C C . GLY B 1 79 ? 14.812 -2.059 8.82 1 97.69 79 GLY B C 1
ATOM 2431 O O . GLY B 1 79 ? 15.531 -1.185 9.312 1 97.69 79 GLY B O 1
ATOM 2432 N N . GLY B 1 80 ? 14.516 -2.137 7.535 1 97.69 80 GLY B N 1
ATOM 2433 C CA . GLY B 1 80 ? 14.953 -1.083 6.629 1 97.69 80 GLY B CA 1
ATOM 2434 C C . GLY B 1 80 ? 14.383 0.278 6.984 1 97.69 80 GLY B C 1
ATOM 2435 O O . GLY B 1 80 ? 15.109 1.271 7.027 1 97.69 80 GLY B O 1
ATOM 2436 N N . ALA B 1 81 ? 13.125 0.309 7.246 1 96.75 81 ALA B N 1
ATOM 2437 C CA . ALA B 1 81 ? 12.469 1.56 7.629 1 96.75 81 ALA B CA 1
ATOM 2438 C C . ALA B 1 81 ? 13.039 2.094 8.945 1 96.75 81 ALA B C 1
ATOM 2440 O O . ALA B 1 81 ? 13.305 3.291 9.07 1 96.75 81 ALA B O 1
ATOM 2441 N N . ALA B 1 82 ? 13.25 1.203 9.875 1 97.25 82 ALA B N 1
ATOM 2442 C CA . ALA B 1 82 ? 13.82 1.591 11.156 1 97.25 82 ALA B CA 1
ATOM 2443 C C . ALA B 1 82 ? 15.234 2.15 10.984 1 97.25 82 ALA B C 1
ATOM 2445 O O . ALA B 1 82 ? 15.602 3.131 11.633 1 97.25 82 ALA B O 1
ATOM 2446 N N . CYS B 1 83 ? 15.961 1.541 10.164 1 97 83 CYS B N 1
ATOM 2447 C CA . CYS B 1 83 ? 17.328 1.971 9.891 1 97 83 CYS B CA 1
ATOM 2448 C C . CYS B 1 83 ? 17.359 3.402 9.367 1 97 83 CYS B C 1
ATOM 2450 O O . CYS B 1 83 ? 18.172 4.215 9.82 1 97 83 CYS B O 1
ATOM 2452 N N . THR B 1 84 ? 16.5 3.68 8.445 1 95.75 84 THR B N 1
ATOM 2453 C CA . THR B 1 84 ? 16.406 5.035 7.922 1 95.75 84 THR B CA 1
ATOM 2454 C C . THR B 1 84 ? 16.094 6.031 9.031 1 95.75 84 THR B C 1
ATOM 2456 O O . THR B 1 84 ? 16.703 7.098 9.109 1 95.75 84 THR B O 1
ATOM 2459 N N . ALA B 1 85 ? 15.125 5.664 9.844 1 93.88 85 ALA B N 1
ATOM 2460 C CA . ALA B 1 85 ? 14.758 6.559 10.938 1 93.88 85 ALA B CA 1
ATOM 2461 C C . ALA B 1 85 ? 15.953 6.84 11.836 1 93.88 85 ALA B C 1
ATOM 2463 O O . ALA B 1 85 ? 16.188 7.984 12.234 1 93.88 85 ALA B O 1
ATOM 2464 N N . VAL B 1 86 ? 16.734 5.898 12.109 1 93.44 86 VAL B N 1
ATOM 2465 C CA . VAL B 1 86 ? 17.906 6.047 12.969 1 93.44 86 VAL B CA 1
ATOM 2466 C C . VAL B 1 86 ? 18.938 6.934 12.273 1 93.44 86 VAL B C 1
ATOM 2468 O O . VAL B 1 86 ? 19.453 7.875 12.875 1 93.44 86 VAL B O 1
ATOM 2471 N N . LEU B 1 87 ? 19.219 6.695 11.031 1 91.56 87 LEU B N 1
ATOM 2472 C CA . LEU B 1 87 ? 20.234 7.426 10.289 1 91.56 87 LEU B CA 1
ATOM 2473 C C . LEU B 1 87 ? 19.844 8.891 10.125 1 91.56 87 LEU B C 1
ATOM 2475 O O . LEU B 1 87 ? 20.672 9.781 10.258 1 91.56 87 LEU B O 1
ATOM 2479 N N . VAL B 1 88 ? 18.625 9.094 9.797 1 88.81 88 VAL B N 1
ATOM 2480 C CA . VAL B 1 88 ? 18.156 10.453 9.578 1 88.81 88 VAL B CA 1
ATOM 2481 C C . VAL B 1 88 ? 18.219 11.234 10.891 1 88.81 88 VAL B C 1
ATOM 2483 O O . VAL B 1 88 ? 18.641 12.398 10.914 1 88.81 88 VAL B O 1
ATOM 2486 N N . ASN B 1 89 ? 17.75 10.617 11.969 1 87.31 89 ASN B N 1
ATOM 2487 C CA . ASN B 1 89 ? 17.812 11.297 13.266 1 87.31 89 ASN B CA 1
ATOM 2488 C C . ASN B 1 89 ? 19.25 11.547 13.703 1 87.31 89 ASN B C 1
ATOM 2490 O O . ASN B 1 89 ? 19.562 12.57 14.305 1 87.31 89 ASN B O 1
ATOM 2494 N N . TRP B 1 90 ? 20.094 10.641 13.453 1 85.81 90 TRP B N 1
ATOM 2495 C CA . TRP B 1 90 ? 21.516 10.805 13.727 1 85.81 90 TRP B CA 1
ATOM 2496 C C . TRP B 1 90 ? 22.094 11.977 12.938 1 85.81 90 TRP B C 1
ATOM 2498 O O . TRP B 1 90 ? 22.844 12.789 13.484 1 85.81 90 TRP B O 1
ATOM 2508 N N . GLY B 1 91 ? 21.797 12.078 11.68 1 81.69 91 GLY B N 1
ATOM 2509 C CA . GLY B 1 91 ? 22.25 13.172 10.836 1 81.69 91 GLY B CA 1
ATOM 2510 C C . GLY B 1 91 ? 21.703 14.523 11.258 1 81.69 91 GLY B C 1
ATOM 2511 O O . GLY B 1 91 ? 22.406 15.531 11.219 1 81.69 91 GLY B O 1
ATOM 2512 N N . ARG B 1 92 ? 20.453 14.547 11.594 1 79.38 92 ARG B N 1
ATOM 2513 C CA . ARG B 1 92 ? 19.828 15.789 12.023 1 79.38 92 ARG B CA 1
ATOM 2514 C C . ARG B 1 92 ? 20.484 16.328 13.297 1 79.38 92 ARG B C 1
ATOM 2516 O O . ARG B 1 92 ? 20.609 17.547 13.469 1 79.38 92 ARG B O 1
ATOM 2523 N N . ARG B 1 93 ? 20.812 15.547 14.109 1 77.94 93 ARG B N 1
ATOM 2524 C CA . ARG B 1 93 ? 21.438 15.961 15.367 1 77.94 93 ARG B CA 1
ATOM 2525 C C . ARG B 1 93 ? 22.844 16.484 15.133 1 77.94 93 ARG B C 1
ATOM 2527 O O . ARG B 1 93 ? 23.344 17.328 15.891 1 77.94 93 ARG B O 1
ATOM 2534 N N . ARG B 1 94 ? 23.422 16.016 14.227 1 74.19 94 ARG B N 1
ATOM 2535 C CA . ARG B 1 94 ? 24.781 16.469 13.938 1 74.19 94 ARG B CA 1
ATOM 2536 C C . ARG B 1 94 ? 24.766 17.672 12.992 1 74.19 94 ARG B C 1
ATOM 2538 O O . ARG B 1 94 ? 25.828 18.109 12.516 1 74.19 94 ARG B O 1
ATOM 2545 N N . SER B 1 95 ? 23.656 18.312 12.875 1 60.66 95 SER B N 1
ATOM 2546 C CA . SER B 1 95 ? 23.422 19.562 12.141 1 60.66 95 SER B CA 1
ATOM 2547 C C . SER B 1 95 ? 23.859 19.438 10.688 1 60.66 95 SER B C 1
ATOM 2549 O O . SER B 1 95 ? 24.328 20.406 10.094 1 60.66 95 SER B O 1
ATOM 2551 N N . THR B 1 96 ? 23.781 18.25 10.273 1 58.62 96 THR B N 1
ATOM 2552 C CA . THR B 1 96 ? 24.172 18.125 8.867 1 58.62 96 THR B CA 1
ATOM 2553 C C . THR B 1 96 ? 22.953 18.25 7.957 1 58.62 96 THR B C 1
ATOM 2555 O O . THR B 1 96 ? 21.859 17.828 8.32 1 58.62 96 THR B O 1
ATOM 2558 N N . GLN B 1 97 ? 22.875 19.297 7.066 1 56.41 97 GLN B N 1
ATOM 2559 C CA . GLN B 1 97 ? 21.828 19.469 6.07 1 56.41 97 GLN B CA 1
ATOM 2560 C C . GLN B 1 97 ? 21.672 18.219 5.219 1 56.41 97 GLN B C 1
ATOM 2562 O O . GLN B 1 97 ? 20.672 18.078 4.496 1 56.41 97 GLN B O 1
ATOM 2567 N N . SER B 1 98 ? 22.516 17.203 5.418 1 72.69 98 SER B N 1
ATOM 2568 C CA . SER B 1 98 ? 22.531 16.031 4.555 1 72.69 98 SER B CA 1
ATOM 2569 C C . SER B 1 98 ? 22.016 14.797 5.289 1 72.69 98 SER B C 1
ATOM 2571 O O . SER B 1 98 ? 22.484 13.688 5.047 1 72.69 98 SER B O 1
ATOM 2573 N N . ALA B 1 99 ? 21.016 14.984 6.086 1 78.19 99 ALA B N 1
ATOM 2574 C CA . ALA B 1 99 ? 20.516 13.891 6.914 1 78.19 99 ALA B CA 1
ATOM 2575 C C . ALA B 1 99 ? 20 12.742 6.051 1 78.19 99 ALA B C 1
ATOM 2577 O O . ALA B 1 99 ? 20.031 11.586 6.465 1 78.19 99 ALA B O 1
ATOM 2578 N N . PHE B 1 100 ? 19.672 13.039 4.797 1 84 100 PHE B N 1
ATOM 2579 C CA . PHE B 1 100 ? 19.047 12.008 3.975 1 84 100 PHE B CA 1
ATOM 2580 C C . PHE B 1 100 ? 20.047 11.43 2.979 1 84 100 PHE B C 1
ATOM 2582 O O . PHE B 1 100 ? 19.734 10.477 2.258 1 84 100 PHE B O 1
ATOM 2589 N N . ALA B 1 101 ? 21.203 11.93 2.988 1 85.75 101 ALA B N 1
ATOM 2590 C CA . ALA B 1 101 ? 22.234 11.43 2.076 1 85.75 101 ALA B CA 1
ATOM 2591 C C . ALA B 1 101 ? 22.688 10.031 2.473 1 85.75 101 ALA B C 1
ATOM 2593 O O . ALA B 1 101 ? 22.891 9.172 1.613 1 85.75 101 ALA B O 1
ATOM 2594 N N . LEU B 1 102 ? 22.75 9.852 3.723 1 88.94 102 LEU B N 1
ATOM 2595 C CA . LEU B 1 102 ? 23.297 8.594 4.211 1 88.94 102 LEU B CA 1
ATOM 2596 C C . LEU B 1 102 ? 22.375 7.43 3.85 1 88.94 102 LEU B C 1
ATOM 2598 O O . LEU B 1 102 ? 22.812 6.434 3.279 1 88.94 102 LEU B O 1
ATOM 2602 N N . PRO B 1 103 ? 21.078 7.562 4.145 1 92.88 103 PRO B N 1
ATOM 2603 C CA . PRO B 1 103 ? 20.219 6.449 3.756 1 92.88 103 PRO B CA 1
ATOM 2604 C C . PRO B 1 103 ? 20.156 6.242 2.244 1 92.88 103 PRO B C 1
ATOM 2606 O O . PRO B 1 103 ? 20.031 5.109 1.776 1 92.88 103 PRO B O 1
ATOM 2609 N N . LEU B 1 104 ? 20.266 7.242 1.483 1 93.25 104 LEU B N 1
ATOM 2610 C CA . LEU B 1 104 ? 20.281 7.117 0.03 1 93.25 104 LEU B CA 1
ATOM 2611 C C . LEU B 1 104 ? 21.531 6.379 -0.438 1 93.25 104 LEU B C 1
ATOM 2613 O O . LEU B 1 104 ? 21.453 5.516 -1.317 1 93.25 104 LEU B O 1
ATOM 2617 N N . LEU B 1 105 ? 22.641 6.73 0.147 1 93.75 105 LEU B N 1
ATOM 2618 C CA . LEU B 1 105 ? 23.891 6.059 -0.179 1 93.75 105 LEU B CA 1
ATOM 2619 C C . LEU B 1 105 ? 23.844 4.59 0.225 1 93.75 105 LEU B C 1
ATOM 2621 O O . LEU B 1 105 ? 24.359 3.727 -0.494 1 93.75 105 LEU B O 1
ATOM 2625 N N . LEU B 1 106 ? 23.297 4.402 1.361 1 95.62 106 LEU B N 1
ATOM 2626 C CA . LEU B 1 106 ? 23.125 3.018 1.797 1 95.62 106 LEU B CA 1
ATOM 2627 C C . LEU B 1 106 ? 22.266 2.236 0.814 1 95.62 106 LEU B C 1
ATOM 2629 O O . LEU B 1 106 ? 22.578 1.096 0.472 1 95.62 106 LEU B O 1
ATOM 2633 N N . GLU B 1 107 ? 21.188 2.814 0.38 1 95.75 107 GLU B N 1
ATOM 2634 C CA . GLU B 1 107 ? 20.328 2.164 -0.603 1 95.75 107 GLU B CA 1
ATOM 2635 C C . GLU B 1 107 ? 21.094 1.849 -1.884 1 95.75 107 GLU B C 1
ATOM 2637 O O . GLU B 1 107 ? 20.953 0.762 -2.447 1 95.75 107 GLU B O 1
ATOM 2642 N N . ALA B 1 108 ? 21.891 2.811 -2.316 1 96.44 108 ALA B N 1
ATOM 2643 C CA . ALA B 1 108 ? 22.703 2.598 -3.51 1 96.44 108 ALA B CA 1
ATOM 2644 C C . ALA B 1 108 ? 23.641 1.417 -3.324 1 96.44 108 ALA B C 1
ATOM 2646 O O . ALA B 1 108 ? 23.781 0.569 -4.211 1 96.44 108 ALA B O 1
ATOM 2647 N N . ALA B 1 109 ? 24.281 1.372 -2.207 1 96.88 109 ALA B N 1
ATOM 2648 C CA . ALA B 1 109 ? 25.219 0.29 -1.9 1 96.88 109 ALA B CA 1
ATOM 2649 C C . ALA B 1 109 ? 24.5 -1.059 -1.873 1 96.88 109 ALA B C 1
ATOM 2651 O O . ALA B 1 109 ? 25.016 -2.055 -2.375 1 96.88 109 ALA B O 1
ATOM 2652 N N . LEU B 1 110 ? 23.391 -1.109 -1.241 1 96.44 110 LEU B N 1
ATOM 2653 C CA . LEU B 1 110 ? 22.609 -2.34 -1.165 1 96.44 110 LEU B CA 1
ATOM 2654 C C . LEU B 1 110 ? 22.172 -2.797 -2.555 1 96.44 110 LEU B C 1
ATOM 2656 O O . LEU B 1 110 ? 22.188 -3.994 -2.85 1 96.44 110 LEU B O 1
ATOM 2660 N N . LEU B 1 111 ? 21.766 -1.862 -3.379 1 95.81 111 LEU B N 1
ATOM 2661 C CA . LEU B 1 111 ? 21.375 -2.188 -4.746 1 95.81 111 LEU B CA 1
ATOM 2662 C C . LEU B 1 111 ? 22.547 -2.785 -5.52 1 95.81 111 LEU B C 1
ATOM 2664 O O . LEU B 1 111 ? 22.375 -3.762 -6.254 1 95.81 111 LEU B O 1
ATOM 2668 N N . LEU B 1 112 ? 23.703 -2.174 -5.383 1 95.62 112 LEU B N 1
ATOM 2669 C CA . LEU B 1 112 ? 24.906 -2.729 -6.008 1 95.62 112 LEU B CA 1
ATOM 2670 C C . LEU B 1 112 ? 25.219 -4.105 -5.438 1 95.62 112 LEU B C 1
ATOM 2672 O O . LEU B 1 112 ? 25.656 -5 -6.172 1 95.62 112 LEU B O 1
ATOM 2676 N N . GLY B 1 113 ? 25.062 -4.238 -4.141 1 93.88 113 GLY B N 1
ATOM 2677 C CA . GLY B 1 113 ? 25.219 -5.547 -3.527 1 93.88 113 GLY B CA 1
ATOM 2678 C C . GLY B 1 113 ? 24.297 -6.594 -4.125 1 93.88 113 GLY B C 1
ATOM 2679 O O . GLY B 1 113 ? 24.719 -7.734 -4.355 1 93.88 113 GLY B O 1
ATOM 2680 N N . PHE B 1 114 ? 23.062 -6.25 -4.371 1 92.81 114 PHE B N 1
ATOM 2681 C CA . PHE B 1 114 ? 22.109 -7.125 -5.043 1 92.81 114 PHE B CA 1
ATOM 2682 C C . PHE B 1 114 ? 22.625 -7.527 -6.422 1 92.81 114 PHE B C 1
ATOM 2684 O O . PHE B 1 114 ? 22.562 -8.703 -6.793 1 92.81 114 PHE B O 1
ATOM 2691 N N . GLY B 1 115 ? 23.094 -6.598 -7.168 1 90.94 115 GLY B N 1
ATOM 2692 C CA . GLY B 1 115 ? 23.656 -6.902 -8.477 1 90.94 115 GLY B CA 1
ATOM 2693 C C . GLY B 1 115 ? 24.812 -7.879 -8.406 1 90.94 115 GLY B C 1
ATOM 2694 O O . GLY B 1 115 ? 24.891 -8.812 -9.211 1 90.94 115 GLY B O 1
ATOM 2695 N N . LEU B 1 116 ? 25.688 -7.707 -7.484 1 89.69 116 LEU B N 1
ATOM 2696 C CA . LEU B 1 116 ? 26.844 -8.562 -7.316 1 89.69 116 LEU B CA 1
ATOM 2697 C C . LEU B 1 116 ? 26.438 -9.969 -6.895 1 89.69 116 LEU B C 1
ATOM 2699 O O . LEU B 1 116 ? 27 -10.961 -7.375 1 89.69 116 LEU B O 1
ATOM 2703 N N . MET B 1 117 ? 25.547 -10.023 -5.988 1 86.25 117 MET B N 1
ATOM 2704 C CA . MET B 1 117 ? 25.031 -11.312 -5.551 1 86.25 117 MET B CA 1
ATOM 2705 C C . MET B 1 117 ? 24.406 -12.078 -6.719 1 86.25 117 MET B C 1
ATOM 2707 O O . MET B 1 117 ? 24.562 -13.297 -6.82 1 86.25 117 MET B O 1
ATOM 2711 N N . GLY B 1 118 ? 23.641 -11.43 -7.477 1 82.69 118 GLY B N 1
ATOM 2712 C CA . GLY B 1 118 ? 23.031 -12.055 -8.633 1 82.69 118 GLY B CA 1
ATOM 2713 C C . GLY B 1 118 ? 24.047 -12.609 -9.625 1 82.69 118 GLY B C 1
ATOM 2714 O O . GLY B 1 118 ? 23.859 -13.695 -10.164 1 82.69 118 GLY B O 1
ATOM 2715 N N . ALA B 1 119 ? 25.125 -11.984 -9.75 1 78.25 119 ALA B N 1
ATOM 2716 C CA . ALA B 1 119 ? 26.156 -12.406 -10.695 1 78.25 119 ALA B CA 1
ATOM 2717 C C . ALA B 1 119 ? 26.938 -13.586 -10.148 1 78.25 119 ALA B C 1
ATOM 2719 O O . ALA B 1 119 ? 27.406 -14.438 -10.906 1 78.25 119 ALA B O 1
ATOM 2720 N N . SER B 1 120 ? 27 -13.625 -8.82 1 77.38 120 SER B N 1
ATOM 2721 C CA . SER B 1 120 ? 27.922 -14.594 -8.242 1 77.38 120 SER B CA 1
ATOM 2722 C C . SER B 1 120 ? 27.172 -15.797 -7.668 1 77.38 120 SER B C 1
ATOM 2724 O O . SER B 1 120 ? 27.672 -16.922 -7.695 1 77.38 120 SER B O 1
ATOM 2726 N N . LEU B 1 121 ? 26.078 -15.508 -7.113 1 70.81 121 LEU B N 1
ATOM 2727 C CA . LEU B 1 121 ? 25.453 -16.531 -6.273 1 70.81 121 LEU B CA 1
ATOM 2728 C C . LEU B 1 121 ? 24.219 -17.109 -6.945 1 70.81 121 LEU B C 1
ATOM 2730 O O . LEU B 1 121 ? 23.594 -18.031 -6.41 1 70.81 121 LEU B O 1
ATOM 2734 N N . SER B 1 122 ? 23.984 -16.766 -8.102 1 70.81 122 SER B N 1
ATOM 2735 C CA . SER B 1 122 ? 22.719 -17.156 -8.719 1 70.81 122 SER B CA 1
ATOM 2736 C C . SER B 1 122 ? 22.656 -18.656 -8.945 1 70.81 122 SER B C 1
ATOM 2738 O O . SER B 1 122 ? 21.562 -19.234 -9.039 1 70.81 122 SER B O 1
ATOM 2740 N N . HIS B 1 123 ? 23.75 -19.203 -8.75 1 72.81 123 HIS B N 1
ATOM 2741 C CA . HIS B 1 123 ? 23.797 -20.641 -8.969 1 72.81 123 HIS B CA 1
ATOM 2742 C C . HIS B 1 123 ? 23.406 -21.406 -7.715 1 72.81 123 HIS B C 1
ATOM 2744 O O . HIS B 1 123 ? 23.016 -22.578 -7.789 1 72.81 123 HIS B O 1
ATOM 2750 N N . TYR B 1 124 ? 23.516 -20.75 -6.559 1 76.44 124 TYR B N 1
ATOM 2751 C CA . TYR B 1 124 ? 23.109 -21.359 -5.293 1 76.44 124 TYR B CA 1
ATOM 2752 C C . TYR B 1 124 ? 21.75 -20.828 -4.859 1 76.44 124 TYR B C 1
ATOM 2754 O O . TYR B 1 124 ? 21.656 -20 -3.945 1 76.44 124 TYR B O 1
ATOM 2762 N N . ARG B 1 125 ? 20.797 -21.391 -5.363 1 76.5 125 ARG B N 1
ATOM 2763 C CA . ARG B 1 125 ? 19.422 -20.875 -5.258 1 76.5 125 ARG B CA 1
ATOM 2764 C C . ARG B 1 125 ? 18.938 -20.891 -3.814 1 76.5 125 ARG B C 1
ATOM 2766 O O . ARG B 1 125 ? 18.219 -20 -3.379 1 76.5 125 ARG B O 1
ATOM 2773 N N . VAL B 1 126 ? 19.391 -21.844 -3.072 1 77.69 126 VAL B N 1
ATOM 2774 C CA . VAL B 1 126 ? 18.891 -22.078 -1.721 1 77.69 126 VAL B CA 1
ATOM 2775 C C . VAL B 1 126 ? 19.266 -20.891 -0.826 1 77.69 126 VAL B C 1
ATOM 2777 O O . VAL B 1 126 ? 18.484 -20.484 0.037 1 77.69 126 VAL B O 1
ATOM 2780 N N . VAL B 1 127 ? 20.359 -20.328 -1.109 1 78.81 127 VAL B N 1
ATOM 2781 C CA . VAL B 1 127 ? 20.828 -19.203 -0.298 1 78.81 127 VAL B CA 1
ATOM 2782 C C . VAL B 1 127 ? 20.5 -17.891 -0.998 1 78.81 127 VAL B C 1
ATOM 2784 O O . VAL B 1 127 ? 20.141 -16.906 -0.346 1 78.81 127 VAL B O 1
ATOM 2787 N N . PHE B 1 128 ? 20.484 -17.922 -2.297 1 85.56 128 PHE B N 1
ATOM 2788 C CA . PHE B 1 128 ? 20.328 -16.719 -3.105 1 85.56 128 PHE B CA 1
ATOM 2789 C C . PHE B 1 128 ? 18.922 -16.141 -2.949 1 85.56 128 PHE B C 1
ATOM 2791 O O . PHE B 1 128 ? 18.766 -14.938 -2.744 1 85.56 128 PHE B O 1
ATOM 2798 N N . VAL B 1 129 ? 17.969 -16.984 -2.932 1 86.81 129 VAL B N 1
ATOM 2799 C CA . VAL B 1 129 ? 16.578 -16.531 -2.992 1 86.81 129 VAL B CA 1
ATOM 2800 C C . VAL B 1 129 ? 16.219 -15.844 -1.685 1 86.81 129 VAL B C 1
ATOM 2802 O O . VAL B 1 129 ? 15.836 -14.664 -1.684 1 86.81 129 VAL B O 1
ATOM 2805 N N . PRO B 1 130 ? 16.422 -16.484 -0.599 1 88.06 130 PRO B N 1
ATOM 2806 C CA . PRO B 1 130 ? 16.047 -15.797 0.638 1 88.06 130 PRO B CA 1
ATOM 2807 C C . PRO B 1 130 ? 16.891 -14.562 0.915 1 88.06 130 PRO B C 1
ATOM 2809 O O . PRO B 1 130 ? 16.391 -13.562 1.43 1 88.06 130 PRO B O 1
ATOM 2812 N N . ALA B 1 131 ? 18.109 -14.617 0.602 1 89.75 131 ALA B N 1
ATOM 2813 C CA . ALA B 1 131 ? 19 -13.477 0.829 1 89.75 131 ALA B CA 1
ATOM 2814 C C . ALA B 1 131 ? 18.578 -12.281 -0.025 1 89.75 131 ALA B C 1
ATOM 2816 O O . ALA B 1 131 ? 18.562 -11.141 0.452 1 89.75 131 ALA B O 1
ATOM 2817 N N . THR B 1 132 ? 18.25 -12.602 -1.231 1 91.12 132 THR B N 1
ATOM 2818 C CA . THR B 1 132 ? 17.828 -11.547 -2.154 1 91.12 132 THR B CA 1
ATOM 2819 C C . THR B 1 132 ? 16.5 -10.93 -1.713 1 91.12 132 THR B C 1
ATOM 2821 O O . THR B 1 132 ? 16.344 -9.711 -1.71 1 91.12 132 THR B O 1
ATOM 2824 N N . VAL B 1 133 ? 15.617 -11.75 -1.275 1 92.5 133 VAL B N 1
ATOM 2825 C CA . VAL B 1 133 ? 14.32 -11.273 -0.816 1 92.5 133 VAL B CA 1
ATOM 2826 C C . VAL B 1 133 ? 14.5 -10.383 0.412 1 92.5 133 VAL B C 1
ATOM 2828 O O . VAL B 1 133 ? 13.945 -9.281 0.478 1 92.5 133 VAL B O 1
ATOM 2831 N N . ALA B 1 134 ? 15.297 -10.859 1.287 1 93.75 134 ALA B N 1
ATOM 2832 C CA . ALA B 1 134 ? 15.547 -10.094 2.506 1 93.75 134 ALA B CA 1
ATOM 2833 C C . ALA B 1 134 ? 16.203 -8.75 2.186 1 93.75 134 ALA B C 1
ATOM 2835 O O . ALA B 1 134 ? 15.812 -7.715 2.729 1 93.75 134 ALA B O 1
ATOM 2836 N N . LEU B 1 135 ? 17.141 -8.789 1.331 1 94.81 135 LEU B N 1
ATOM 2837 C CA . LEU B 1 135 ? 17.875 -7.59 0.94 1 94.81 135 LEU B CA 1
ATOM 2838 C C . LEU B 1 135 ? 16.953 -6.578 0.272 1 94.81 135 LEU B C 1
ATOM 2840 O O . LEU B 1 135 ? 16.969 -5.395 0.619 1 94.81 135 LEU B O 1
ATOM 2844 N N . LEU B 1 136 ? 16.188 -7.055 -0.653 1 94.81 136 LEU B N 1
ATOM 2845 C CA . LEU B 1 136 ? 15.305 -6.164 -1.407 1 94.81 136 LEU B CA 1
ATOM 2846 C C . LEU B 1 136 ? 14.18 -5.633 -0.526 1 94.81 136 LEU B C 1
ATOM 2848 O O . LEU B 1 136 ? 13.805 -4.465 -0.637 1 94.81 136 LEU B O 1
ATOM 2852 N N . CYS B 1 137 ? 13.617 -6.434 0.353 1 95.75 137 CYS B N 1
ATOM 2853 C CA . CYS B 1 137 ? 12.617 -5.957 1.307 1 95.75 137 CYS B CA 1
ATOM 2854 C C . CYS B 1 137 ? 13.203 -4.883 2.217 1 95.75 137 CYS B C 1
ATOM 2856 O O . CYS B 1 137 ? 12.562 -3.855 2.455 1 95.75 137 CYS B O 1
ATOM 2858 N N . PHE B 1 138 ? 14.406 -5.133 2.74 1 97.38 138 PHE B N 1
ATOM 2859 C CA . PHE B 1 138 ? 15.102 -4.152 3.57 1 97.38 138 PHE B CA 1
ATOM 2860 C C . PHE B 1 138 ? 15.289 -2.84 2.82 1 97.38 138 PHE B C 1
ATOM 2862 O O . PHE B 1 138 ? 15 -1.768 3.357 1 97.38 138 PHE B O 1
ATOM 2869 N N . MET B 1 139 ? 15.703 -2.963 1.593 1 95.69 139 MET B N 1
ATOM 2870 C CA . MET B 1 139 ? 15.945 -1.793 0.756 1 95.69 139 MET B CA 1
ATOM 2871 C C . MET B 1 139 ? 14.656 -1.011 0.52 1 95.69 139 MET B C 1
ATOM 2873 O O . MET B 1 139 ? 14.656 0.221 0.56 1 95.69 139 MET B O 1
ATOM 2877 N N . MET B 1 140 ? 13.57 -1.722 0.245 1 94.5 140 MET B N 1
ATOM 2878 C CA . MET B 1 140 ? 12.289 -1.066 0.005 1 94.5 140 MET B CA 1
ATOM 2879 C C . MET B 1 140 ? 11.797 -0.354 1.261 1 94.5 140 MET B C 1
ATOM 2881 O O . MET B 1 140 ? 11.281 0.764 1.185 1 94.5 140 MET B O 1
ATOM 2885 N N . GLY B 1 141 ? 11.938 -1.002 2.416 1 95.62 141 GLY B N 1
ATOM 2886 C CA . GLY B 1 141 ? 11.609 -0.338 3.666 1 95.62 141 GLY B CA 1
ATOM 2887 C C . GLY B 1 141 ? 12.445 0.908 3.916 1 95.62 141 GLY B C 1
ATOM 2888 O O . GLY B 1 141 ? 11.906 1.941 4.324 1 95.62 141 GLY B O 1
ATOM 2889 N N . LEU B 1 142 ? 13.727 0.759 3.625 1 96.25 142 LEU B N 1
ATOM 2890 C CA . LEU B 1 142 ? 14.656 1.873 3.76 1 96.25 142 LEU B CA 1
ATOM 2891 C C . LEU B 1 142 ? 14.234 3.047 2.883 1 96.25 142 LEU B C 1
ATOM 2893 O O . LEU B 1 142 ? 14.133 4.18 3.359 1 96.25 142 LEU B O 1
ATOM 2897 N N . GLN B 1 143 ? 13.961 2.762 1.668 1 94.25 143 GLN B N 1
ATOM 2898 C CA . GLN B 1 143 ? 13.594 3.795 0.707 1 94.25 143 GLN B CA 1
ATOM 2899 C C . GLN B 1 143 ? 12.273 4.453 1.085 1 94.25 143 GLN B C 1
ATOM 2901 O O . GLN B 1 143 ? 12.141 5.676 1.021 1 94.25 143 GLN B O 1
ATOM 2906 N N . ASN B 1 144 ? 11.273 3.719 1.449 1 93.5 144 ASN B N 1
ATOM 2907 C CA . ASN B 1 144 ? 9.969 4.25 1.829 1 93.5 144 ASN B CA 1
ATOM 2908 C C . ASN B 1 144 ? 10.078 5.203 3.018 1 93.5 144 ASN B C 1
ATOM 2910 O O . ASN B 1 144 ? 9.406 6.238 3.051 1 93.5 144 ASN B O 1
ATOM 2914 N N . ALA B 1 145 ? 10.898 4.836 3.92 1 93.75 145 ALA B N 1
ATOM 2915 C CA . ALA B 1 145 ? 11.07 5.676 5.102 1 93.75 145 ALA B CA 1
ATOM 2916 C 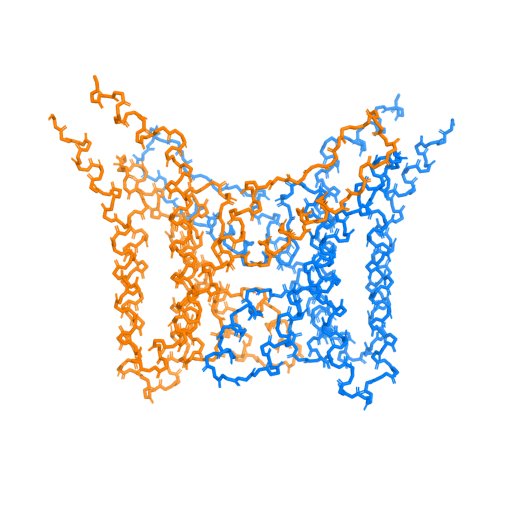C . ALA B 1 145 ? 11.766 6.984 4.75 1 93.75 145 ALA B C 1
ATOM 2918 O O . ALA B 1 145 ? 11.5 8.023 5.352 1 93.75 145 ALA B O 1
ATOM 2919 N N . ILE B 1 146 ? 12.641 6.961 3.768 1 90.81 146 ILE B N 1
ATOM 2920 C CA . ILE B 1 146 ? 13.344 8.164 3.336 1 90.81 146 ILE B CA 1
ATOM 2921 C C . ILE B 1 146 ? 12.336 9.203 2.855 1 90.81 146 ILE B C 1
ATOM 2923 O O . ILE B 1 146 ? 12.297 10.328 3.369 1 90.81 146 ILE B O 1
ATOM 2927 N N . ILE B 1 147 ? 11.5 8.789 1.963 1 86.38 147 ILE B N 1
ATOM 2928 C CA . ILE B 1 147 ? 10.586 9.742 1.346 1 86.38 147 ILE B CA 1
ATOM 2929 C C . ILE B 1 147 ? 9.5 10.133 2.342 1 86.38 147 ILE B C 1
ATOM 2931 O O . ILE B 1 147 ? 9.031 11.273 2.348 1 86.38 147 ILE B O 1
ATOM 2935 N N . THR B 1 148 ? 9.094 9.211 3.146 1 86.31 148 THR B N 1
ATOM 2936 C CA . THR B 1 148 ? 8.102 9.508 4.176 1 86.31 148 THR B CA 1
ATOM 2937 C C . THR B 1 148 ? 8.617 10.594 5.117 1 86.31 148 THR B C 1
ATOM 2939 O O . THR B 1 148 ? 7.91 11.555 5.41 1 86.31 148 THR B O 1
ATOM 2942 N N . LYS B 1 149 ? 9.797 10.516 5.504 1 85.75 149 LYS B N 1
ATOM 2943 C CA . LYS B 1 149 ? 10.367 11.469 6.453 1 85.75 149 LYS B CA 1
ATOM 2944 C C . LYS B 1 149 ? 10.656 12.812 5.781 1 85.75 149 LYS B C 1
ATOM 2946 O O . LYS B 1 149 ? 10.383 13.867 6.359 1 85.75 149 LYS B O 1
ATOM 2951 N N . ILE B 1 150 ? 11.086 12.758 4.605 1 80.56 150 ILE B N 1
ATOM 2952 C CA . ILE B 1 150 ? 11.461 13.984 3.912 1 80.56 150 ILE B CA 1
ATOM 2953 C C . ILE B 1 150 ? 10.211 14.781 3.566 1 80.56 150 ILE B C 1
ATOM 2955 O O . ILE B 1 150 ? 10.211 16.016 3.637 1 80.56 150 ILE B O 1
ATOM 2959 N N . SER B 1 151 ? 9.164 14.109 3.215 1 77.69 151 SER B N 1
ATOM 2960 C CA . SER B 1 151 ? 7.949 14.766 2.752 1 77.69 151 SER B CA 1
ATOM 2961 C C . SER B 1 151 ? 6.949 14.945 3.889 1 77.69 151 SER B C 1
ATOM 2963 O O . SER B 1 151 ? 5.832 15.422 3.672 1 77.69 151 SER B O 1
ATOM 2965 N N . ARG B 1 152 ? 7.328 14.5 5.023 1 77.5 152 ARG B N 1
ATOM 2966 C CA . ARG B 1 152 ? 6.434 14.539 6.176 1 77.5 152 ARG B CA 1
ATOM 2967 C C . ARG B 1 152 ? 5.164 13.742 5.918 1 77.5 152 ARG B C 1
ATOM 2969 O O . ARG B 1 152 ? 4.059 14.227 6.148 1 77.5 152 ARG B O 1
ATOM 2976 N N . ALA B 1 153 ? 5.348 12.586 5.262 1 71.25 153 ALA B N 1
ATOM 2977 C CA . ALA B 1 153 ? 4.328 11.562 5.039 1 71.25 153 ALA B CA 1
ATOM 2978 C C . ALA B 1 153 ? 3.359 11.992 3.938 1 71.25 153 ALA B C 1
ATOM 2980 O O . ALA B 1 153 ? 2.283 11.406 3.791 1 71.25 153 ALA B O 1
ATOM 2981 N N . GLU B 1 154 ? 3.781 12.945 3.113 1 69.81 154 GLU B N 1
ATOM 2982 C CA . GLU B 1 154 ? 2.938 13.406 2.014 1 69.81 154 GLU B CA 1
ATOM 2983 C C . GLU B 1 154 ? 3.125 12.539 0.773 1 69.81 154 GLU B C 1
ATOM 2985 O O . GLU B 1 154 ? 2.176 12.305 0.022 1 69.81 154 GLU B O 1
ATOM 2990 N N . ILE B 1 155 ? 4.332 12.117 0.644 1 76.56 155 ILE B N 1
ATOM 2991 C CA . ILE B 1 155 ? 4.648 11.336 -0.545 1 76.56 155 ILE B CA 1
ATOM 2992 C C . ILE B 1 155 ? 5.094 9.938 -0.136 1 76.56 155 ILE B C 1
ATOM 2994 O O . ILE B 1 155 ? 5.844 9.773 0.827 1 76.56 155 ILE B O 1
ATOM 2998 N N . ARG B 1 156 ? 4.516 8.992 -0.859 1 78.38 156 ARG B N 1
ATOM 2999 C CA . ARG B 1 156 ? 4.914 7.598 -0.675 1 78.38 156 ARG B CA 1
ATOM 3000 C C . ARG B 1 156 ? 5.168 6.918 -2.016 1 78.38 156 ARG B C 1
ATOM 3002 O O . ARG B 1 156 ? 4.379 7.07 -2.953 1 78.38 156 ARG B O 1
ATOM 3009 N N . THR B 1 157 ? 6.312 6.215 -2.156 1 75.38 157 THR B N 1
ATOM 3010 C CA . THR B 1 157 ? 6.777 5.762 -3.463 1 75.38 157 THR B CA 1
ATOM 3011 C C . THR B 1 157 ? 6.207 4.383 -3.789 1 75.38 157 THR B C 1
ATOM 3013 O O . THR B 1 157 ? 5.852 4.109 -4.938 1 75.38 157 THR B O 1
ATOM 3016 N N . THR B 1 158 ? 6.156 3.455 -2.793 1 78.19 158 THR B N 1
ATOM 3017 C CA . THR B 1 158 ? 5.758 2.088 -3.107 1 78.19 158 THR B CA 1
ATOM 3018 C C . THR B 1 158 ? 4.371 1.785 -2.545 1 78.19 158 THR B C 1
ATOM 3020 O O . THR B 1 158 ? 3.906 0.645 -2.604 1 78.19 158 THR B O 1
ATOM 3023 N N . HIS B 1 159 ? 3.719 2.795 -1.992 1 82.5 159 HIS B N 1
ATOM 3024 C CA . HIS B 1 159 ? 2.375 2.633 -1.449 1 82.5 159 HIS B CA 1
ATOM 3025 C C . HIS B 1 159 ? 1.318 2.783 -2.539 1 82.5 159 HIS B C 1
ATOM 3027 O O . HIS B 1 159 ? 0.461 3.666 -2.461 1 82.5 159 HIS B O 1
ATOM 3033 N N . VAL B 1 160 ? 1.33 1.958 -3.463 1 86.94 160 VAL B N 1
ATOM 3034 C CA . VAL B 1 160 ? 0.539 2.08 -4.684 1 86.94 160 VAL B CA 1
ATOM 3035 C C . VAL B 1 160 ? -0.945 1.935 -4.352 1 86.94 160 VAL B C 1
ATOM 3037 O O . VAL B 1 160 ? -1.789 2.607 -4.949 1 86.94 160 VAL B O 1
ATOM 3040 N N . THR B 1 161 ? -1.198 1.121 -3.393 1 88.81 161 THR B N 1
ATOM 3041 C CA . THR B 1 161 ? -2.59 0.952 -2.986 1 88.81 161 THR B CA 1
ATOM 3042 C C . THR B 1 161 ? -3.162 2.266 -2.461 1 88.81 161 THR B C 1
ATOM 3044 O O . THR B 1 161 ? -4.258 2.672 -2.854 1 88.81 161 THR B O 1
ATOM 3047 N N . GLY B 1 162 ? -2.412 2.941 -1.643 1 87.81 162 GLY B N 1
ATOM 3048 C CA . GLY B 1 162 ? -2.836 4.242 -1.154 1 87.81 162 GLY B CA 1
ATOM 3049 C C . GLY B 1 162 ? -2.93 5.289 -2.248 1 87.81 162 GLY B C 1
ATOM 3050 O O . GLY B 1 162 ? -3.869 6.086 -2.273 1 87.81 162 GLY B O 1
ATOM 3051 N N . LEU B 1 163 ? -2.021 5.277 -3.166 1 89.31 163 LEU B N 1
ATOM 3052 C CA . LEU B 1 163 ? -2.027 6.199 -4.297 1 89.31 163 LEU B CA 1
ATOM 3053 C C . LEU B 1 163 ? -3.268 5.988 -5.16 1 89.31 163 LEU B C 1
ATOM 3055 O O . LEU B 1 163 ? -3.934 6.953 -5.547 1 89.31 163 LEU B O 1
ATOM 3059 N N . THR B 1 164 ? -3.498 4.789 -5.375 1 92.94 164 THR B N 1
ATOM 3060 C CA . THR B 1 164 ? -4.625 4.453 -6.238 1 92.94 164 THR B CA 1
ATOM 3061 C C . THR B 1 164 ? -5.945 4.832 -5.574 1 92.94 164 THR B C 1
ATOM 3063 O O . THR B 1 164 ? -6.863 5.316 -6.238 1 92.94 164 THR B O 1
ATOM 3066 N N . THR B 1 165 ? -6.008 4.59 -4.297 1 93.19 165 THR B N 1
ATOM 3067 C CA . THR B 1 165 ? -7.195 4.988 -3.555 1 93.19 165 THR B CA 1
ATOM 3068 C C . THR B 1 165 ? -7.426 6.492 -3.674 1 93.19 165 THR B C 1
ATOM 3070 O O . THR B 1 165 ? -8.523 6.934 -4.012 1 93.19 165 THR B O 1
ATOM 3073 N N . ASP B 1 166 ? -6.434 7.273 -3.436 1 92.81 166 ASP B N 1
ATOM 3074 C CA . ASP B 1 166 ? -6.547 8.727 -3.459 1 92.81 166 ASP B CA 1
ATOM 3075 C C . ASP B 1 166 ? -6.867 9.227 -4.867 1 92.81 166 ASP B C 1
ATOM 3077 O O . ASP B 1 166 ? -7.629 10.188 -5.031 1 92.81 166 ASP B O 1
ATOM 3081 N N . ILE B 1 167 ? -6.27 8.633 -5.82 1 94.56 167 ILE B N 1
ATOM 3082 C CA . ILE B 1 167 ? -6.586 8.969 -7.203 1 94.56 167 ILE B CA 1
ATOM 3083 C C . ILE B 1 167 ? -8.062 8.711 -7.477 1 94.56 167 ILE B C 1
ATOM 3085 O O . ILE B 1 167 ? -8.75 9.547 -8.062 1 94.56 167 ILE B O 1
ATOM 3089 N N . GLY B 1 168 ? -8.516 7.57 -7.074 1 95.81 168 GLY B N 1
ATOM 3090 C CA . GLY B 1 168 ? -9.922 7.242 -7.227 1 95.81 168 GLY B CA 1
ATOM 3091 C C . GLY B 1 168 ? -10.844 8.242 -6.562 1 95.81 168 GLY B C 1
ATOM 3092 O O . GLY B 1 168 ? -11.867 8.633 -7.133 1 95.81 168 GLY B O 1
ATOM 3093 N N . ILE B 1 169 ? -10.516 8.617 -5.406 1 94.31 169 ILE B N 1
ATOM 3094 C CA . ILE B 1 169 ? -11.312 9.594 -4.672 1 94.31 169 ILE B CA 1
ATOM 3095 C C . ILE B 1 169 ? -11.367 10.906 -5.453 1 94.31 169 ILE B C 1
ATOM 3097 O O . ILE B 1 169 ? -12.438 11.492 -5.617 1 94.31 169 ILE B O 1
ATOM 3101 N N . GLU B 1 170 ? -10.227 11.352 -5.945 1 94.44 170 GLU B N 1
ATOM 3102 C CA . GLU B 1 170 ? -10.188 12.602 -6.691 1 94.44 170 GLU B CA 1
ATOM 3103 C C . GLU B 1 170 ? -10.961 12.484 -8 1 94.44 170 GLU B C 1
ATOM 3105 O O . GLU B 1 170 ? -11.609 13.445 -8.43 1 94.44 170 GLU B O 1
ATOM 3110 N N . ILE B 1 171 ? -10.883 11.414 -8.594 1 94.62 171 ILE B N 1
ATOM 3111 C CA . ILE B 1 171 ? -11.672 11.172 -9.797 1 94.62 171 ILE B CA 1
ATOM 3112 C C . ILE B 1 171 ? -13.164 11.227 -9.453 1 94.62 171 ILE B C 1
ATOM 3114 O O . ILE B 1 171 ? -13.953 11.82 -10.195 1 94.62 171 ILE B O 1
ATOM 3118 N N . GLY B 1 172 ? -13.547 10.609 -8.375 1 94 172 GLY B N 1
ATOM 3119 C CA . GLY B 1 172 ? -14.93 10.664 -7.922 1 94 172 GLY B CA 1
ATOM 3120 C C . GLY B 1 172 ? -15.422 12.07 -7.668 1 94 172 GLY B C 1
ATOM 3121 O O . GLY B 1 172 ? -16.562 12.414 -8.008 1 94 172 GLY B O 1
ATOM 3122 N N . LYS B 1 173 ? -14.562 12.836 -7.07 1 92.75 173 LYS B N 1
ATOM 3123 C CA . LYS B 1 173 ? -14.906 14.234 -6.844 1 92.75 173 LYS B CA 1
ATOM 3124 C C . LYS B 1 173 ? -15.102 14.977 -8.164 1 92.75 173 LYS B C 1
ATOM 3126 O O . LYS B 1 173 ? -16 15.805 -8.297 1 92.75 173 LYS B O 1
ATOM 3131 N N . ALA B 1 174 ? -14.242 14.711 -9.102 1 91.44 174 ALA B N 1
ATOM 3132 C CA . ALA B 1 174 ? -14.32 15.359 -10.414 1 91.44 174 ALA B CA 1
ATOM 3133 C C . ALA B 1 174 ? -15.602 14.969 -11.148 1 91.44 174 ALA B C 1
ATOM 3135 O O . ALA B 1 174 ? -16.156 15.758 -11.914 1 91.44 174 ALA B O 1
ATOM 3136 N N . LEU B 1 175 ? -16.047 13.828 -10.867 1 90.38 175 LEU B N 1
ATOM 3137 C CA . LEU B 1 175 ? -17.203 13.305 -11.578 1 90.38 175 LEU B CA 1
ATOM 3138 C C . LEU B 1 175 ? -18.5 13.672 -10.852 1 90.38 175 LEU B C 1
ATOM 3140 O O . LEU B 1 175 ? -19.594 13.445 -11.367 1 90.38 175 LEU B O 1
ATOM 3144 N N . TYR B 1 176 ? -18.297 14.219 -9.68 1 88 176 TYR B N 1
ATOM 3145 C CA . TYR B 1 176 ? -19.484 14.555 -8.906 1 88 176 TYR B CA 1
ATOM 3146 C C . TYR B 1 176 ? -20.266 15.68 -9.562 1 88 176 TYR B C 1
ATOM 3148 O O . TYR B 1 176 ? -19.688 16.688 -9.992 1 88 176 TYR B O 1
ATOM 3156 N N . TRP B 1 177 ? -21.547 15.461 -9.742 1 79.06 177 TRP B N 1
ATOM 3157 C CA . TRP B 1 177 ? -22.422 16.453 -10.359 1 79.06 177 TRP B CA 1
ATOM 3158 C C . TRP B 1 177 ? -22.859 17.5 -9.344 1 79.06 177 TRP B C 1
ATOM 3160 O O . TRP B 1 177 ? -23.703 17.219 -8.484 1 79.06 177 TRP B O 1
ATOM 3170 N N . ASN B 1 178 ? -22.25 18.641 -9.391 1 74.5 178 ASN B N 1
ATOM 3171 C CA . ASN B 1 178 ? -22.547 19.719 -8.469 1 74.5 178 ASN B CA 1
ATOM 3172 C C . ASN B 1 178 ? -23.859 20.406 -8.828 1 74.5 178 ASN B C 1
ATOM 3174 O O . ASN B 1 178 ? -24.234 21.406 -8.203 1 74.5 178 ASN B O 1
ATOM 3178 N N . ARG B 1 179 ? -24.719 19.906 -9.789 1 66.81 179 ARG B N 1
ATOM 3179 C CA . ARG B 1 179 ? -25.906 20.609 -10.266 1 66.81 179 ARG B CA 1
ATOM 3180 C C . ARG B 1 179 ? -26.984 20.625 -9.195 1 66.81 179 ARG B C 1
ATOM 3182 O O . ARG B 1 179 ? -27.219 19.625 -8.516 1 66.81 179 ARG B O 1
ATOM 3189 N N . GLY B 1 180 ? -27.438 21.812 -8.891 1 59.94 180 GLY B N 1
ATOM 3190 C CA . GLY B 1 180 ? -28.641 22.094 -8.141 1 59.94 180 GLY B CA 1
ATOM 3191 C C . GLY B 1 180 ? -28.375 22.656 -6.758 1 59.94 180 GLY B C 1
ATOM 3192 O O . GLY B 1 180 ? -29.312 23.094 -6.074 1 59.94 180 GLY B O 1
ATOM 3193 N N . HIS B 1 181 ? -27.188 22.344 -6.18 1 60.56 181 HIS B N 1
ATOM 3194 C CA . HIS B 1 181 ? -27 22.844 -4.816 1 60.56 181 HIS B CA 1
ATOM 3195 C C . HIS B 1 181 ? -26.109 24.078 -4.793 1 60.56 181 HIS B C 1
ATOM 3197 O O . HIS B 1 181 ? -24.938 23.984 -4.41 1 60.56 181 HIS B O 1
ATOM 3203 N N . ARG B 1 182 ? -26.688 25.078 -5.488 1 57.84 182 ARG B N 1
ATOM 3204 C CA . ARG B 1 182 ? -25.969 26.328 -5.695 1 57.84 182 ARG B CA 1
ATOM 3205 C C . ARG B 1 182 ? -25.438 26.891 -4.375 1 57.84 182 ARG B C 1
ATOM 3207 O O . ARG B 1 182 ? -24.5 27.672 -4.359 1 57.84 182 ARG B O 1
ATOM 3214 N N . HIS B 1 183 ? -26.062 26.469 -3.27 1 61.81 183 HIS B N 1
ATOM 3215 C CA . HIS B 1 183 ? -25.734 27.141 -2.01 1 61.81 183 HIS B CA 1
ATOM 3216 C C . HIS B 1 183 ? -24.641 26.375 -1.262 1 61.81 183 HIS B C 1
ATOM 3218 O O . HIS B 1 183 ? -24.141 26.859 -0.243 1 61.81 183 HIS B O 1
ATOM 3224 N N . LEU B 1 184 ? -24.297 25.188 -1.864 1 67 184 LEU B N 1
ATOM 3225 C CA . LEU B 1 184 ? -23.281 24.422 -1.148 1 67 184 LEU B CA 1
ATOM 3226 C C . LEU B 1 184 ? -21.938 24.484 -1.874 1 67 184 LEU B C 1
ATOM 3228 O O . LEU B 1 184 ? -21.891 24.734 -3.078 1 67 184 LEU B O 1
ATOM 3232 N N . HIS B 1 185 ? -20.891 24.531 -1.17 1 75.06 185 HIS B N 1
ATOM 3233 C CA . HIS B 1 185 ? -19.562 24.516 -1.762 1 75.06 185 HIS B CA 1
ATOM 3234 C C . HIS B 1 185 ? -19.391 23.359 -2.732 1 75.06 185 HIS B C 1
ATOM 3236 O O . HIS B 1 185 ? -19.812 22.234 -2.443 1 75.06 185 HIS B O 1
ATOM 3242 N N . ALA B 1 186 ? -19.078 23.75 -3.848 1 78.19 186 ALA B N 1
ATOM 3243 C CA . ALA B 1 186 ? -18.906 22.781 -4.918 1 78.19 186 ALA B CA 1
ATOM 3244 C C . ALA B 1 186 ? -17.859 21.734 -4.547 1 78.19 186 ALA B C 1
ATOM 3246 O O . ALA B 1 186 ? -16.859 22.047 -3.908 1 78.19 186 ALA B O 1
ATOM 3247 N N . VAL B 1 187 ? -18.188 20.562 -4.766 1 84.62 187 VAL B N 1
ATOM 3248 C CA . VAL B 1 187 ? -17.203 19.484 -4.652 1 84.62 187 VAL B CA 1
ATOM 3249 C C . VAL B 1 187 ? -16.219 19.562 -5.812 1 84.62 187 VAL B C 1
ATOM 3251 O O . VAL B 1 187 ? -16.609 19.422 -6.977 1 84.62 187 VAL B O 1
ATOM 3254 N N . VAL B 1 188 ? -14.93 19.891 -5.516 1 85.38 188 VAL B N 1
ATOM 3255 C CA . VAL B 1 188 ? -13.922 20.062 -6.555 1 85.38 188 VAL B CA 1
ATOM 3256 C C . VAL B 1 188 ? -12.75 19.125 -6.305 1 85.38 188 VAL B C 1
ATOM 3258 O O . VAL B 1 188 ? -12.328 18.938 -5.16 1 85.38 188 VAL B O 1
ATOM 3261 N N . ALA B 1 189 ? -12.32 18.609 -7.367 1 89.88 189 ALA B N 1
ATOM 3262 C CA . ALA B 1 189 ? -11.148 17.75 -7.293 1 89.88 189 ALA B CA 1
ATOM 3263 C C . ALA B 1 189 ? -9.875 18.562 -7.086 1 89.88 189 ALA B C 1
ATOM 3265 O O . ALA B 1 189 ? -9.758 19.672 -7.605 1 89.88 189 ALA B O 1
ATOM 3266 N N . ASP B 1 190 ? -8.961 18.125 -6.285 1 92.38 190 ASP B N 1
ATOM 3267 C CA . ASP B 1 190 ? -7.629 18.703 -6.16 1 92.38 190 ASP B CA 1
ATOM 3268 C C . ASP B 1 190 ? -6.734 18.266 -7.316 1 92.38 190 ASP B C 1
ATOM 3270 O O . ASP B 1 190 ? -6.074 17.234 -7.246 1 92.38 190 ASP B O 1
ATOM 3274 N N . ARG B 1 191 ? -6.629 19.047 -8.297 1 92.69 191 ARG B N 1
ATOM 3275 C CA . ARG B 1 191 ? -5.926 18.688 -9.531 1 92.69 191 ARG B CA 1
ATOM 3276 C C . ARG B 1 191 ? -4.43 18.547 -9.289 1 92.69 191 ARG B C 1
ATOM 3278 O O . ARG B 1 191 ? -3.766 17.719 -9.914 1 92.69 191 ARG B O 1
ATOM 3285 N N . SER B 1 192 ? -3.891 19.359 -8.461 1 90.94 192 SER B N 1
ATOM 3286 C CA . SER B 1 192 ? -2.471 19.281 -8.133 1 90.94 192 SER B CA 1
ATOM 3287 C C . SER B 1 192 ? -2.133 17.953 -7.441 1 90.94 192 SER B C 1
ATOM 3289 O O . SER B 1 192 ? -1.129 17.328 -7.766 1 90.94 192 SER B O 1
ATOM 3291 N N . LYS B 1 193 ? -2.982 17.578 -6.578 1 90.25 193 LYS B N 1
ATOM 3292 C CA . LYS B 1 193 ? -2.803 16.297 -5.895 1 90.25 193 LYS B CA 1
ATOM 3293 C C . LYS B 1 193 ? -2.932 15.133 -6.867 1 90.25 193 LYS B C 1
ATOM 3295 O O . LYS B 1 193 ? -2.135 14.188 -6.828 1 90.25 193 LYS B O 1
ATOM 3300 N N . LEU B 1 194 ? -3.904 15.258 -7.727 1 93.5 194 LEU B N 1
ATOM 3301 C CA . LEU B 1 194 ? -4.129 14.211 -8.719 1 93.5 194 LEU B CA 1
ATOM 3302 C C . LEU B 1 194 ? -2.912 14.055 -9.633 1 93.5 194 LEU B C 1
ATOM 3304 O O . LEU B 1 194 ? -2.49 12.938 -9.922 1 93.5 194 LEU B O 1
ATOM 3308 N N . ARG B 1 195 ? -2.361 15.133 -10.047 1 93.5 195 ARG B N 1
ATOM 3309 C CA . ARG B 1 195 ? -1.184 15.109 -10.914 1 93.5 195 ARG B CA 1
ATOM 3310 C C . ARG B 1 195 ? 0.011 14.492 -10.188 1 93.5 195 ARG B C 1
ATOM 3312 O O . ARG B 1 195 ? 0.751 13.695 -10.766 1 93.5 195 ARG B O 1
ATOM 3319 N N . LEU B 1 196 ? 0.171 14.859 -8.961 1 91.56 196 LEU B N 1
ATOM 3320 C CA . LEU B 1 196 ? 1.267 14.32 -8.156 1 91.56 196 LEU B CA 1
ATOM 3321 C C . LEU B 1 196 ? 1.128 12.812 -7.988 1 91.56 196 LEU B C 1
ATOM 3323 O O . LEU B 1 196 ? 2.059 12.062 -8.289 1 91.56 196 LEU B O 1
ATOM 3327 N N . LEU B 1 197 ? -0.021 12.43 -7.605 1 92.88 197 LEU B N 1
ATOM 3328 C CA . LEU B 1 197 ? -0.255 11.016 -7.336 1 92.88 197 LEU B CA 1
ATOM 3329 C C . LEU B 1 197 ? -0.121 10.188 -8.609 1 92.88 197 LEU B C 1
ATOM 3331 O O . LEU B 1 197 ? 0.497 9.125 -8.594 1 92.88 197 LEU B O 1
ATOM 3335 N N . SER B 1 198 ? -0.648 10.703 -9.672 1 95.38 198 SER B N 1
ATOM 3336 C CA . SER B 1 198 ? -0.562 10.008 -10.945 1 95.38 198 SER B CA 1
ATOM 3337 C C . SER B 1 198 ? 0.879 9.938 -11.438 1 95.38 198 SER B C 1
ATOM 3339 O O . SER B 1 198 ? 1.283 8.938 -12.047 1 95.38 198 SER B O 1
ATOM 3341 N N . SER B 1 199 ? 1.6 10.977 -11.188 1 95.25 199 SER B N 1
ATOM 3342 C CA . SER B 1 199 ? 2.996 10.977 -11.609 1 95.25 199 SER B CA 1
ATOM 3343 C C . SER B 1 199 ? 3.811 9.953 -10.828 1 95.25 199 SER B C 1
ATOM 3345 O O . SER B 1 199 ? 4.695 9.297 -11.391 1 95.25 199 SER B O 1
ATOM 3347 N N . LEU B 1 200 ? 3.555 9.781 -9.562 1 94.06 200 LEU B N 1
ATOM 3348 C CA . LEU B 1 200 ? 4.246 8.789 -8.75 1 94.06 200 LEU B CA 1
ATOM 3349 C C . LEU B 1 200 ? 3.906 7.375 -9.203 1 94.06 200 LEU B C 1
ATOM 3351 O O . LEU B 1 200 ? 4.797 6.539 -9.359 1 94.06 200 LEU B O 1
ATOM 3355 N N . LEU B 1 201 ? 2.629 7.176 -9.453 1 94.75 201 LEU B N 1
ATOM 3356 C CA . LEU B 1 201 ? 2.18 5.887 -9.969 1 94.75 201 LEU B CA 1
ATOM 3357 C C . LEU B 1 201 ? 2.803 5.598 -11.328 1 94.75 201 LEU B C 1
ATOM 3359 O O . LEU B 1 201 ? 3.268 4.484 -11.578 1 94.75 201 LEU B O 1
ATOM 3363 N N . GLY B 1 202 ? 2.785 6.59 -12.172 1 96.62 202 GLY B N 1
ATOM 3364 C CA . GLY B 1 202 ? 3.381 6.457 -13.492 1 96.62 202 GLY B CA 1
ATOM 3365 C C . GLY B 1 202 ? 4.863 6.145 -13.445 1 96.62 202 GLY B C 1
ATOM 3366 O O . GLY B 1 202 ? 5.352 5.316 -14.219 1 96.62 202 GLY B O 1
ATOM 3367 N N . MET B 1 203 ? 5.57 6.801 -12.57 1 96.44 203 MET B N 1
ATOM 3368 C CA . MET B 1 203 ? 7.008 6.57 -12.438 1 96.44 203 MET B CA 1
ATOM 3369 C C . MET B 1 203 ? 7.289 5.18 -11.891 1 96.44 203 MET B C 1
ATOM 3371 O O . MET B 1 203 ? 8.242 4.52 -12.312 1 96.44 203 MET B O 1
ATOM 3375 N N . PHE B 1 204 ? 6.516 4.734 -10.961 1 95.81 204 PHE B N 1
ATOM 3376 C CA . PHE B 1 204 ? 6.641 3.373 -10.453 1 95.81 204 PHE B CA 1
ATOM 3377 C C . PHE B 1 204 ? 6.449 2.357 -11.578 1 95.81 204 PHE B C 1
ATOM 3379 O O . PHE B 1 204 ? 7.227 1.411 -11.703 1 95.81 204 PHE B O 1
ATOM 3386 N N . PHE B 1 205 ? 5.418 2.605 -12.352 1 96.94 205 PHE B N 1
ATOM 3387 C CA . PHE B 1 205 ? 5.125 1.728 -13.477 1 96.94 205 PHE B CA 1
ATOM 3388 C C . PHE B 1 205 ? 6.25 1.771 -14.508 1 96.94 205 PHE B C 1
ATOM 3390 O O . PHE B 1 205 ? 6.715 0.727 -14.969 1 96.94 205 PHE B O 1
ATOM 3397 N N . LEU B 1 206 ? 6.664 2.926 -14.891 1 97.19 206 LEU B N 1
ATOM 3398 C CA . LEU B 1 206 ? 7.746 3.09 -15.852 1 97.19 206 LEU B CA 1
ATOM 3399 C C . LEU B 1 206 ? 9.031 2.443 -15.344 1 97.19 206 LEU B C 1
ATOM 3401 O O . LEU B 1 206 ? 9.766 1.823 -16.125 1 97.19 206 LEU B O 1
ATOM 3405 N N . GLY B 1 207 ? 9.328 2.645 -14.102 1 96.81 207 GLY B N 1
ATOM 3406 C CA . GLY B 1 207 ? 10.453 1.948 -13.492 1 96.81 207 GLY B CA 1
ATOM 3407 C C . GLY B 1 207 ? 10.344 0.439 -13.586 1 96.81 207 GLY B C 1
ATOM 3408 O O . GLY B 1 207 ? 11.32 -0.24 -13.898 1 96.81 207 GLY B O 1
ATOM 3409 N N . GLY B 1 208 ? 9.133 -0.029 -13.297 1 96.25 208 GLY B N 1
ATOM 3410 C CA . GLY B 1 208 ? 8.898 -1.458 -13.43 1 96.25 208 GLY B CA 1
ATOM 3411 C C . GLY B 1 208 ? 9.164 -1.973 -14.836 1 96.25 208 GLY B C 1
ATOM 3412 O O . GLY B 1 208 ? 9.82 -3 -15.008 1 96.25 208 GLY B O 1
ATOM 3413 N N . VAL B 1 209 ? 8.711 -1.288 -15.805 1 96.94 209 VAL B N 1
ATOM 3414 C CA . VAL B 1 209 ? 8.898 -1.684 -17.203 1 96.94 209 VAL B CA 1
ATOM 3415 C C . VAL B 1 209 ? 10.383 -1.634 -17.562 1 96.94 209 VAL B C 1
ATOM 3417 O O . VAL B 1 209 ? 10.922 -2.592 -18.109 1 96.94 209 VAL B O 1
ATOM 3420 N N . THR B 1 210 ? 11.016 -0.558 -17.188 1 96.69 210 THR B N 1
ATOM 3421 C CA . THR B 1 210 ? 12.438 -0.393 -17.484 1 96.69 210 THR B CA 1
ATOM 3422 C C . THR B 1 210 ? 13.258 -1.448 -16.75 1 96.69 210 THR B C 1
ATOM 3424 O O . THR B 1 210 ? 14.211 -2.004 -17.312 1 96.69 210 THR B O 1
ATOM 3427 N N . GLY B 1 211 ? 12.906 -1.651 -15.523 1 95.38 211 GLY B N 1
ATOM 3428 C CA . GLY B 1 211 ? 13.594 -2.684 -14.758 1 95.38 211 GLY B CA 1
ATOM 3429 C C . GLY B 1 211 ? 13.414 -4.074 -15.344 1 95.38 211 GLY B C 1
ATOM 3430 O O . GLY B 1 211 ? 14.383 -4.82 -15.484 1 95.38 211 GLY B O 1
ATOM 3431 N N . ALA B 1 212 ? 12.18 -4.398 -15.672 1 94.94 212 ALA B N 1
ATOM 3432 C CA . ALA B 1 212 ? 11.914 -5.703 -16.281 1 94.94 212 ALA B CA 1
ATOM 3433 C C . ALA B 1 212 ? 12.703 -5.887 -17.562 1 94.94 212 ALA B C 1
ATOM 3435 O O . ALA B 1 212 ? 13.289 -6.945 -17.797 1 94.94 212 ALA B O 1
ATOM 3436 N N . MET B 1 213 ? 12.805 -4.867 -18.375 1 95.5 213 MET B N 1
ATOM 3437 C CA . MET B 1 213 ? 13.57 -4.922 -19.609 1 95.5 213 MET B CA 1
ATOM 3438 C C . MET B 1 213 ? 15.062 -5.031 -19.328 1 95.5 213 MET B C 1
ATOM 3440 O O . MET B 1 213 ? 15.766 -5.844 -19.922 1 95.5 213 MET B O 1
ATOM 3444 N N . GLY B 1 214 ? 15.523 -4.215 -18.453 1 94.44 214 GLY B N 1
ATOM 3445 C CA . GLY B 1 214 ? 16.938 -4.199 -18.125 1 94.44 214 GLY B CA 1
ATOM 3446 C C . GLY B 1 214 ? 17.438 -5.523 -17.562 1 94.44 214 GLY B C 1
ATOM 3447 O O . GLY B 1 214 ? 18.453 -6.047 -18.016 1 94.44 214 GLY B O 1
ATOM 3448 N N . PHE B 1 215 ? 16.75 -6.035 -16.625 1 91.56 215 PHE B N 1
ATOM 3449 C CA . PHE B 1 215 ? 17.188 -7.27 -15.992 1 91.56 215 PHE B CA 1
ATOM 3450 C C . PHE B 1 215 ? 17 -8.453 -16.938 1 91.56 215 PHE B C 1
ATOM 3452 O O . PHE B 1 215 ? 17.781 -9.414 -16.891 1 91.56 215 PHE B O 1
ATOM 3459 N N . LYS B 1 216 ? 16.016 -8.367 -17.766 1 91 216 LYS B N 1
ATOM 3460 C CA . LYS B 1 216 ? 15.797 -9.438 -18.734 1 91 216 LYS B CA 1
ATOM 3461 C C . LYS B 1 216 ? 16.891 -9.453 -19.797 1 91 216 LYS B C 1
ATOM 3463 O O . LYS B 1 216 ? 17.422 -10.516 -20.141 1 91 216 LYS B O 1
ATOM 3468 N N . TYR B 1 217 ? 17.359 -8.305 -20.266 1 93.12 217 TYR B N 1
ATOM 3469 C CA . TYR B 1 217 ? 18.219 -8.258 -21.438 1 93.12 217 TYR B CA 1
ATOM 3470 C C . TYR B 1 217 ? 19.656 -7.98 -21.047 1 93.12 217 TYR B C 1
ATOM 3472 O O . TYR B 1 217 ? 20.594 -8.406 -21.734 1 93.12 217 TYR B O 1
ATOM 3480 N N . VAL B 1 218 ? 19.891 -7.25 -19.984 1 91.81 218 VAL B N 1
ATOM 3481 C CA . VAL B 1 218 ? 21.25 -6.863 -19.609 1 91.81 218 VAL B CA 1
ATOM 3482 C C . VAL B 1 218 ? 21.672 -7.621 -18.359 1 91.81 218 VAL B C 1
ATOM 3484 O O . VAL B 1 218 ? 22.875 -7.746 -18.078 1 91.81 218 VAL B O 1
ATOM 3487 N N . GLY B 1 219 ? 20.672 -8.086 -17.672 1 90.62 219 GLY B N 1
ATOM 3488 C CA . GLY B 1 219 ? 20.969 -8.828 -16.453 1 90.62 219 GLY B CA 1
ATOM 3489 C C . GLY B 1 219 ? 21.219 -7.941 -15.25 1 90.62 219 GLY B C 1
ATOM 3490 O O . GLY B 1 219 ? 20.609 -6.871 -15.133 1 90.62 219 GLY B O 1
ATOM 3491 N N . TYR B 1 220 ? 22 -8.375 -14.352 1 90.81 220 TYR B N 1
ATOM 3492 C CA . TYR B 1 220 ? 22.141 -7.734 -13.055 1 90.81 220 TYR B CA 1
ATOM 3493 C C . TYR B 1 220 ? 22.953 -6.449 -13.172 1 90.81 220 TYR B C 1
ATOM 3495 O O . TYR B 1 220 ? 22.969 -5.633 -12.242 1 90.81 220 TYR B O 1
ATOM 3503 N N . VAL B 1 221 ? 23.562 -6.195 -14.281 1 92.62 221 VAL B N 1
ATOM 3504 C CA . VAL B 1 221 ? 24.297 -4.965 -14.539 1 92.62 221 VAL B CA 1
ATOM 3505 C C . VAL B 1 221 ? 23.344 -3.775 -14.523 1 92.62 221 VAL B C 1
ATOM 3507 O O . VAL B 1 221 ? 23.766 -2.635 -14.312 1 92.62 221 VAL B O 1
ATOM 3510 N N . ALA B 1 222 ? 22.062 -4.07 -14.656 1 94.06 222 ALA B N 1
ATOM 3511 C CA . ALA B 1 222 ? 21.047 -3.031 -14.648 1 94.06 222 ALA B CA 1
ATOM 3512 C C . ALA B 1 222 ? 20.984 -2.312 -13.305 1 94.06 222 ALA B C 1
ATOM 3514 O O . ALA B 1 222 ? 20.422 -1.219 -13.203 1 94.06 222 ALA B O 1
ATOM 3515 N N . THR B 1 223 ? 21.562 -2.881 -12.273 1 95.12 223 THR B N 1
ATOM 3516 C CA . THR B 1 223 ? 21.578 -2.254 -10.953 1 95.12 223 THR B CA 1
ATOM 3517 C C . THR B 1 223 ? 22.5 -1.039 -10.945 1 95.12 223 THR B C 1
ATOM 3519 O O . THR B 1 223 ? 22.312 -0.124 -10.133 1 95.12 223 THR B O 1
ATOM 3522 N N . ILE B 1 224 ? 23.422 -0.958 -11.82 1 95.44 224 ILE B N 1
ATOM 3523 C CA . ILE B 1 224 ? 24.453 0.08 -11.82 1 95.44 224 ILE B CA 1
ATOM 3524 C C . ILE B 1 224 ? 23.828 1.432 -12.141 1 95.44 224 ILE B C 1
ATOM 3526 O O . ILE B 1 224 ? 23.969 2.389 -11.375 1 95.44 224 ILE B O 1
ATOM 3530 N N . PRO B 1 225 ? 23.078 1.519 -13.281 1 96.12 225 PRO B N 1
ATOM 3531 C CA . PRO B 1 225 ? 22.438 2.812 -13.531 1 96.12 225 PRO B CA 1
ATOM 3532 C C . PRO B 1 225 ? 21.453 3.207 -12.438 1 96.12 225 PRO B C 1
ATOM 3534 O O . PRO B 1 225 ? 21.328 4.391 -12.117 1 96.12 225 PRO B O 1
ATOM 3537 N N . LEU B 1 226 ? 20.75 2.281 -11.891 1 96.31 226 LEU B N 1
ATOM 3538 C CA . LEU B 1 226 ? 19.797 2.576 -10.82 1 96.31 226 LEU B CA 1
ATOM 3539 C C . LEU B 1 226 ? 20.531 3.102 -9.578 1 96.31 226 LEU B C 1
ATOM 3541 O O . LEU B 1 226 ? 20.094 4.086 -8.977 1 96.31 226 LEU B O 1
ATOM 3545 N N . ALA B 1 227 ? 21.609 2.436 -9.234 1 96.81 227 ALA B N 1
ATOM 3546 C CA . ALA B 1 227 ? 22.422 2.883 -8.102 1 96.81 227 ALA B CA 1
ATOM 3547 C C . ALA B 1 227 ? 23 4.27 -8.359 1 96.81 227 ALA B C 1
ATOM 3549 O O . ALA B 1 227 ? 23.094 5.086 -7.438 1 96.81 227 ALA B O 1
ATOM 3550 N N . SER B 1 228 ? 23.328 4.512 -9.594 1 96.25 228 SER B N 1
ATOM 3551 C CA . SER B 1 228 ? 23.891 5.809 -9.961 1 96.25 228 SER B CA 1
ATOM 3552 C C . SER B 1 228 ? 22.859 6.922 -9.766 1 96.25 228 SER B C 1
ATOM 3554 O O . SER B 1 228 ? 23.219 8.039 -9.375 1 96.25 228 SER B O 1
ATOM 3556 N N . ILE B 1 229 ? 21.609 6.66 -10.062 1 95.31 229 ILE B N 1
ATOM 3557 C CA . ILE B 1 229 ? 20.531 7.617 -9.82 1 95.31 229 ILE B CA 1
ATOM 3558 C C . ILE B 1 229 ? 20.469 7.949 -8.328 1 95.31 229 ILE B C 1
ATOM 3560 O O . ILE B 1 229 ? 20.406 9.117 -7.949 1 95.31 229 ILE B O 1
ATOM 3564 N N . LEU B 1 230 ? 20.547 6.965 -7.48 1 94.5 230 LEU B N 1
ATOM 3565 C CA . LEU B 1 230 ? 20.484 7.152 -6.035 1 94.5 230 LEU B CA 1
ATOM 3566 C C . LEU B 1 230 ? 21.672 7.949 -5.531 1 94.5 230 LEU B C 1
ATOM 3568 O O . LEU B 1 230 ? 21.531 8.836 -4.688 1 94.5 230 LEU B O 1
ATOM 3572 N N . MET B 1 231 ? 22.844 7.652 -6.066 1 93.56 231 MET B N 1
ATOM 3573 C CA . MET B 1 231 ? 24.062 8.375 -5.688 1 93.56 231 MET B CA 1
ATOM 3574 C C . MET B 1 231 ? 23.953 9.844 -6.086 1 93.56 231 MET B C 1
ATOM 3576 O O . MET B 1 231 ? 24.375 10.727 -5.332 1 93.56 231 MET B O 1
ATOM 3580 N N . ALA B 1 232 ? 23.422 10.07 -7.23 1 92.25 232 ALA B N 1
ATOM 3581 C CA . ALA B 1 232 ? 23.25 11.445 -7.703 1 92.25 232 ALA B CA 1
ATOM 3582 C C . ALA B 1 232 ? 22.297 12.219 -6.801 1 92.25 232 ALA B C 1
ATOM 3584 O O . ALA B 1 232 ? 22.516 13.391 -6.512 1 92.25 232 ALA B O 1
ATOM 3585 N N . LEU B 1 233 ? 21.266 11.586 -6.367 1 88.62 233 LEU B N 1
ATOM 3586 C CA . LEU B 1 233 ? 20.297 12.219 -5.48 1 88.62 233 LEU B CA 1
ATOM 3587 C C . LEU B 1 233 ? 20.906 12.508 -4.117 1 88.62 233 LEU B C 1
ATOM 3589 O O . LEU B 1 233 ? 20.531 13.469 -3.449 1 88.62 233 LEU B O 1
ATOM 3593 N N . ALA B 1 234 ? 21.797 11.688 -3.68 1 86 234 ALA B N 1
ATOM 3594 C CA . ALA B 1 234 ? 22.438 11.852 -2.381 1 86 234 ALA B CA 1
ATOM 3595 C C . ALA B 1 234 ? 23.438 13.008 -2.406 1 86 234 ALA B C 1
ATOM 3597 O O . ALA B 1 234 ? 23.672 13.648 -1.38 1 86 234 ALA B O 1
ATOM 3598 N N . VAL B 1 235 ? 24.062 13.25 -3.506 1 78.06 235 VAL B N 1
ATOM 3599 C CA . VAL B 1 235 ? 25.156 14.227 -3.627 1 78.06 235 VAL B CA 1
ATOM 3600 C C . VAL B 1 235 ? 24.562 15.641 -3.67 1 78.06 235 VAL B C 1
ATOM 3602 O O . VAL B 1 235 ? 25.172 16.578 -3.152 1 78.06 235 VAL B O 1
ATOM 3605 N N . VAL B 1 236 ? 23.375 15.75 -4.176 1 68.06 236 VAL B N 1
ATOM 3606 C CA . VAL B 1 236 ? 22.812 17.094 -4.379 1 68.06 236 VAL B CA 1
ATOM 3607 C C . VAL B 1 236 ? 22.625 17.781 -3.029 1 68.06 236 VAL B C 1
ATOM 3609 O O . VAL B 1 236 ? 23.094 18.906 -2.836 1 68.06 236 VAL B O 1
ATOM 3612 N N . PRO B 1 237 ? 22.062 17.141 -2.088 1 61 237 PRO B N 1
ATOM 3613 C CA . PRO B 1 237 ? 21.938 17.812 -0.797 1 61 237 PRO B CA 1
ATOM 3614 C C . PRO B 1 237 ? 23.281 18.031 -0.116 1 61 237 PRO B C 1
ATOM 3616 O O . PRO B 1 237 ? 23.484 19.047 0.564 1 61 237 PRO B O 1
ATOM 3619 N N . VAL B 1 238 ? 24.172 17.094 -0.35 1 61.34 238 VAL B N 1
ATOM 3620 C CA . VAL B 1 238 ? 25.5 17.219 0.259 1 61.34 238 VAL B CA 1
ATOM 3621 C C . VAL B 1 238 ? 26.25 18.406 -0.332 1 61.34 238 VAL B C 1
ATOM 3623 O O . VAL B 1 238 ? 26.891 19.172 0.396 1 61.34 238 VAL B O 1
ATOM 3626 N N . MET B 1 239 ? 26.078 18.484 -1.58 1 60.28 239 MET B N 1
ATOM 3627 C CA . MET B 1 239 ? 26.75 19.609 -2.234 1 60.28 239 MET B CA 1
ATOM 3628 C C . MET B 1 239 ? 26.141 20.938 -1.796 1 60.28 239 MET B C 1
ATOM 3630 O O . MET B 1 239 ? 26.859 21.906 -1.611 1 60.28 239 MET B O 1
ATOM 3634 N N . ASP B 1 240 ? 24.938 20.859 -1.643 1 58.59 240 ASP B N 1
ATOM 3635 C CA . ASP B 1 240 ? 24.281 22.078 -1.183 1 58.59 240 ASP B CA 1
ATOM 3636 C C . ASP B 1 240 ? 24.75 22.469 0.215 1 58.59 240 ASP B C 1
ATOM 3638 O O . ASP B 1 240 ? 24.953 23.641 0.505 1 58.59 240 ASP B O 1
ATOM 3642 N N . ASP B 1 241 ? 25 21.5 0.966 1 58.53 241 ASP B N 1
ATOM 3643 C CA . ASP B 1 241 ? 25.5 21.75 2.309 1 58.53 241 ASP B CA 1
ATOM 3644 C C . ASP B 1 241 ? 26.938 22.281 2.26 1 58.53 241 ASP B C 1
ATOM 3646 O O . ASP B 1 241 ? 27.297 23.188 3.014 1 58.53 241 ASP B O 1
ATOM 3650 N N . LEU B 1 242 ? 27.656 21.672 1.392 1 57.16 242 LEU B N 1
ATOM 3651 C CA . LEU B 1 242 ? 29.047 22.078 1.27 1 57.16 242 LEU B CA 1
ATOM 3652 C C . LEU B 1 242 ? 29.156 23.516 0.75 1 57.16 242 LEU B C 1
ATOM 3654 O O . LEU B 1 242 ? 30.016 24.281 1.2 1 57.16 242 LEU B O 1
ATOM 3658 N N . VAL B 1 243 ? 28.297 23.781 -0.151 1 55.16 243 VAL B N 1
ATOM 3659 C CA . VAL B 1 243 ? 28.297 25.125 -0.726 1 55.16 243 VAL B CA 1
ATOM 3660 C C . VAL B 1 243 ? 27.766 26.125 0.292 1 55.16 243 VAL B C 1
ATOM 3662 O O . VAL B 1 243 ? 28.281 27.234 0.398 1 55.16 243 VAL B O 1
ATOM 3665 N N . ALA B 1 244 ? 26.859 25.625 1.016 1 54.84 244 ALA B N 1
ATOM 3666 C CA . ALA B 1 244 ? 26.281 26.516 2.014 1 54.84 244 ALA B CA 1
ATOM 3667 C C . ALA B 1 244 ? 27.25 26.766 3.166 1 54.84 244 ALA B C 1
ATOM 3669 O O . ALA B 1 244 ? 27.203 27.812 3.814 1 54.84 244 ALA B O 1
ATOM 3670 N N . ARG B 1 245 ? 28.062 25.844 3.473 1 51.41 245 ARG B N 1
ATOM 3671 C CA . ARG B 1 245 ? 29.062 26 4.52 1 51.41 245 ARG B CA 1
ATOM 3672 C C . ARG B 1 245 ? 30.266 26.781 4.008 1 51.41 245 ARG B C 1
ATOM 3674 O O . ARG B 1 245 ? 31.203 27.062 4.762 1 51.41 245 ARG B O 1
ATOM 3681 N N . ARG B 1 246 ? 30.297 27.094 2.68 1 45.5 246 ARG B N 1
ATOM 3682 C CA . ARG B 1 246 ? 31.406 27.938 2.26 1 45.5 246 ARG B CA 1
ATOM 3683 C C . ARG B 1 246 ? 31.266 29.344 2.832 1 45.5 246 ARG B C 1
ATOM 3685 O O . ARG B 1 246 ? 30.203 29.953 2.727 1 45.5 246 ARG B O 1
ATOM 3692 N N . PRO B 1 247 ? 32.438 29.781 3.744 1 45.62 247 PRO B N 1
ATOM 3693 C CA . PRO B 1 247 ? 32.469 31.141 4.293 1 45.62 247 PRO B CA 1
ATOM 3694 C C . PRO B 1 247 ? 32.344 32.219 3.215 1 45.62 247 PRO B C 1
ATOM 3696 O O . PRO B 1 247 ? 32.719 31.984 2.061 1 45.62 247 PRO B O 1
#

Organism: Ralstonia solanacearum (NCBI:txid305)

Sequence (494 aa):
MPIQYLRRLTSPERTDETNRRLGQSLAFVAGAANAGGFLAVRQYTSHMSGIVSAVADDLVLGDVPLVLAGVASLLAFLGGAACTAVLVNWGRRRSTQSAFALPLLLEAALLLGFGLMGASLSHYRVVFVPATVALLCFMMGLQNAIITKISRAEIRTTHVTGLTTDIGIEIGKALYWNRGHRHLHAVVADRSKLRLLSSLLGMFFLGGVTGAMGFKYVGYVATIPLASILMALAVVPVMDDLVARRPMPIQYLRRLTSPERTDETNRRLGQSLAFVAGAANAGGFLAVRQYTSHMSGIVSAVADDLVLGDVPLVLAGVASLLAFLGGAACTAVLVNWGRRRSTQSAFALPLLLEAALLLGFGLMGASLSHYRVVFVPATVALLCFMMGLQNAIITKISRAEIRTTHVTGLTTDIGIEIGKALYWNRGHRHLHAVVADRSKLRLLSSLLGMFFLGGVTGAMGFKYVGYVATIPLASILMALAVVPVMDDLVARRP

Nearest PDB structures (foldseek):
  8ex6-assembly1_A  TM=3.720E-01  e=5.037E-02  Homo sapiens
  6oop-assembly1_A  TM=4.612E-01  e=2.814E-01  Escherichia coli
  8y66-assembly1_A  TM=3.915E-01  e=6.226E-01  Homo sapiens
  7ckr-assembly1_A  TM=4.359E-01  e=1.876E+00  Homo sapiens
  5ayo-assembly1_A  TM=4.269E-01  e=1.261E+00  Bdellovibrio bacteriovorus HD100

Radius of gyration: 23.34 Å; Cα contacts (8 Å, |Δi|>4): 826; chains: 2; bounding box: 70×65×56 Å

InterPro domains:
  IPR010699 Protein of unknown function DUF1275 [PF06912] (25-235)